Protein 1R30 (pdb70)

InterPro domains:
  IPR002684 Biotin synthase/Biotin biosynthesis bifunctional protein BioAB [MF_01694] (5-313)
  IPR002684 Biotin synthase/Biotin biosynthesis bifunctional protein BioAB [PTHR22976] (3-327)
  IPR002684 Biotin synthase/Biotin biosynthesis bifunctional protein BioAB [TIGR00433] (6-310)
  IPR006638 Elp3/MiaA/NifB-like, radical SAM core domain [SM00729] (43-255)
  IPR007197 Radical SAM [PF04055] (49-205)
  IPR007197 Radical SAM [PS51918] (38-256)
  IPR007197 Radical SAM [SFLDS00029] (3-317)
  IPR010722 Biotin and thiamin synthesis-associated domain [PF06968] (220-311)
  IPR010722 Biotin and thiamin synthesis-associated domain [SM00876] (220-312)
  IPR013785 Aldolase-type TIM barrel [G3DSA:3.20.20.70] (4-315)
  IPR024177 Biotin synthase [PIRSF001619] (4-316)
  IPR024177 Biotin synthase [SFLDF00272] (3-317)
  IPR058240 Radical SAM superfamily [SSF102114] (6-313)

GO terms:
  GO:0005515 protein binding (F, IPI)
  GO:0051537 2 iron, 2 sulfur cluster binding (F, IDA)
  GO:0051539 4 iron, 4 sulfur cluster binding (F, IDA)
  GO:0042803 protein homodimerization activity (F, IDA)
  GO:0004076 biotin synthase activity (F, IDA)
  GO:0009102 biotin biosynthetic process (P, IMP)

Nearest PDB structures (foldseek):
  1r30-assembly1_A  TM=1.003E+00  e=2.477E-70  Escherichia coli
  8vdw-assembly1_A  TM=9.374E-01  e=8.975E-34  Veillonella parvula
  8vcw-assembly1_A  TM=9.493E-01  e=1.448E-28  Blautia obeum
  5fep-assembly1_A  TM=8.663E-01  e=9.192E-20  Thermotoga maritima
  3iix-assembly1_A  TM=8.634E-01  e=1.908E-19  Thermotoga maritima MSB8

Structure (mmCIF, N/CA/C/O backbone):
data_1R30
#
_entry.id   1R30
#
_cell.length_a   155.690
_cell.length_b   155.690
_cell.length_c   90.880
_cell.angle_alpha   90.00
_cell.angle_beta   90.00
_cell.angle_gamma   120.00
#
_symmetry.space_group_name_H-M   'P 31 2 1'
#
loop_
_entity.id
_entity.type
_entity.pdbx_description
1 polymer 'Biotin synthase'
2 non-polymer S-ADENOSYLMETHIONINE
3 non-polymer 'IRON/SULFUR CLUSTER'
4 non-polymer 'FE2/S2 (INORGANIC) CLUSTER'
5 non-polymer '6-(5-METHYL-2-OXO-IMIDAZOLIDIN-4-YL)-HEXANOIC ACID'
6 non-polymer 2-AMINO-2-HYDROXYMETHYL-PROPANE-1,3-DIOL
#
loop_
_atom_site.group_PDB
_atom_site.id
_atom_site.type_symbol
_atom_site.label_atom_id
_atom_site.label_alt_id
_atom_site.label_comp_id
_atom_site.label_asym_id
_atom_site.label_entity_id
_atom_site.label_seq_id
_atom_site.pdbx_PDB_ins_code
_atom_site.Cartn_x
_atom_site.Cartn_y
_atom_site.Cartn_z
_atom_site.occupancy
_atom_site.B_iso_or_equiv
_atom_site.auth_seq_id
_atom_site.auth_comp_id
_atom_site.auth_asym_id
_atom_site.auth_atom_id
_atom_site.pdbx_PDB_model_num
ATOM 1 N N . ARG A 1 27 ? 64.761 72.398 62.183 1.00 161.57 4 ARG A N 1
ATOM 2 C CA . ARG A 1 27 ? 66.189 72.817 62.050 1.00 161.57 4 ARG A CA 1
ATOM 3 C C . ARG A 1 27 ? 66.340 73.888 60.966 1.00 161.57 4 ARG A C 1
ATOM 4 O O . ARG A 1 27 ? 65.534 73.956 60.031 1.00 161.57 4 ARG A O 1
ATOM 6 N N . PRO A 1 28 ? 67.376 74.745 61.084 1.00 198.72 5 PRO A N 1
ATOM 7 C CA . PRO A 1 28 ? 67.620 75.813 60.103 1.00 198.72 5 PRO A CA 1
ATOM 8 C C . PRO A 1 28 ? 67.861 75.316 58.673 1.00 198.72 5 PRO A C 1
ATOM 9 O O . PRO A 1 28 ? 68.485 74.276 58.454 1.00 198.72 5 PRO A O 1
ATOM 13 N N . ARG A 1 29 ? 67.360 76.076 57.703 1.00 142.53 6 ARG A N 1
ATOM 14 C CA . ARG A 1 29 ? 67.484 75.716 56.296 1.00 142.53 6 ARG A CA 1
ATOM 15 C C . ARG A 1 29 ? 68.480 76.600 55.552 1.00 142.53 6 ARG A C 1
ATOM 16 O O . ARG A 1 29 ? 69.529 76.967 56.086 1.00 142.53 6 ARG A O 1
ATOM 24 N N . TRP A 1 30 ? 68.131 76.936 54.311 1.00 77.35 7 TRP A N 1
ATOM 25 C CA . TRP A 1 30 ? 68.967 77.777 53.457 1.00 77.35 7 TRP A CA 1
ATOM 26 C C . TRP A 1 30 ? 68.107 78.738 52.657 1.00 77.35 7 TRP A C 1
ATOM 27 O O . TRP A 1 30 ? 67.101 78.332 52.070 1.00 77.35 7 TRP A O 1
ATOM 38 N N . THR A 1 31 ? 68.494 80.008 52.631 1.00 77.52 8 THR A N 1
ATOM 39 C CA . THR A 1 31 ? 67.736 80.977 51.853 1.00 77.52 8 THR A CA 1
ATOM 40 C C . THR A 1 31 ? 68.335 80.858 50.471 1.00 77.52 8 THR A C 1
ATOM 41 O O . THR A 1 31 ? 69.367 80.214 50.313 1.00 77.52 8 THR A O 1
ATOM 45 N N . LEU A 1 32 ? 67.702 81.457 49.469 1.00 80.64 9 LEU A N 1
ATOM 46 C CA . LEU A 1 32 ? 68.264 81.375 48.132 1.00 80.64 9 LEU A CA 1
ATOM 47 C C . LEU A 1 32 ? 69.383 82.385 47.964 1.00 80.64 9 LEU A C 1
ATOM 48 O O . LEU A 1 32 ? 70.433 82.070 47.405 1.00 80.64 9 LEU A O 1
ATOM 53 N N . SER A 1 33 ? 69.157 83.603 48.438 1.00 134.18 10 SER A N 1
ATOM 54 C CA . SER A 1 33 ? 70.177 84.637 48.343 1.00 134.18 10 SER A CA 1
ATOM 55 C C . SER A 1 33 ? 71.339 84.251 49.262 1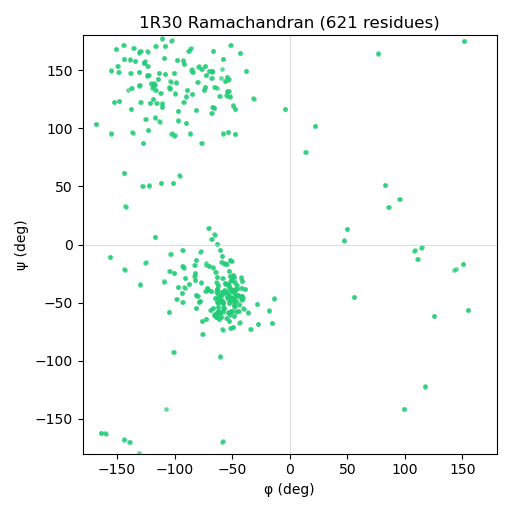.00 134.18 10 SER A C 1
ATOM 56 O O . SER A 1 33 ? 72.304 84.998 49.422 1.00 134.18 10 SER A O 1
ATOM 59 N N . GLN A 1 34 ? 71.232 83.068 49.856 1.00 94.78 11 GLN A N 1
ATOM 60 C CA . GLN A 1 34 ? 72.247 82.547 50.766 1.00 94.78 11 GLN A CA 1
ATOM 61 C C . GLN A 1 34 ? 73.068 81.476 50.048 1.00 94.78 11 GLN A C 1
ATOM 62 O O . GLN A 1 34 ? 74.200 81.171 50.425 1.00 94.78 11 GLN A O 1
ATOM 68 N N . VAL A 1 35 ? 72.473 80.898 49.015 1.00 93.12 12 VAL A N 1
ATOM 69 C CA . VAL A 1 35 ? 73.133 79.869 48.245 1.00 93.12 12 VAL A CA 1
ATOM 70 C C . VAL A 1 35 ? 73.752 80.503 47.021 1.00 93.12 12 VAL A C 1
ATOM 71 O O . VAL A 1 35 ? 74.830 80.103 46.590 1.00 93.12 12 VAL A O 1
ATOM 75 N N . THR A 1 36 ? 73.073 81.495 46.456 1.00 92.04 13 THR A N 1
ATOM 76 C CA . THR A 1 36 ? 73.623 82.159 45.292 1.00 92.04 13 THR A CA 1
ATOM 77 C C . THR A 1 36 ? 74.967 82.717 45.719 1.00 92.04 13 THR A C 1
ATOM 78 O O . THR A 1 36 ? 75.870 82.859 44.898 1.00 92.04 13 THR A O 1
ATOM 82 N N . GLU A 1 37 ? 75.096 83.031 47.009 1.00 99.85 14 GLU A N 1
ATOM 83 C CA . GLU A 1 37 ? 76.353 83.555 47.552 1.00 99.85 14 GLU A CA 1
ATOM 84 C C . GLU A 1 37 ? 77.506 82.626 47.165 1.00 99.85 14 GLU A C 1
ATOM 85 O O . GLU A 1 37 ? 78.544 83.074 46.670 1.00 99.85 14 GLU A O 1
ATOM 91 N N . LEU A 1 38 ? 77.304 81.328 47.385 1.00 81.79 15 LEU A N 1
ATOM 92 C CA . LEU A 1 38 ? 78.307 80.318 47.075 1.00 81.79 15 LEU A CA 1
ATOM 93 C C . LEU A 1 38 ? 78.652 80.291 45.602 1.00 81.79 15 LEU A C 1
ATOM 94 O O . LEU A 1 38 ? 79.802 80.485 45.236 1.00 81.79 15 LEU A O 1
ATOM 99 N N . PHE A 1 39 ? 77.661 80.041 44.755 1.00 68.56 16 PHE A N 1
ATOM 100 C CA . PHE A 1 39 ? 77.899 80.015 43.319 1.00 68.56 16 PHE A CA 1
ATOM 101 C C . PHE A 1 39 ? 78.642 81.248 42.840 1.00 68.56 16 PHE A C 1
ATOM 102 O O . PHE A 1 39 ? 79.139 81.271 41.716 1.00 68.56 16 PHE A O 1
ATOM 110 N N . GLU A 1 40 ? 78.710 82.276 43.682 1.00 64.62 17 GLU A N 1
ATOM 111 C CA . GLU A 1 40 ? 79.415 83.487 43.309 1.00 64.62 17 GLU A CA 1
ATOM 112 C C . GLU A 1 40 ? 80.804 83.530 43.937 1.00 64.62 17 GLU A C 1
ATOM 113 O O . GLU A 1 40 ? 81.708 84.181 43.402 1.00 64.62 17 GLU A O 1
ATOM 119 N N . LYS A 1 41 ? 80.977 82.819 45.053 1.00 102.47 18 LYS A N 1
ATOM 120 C CA . LYS A 1 41 ? 82.260 82.774 45.761 1.00 102.47 18 LYS A CA 1
ATOM 121 C C . LYS A 1 41 ? 83.428 82.358 44.868 1.00 102.47 18 LYS A C 1
ATOM 122 O O . LYS A 1 41 ? 83.270 81.526 43.977 1.00 102.47 18 LYS A O 1
ATOM 128 N N . PRO A 1 42 ? 84.618 82.945 45.092 1.00 123.19 19 PRO A N 1
ATOM 129 C CA . PRO A 1 42 ? 85.843 82.661 44.332 1.00 123.19 19 PRO A CA 1
ATOM 130 C C . PRO A 1 42 ? 86.177 81.174 44.312 1.00 123.19 19 PRO A C 1
ATOM 131 O O . PRO A 1 42 ? 86.797 80.650 45.239 1.00 123.19 19 PRO A O 1
ATOM 135 N N . LEU A 1 43 ? 85.772 80.518 43.229 1.00 87.87 20 LEU A N 1
ATOM 136 C CA . LEU A 1 43 ? 85.949 79.084 43.041 1.00 87.87 20 LEU A CA 1
ATOM 137 C C . LEU A 1 43 ? 86.931 78.389 43.967 1.00 87.87 20 LEU A C 1
ATOM 138 O O . LEU A 1 43 ? 86.542 77.576 44.804 1.00 87.87 20 LEU A O 1
ATOM 143 N N . LEU A 1 44 ? 88.206 78.705 43.810 1.00 94.02 21 LEU A N 1
ATOM 144 C CA . LEU A 1 44 ? 89.232 78.096 44.635 1.00 94.02 21 LEU A CA 1
ATOM 145 C C . LEU A 1 44 ? 88.833 78.117 46.104 1.00 94.02 21 LEU A C 1
ATOM 146 O O . LEU A 1 44 ? 88.749 77.070 46.749 1.00 94.02 21 LEU A O 1
ATOM 151 N N . ASP A 1 45 ? 88.567 79.309 46.626 1.00 63.77 22 ASP A N 1
ATOM 152 C CA . ASP A 1 45 ? 88.179 79.450 48.022 1.00 63.77 22 ASP A CA 1
ATOM 153 C C . ASP A 1 45 ? 86.990 78.564 48.341 1.00 63.77 22 ASP A C 1
ATOM 154 O O . ASP A 1 45 ? 86.940 77.932 49.393 1.00 63.77 22 ASP A O 1
ATOM 159 N N . LEU A 1 46 ? 86.025 78.511 47.437 1.00 60.67 23 LEU A N 1
ATOM 160 C CA . LEU A 1 46 ? 84.879 77.656 47.680 1.00 60.67 23 LEU A CA 1
ATOM 161 C C . LEU A 1 46 ? 85.377 76.219 47.857 1.00 60.67 23 LEU A C 1
ATOM 162 O O . LEU A 1 46 ? 85.005 75.531 48.816 1.00 60.67 23 LEU A O 1
ATOM 167 N N . LEU A 1 47 ? 86.233 75.782 46.935 1.00 67.51 24 LEU A N 1
ATOM 168 C CA . LEU A 1 47 ? 86.795 74.435 46.986 1.00 67.51 24 LEU A CA 1
ATOM 169 C C . LEU A 1 47 ? 87.416 74.147 48.343 1.00 67.51 24 LEU A C 1
ATOM 170 O O . LEU A 1 47 ? 87.331 73.034 48.863 1.00 67.51 24 LEU A O 1
ATOM 175 N N . PHE A 1 48 ? 88.056 75.154 48.915 1.00 66.86 25 PHE A N 1
ATOM 176 C CA . PHE A 1 48 ? 88.684 74.967 50.203 1.00 66.86 25 PHE A CA 1
ATOM 177 C C . PHE A 1 48 ? 87.648 74.632 51.252 1.00 66.86 25 PHE A C 1
ATOM 178 O O . PHE A 1 48 ? 87.742 73.592 51.908 1.00 66.86 25 PHE A O 1
ATOM 186 N N . GLU A 1 49 ? 86.657 75.514 51.404 1.00 63.56 26 GLU A N 1
ATOM 187 C CA . GLU A 1 49 ? 85.606 75.313 52.398 1.00 63.56 26 GLU A CA 1
ATOM 188 C C . GLU A 1 49 ? 85.053 73.933 52.177 1.00 63.56 26 GLU A C 1
ATOM 189 O O . GLU A 1 49 ? 84.869 73.158 53.116 1.00 63.56 26 GLU A O 1
ATOM 195 N N . ALA A 1 50 ? 84.813 73.633 50.909 1.00 59.18 27 ALA A N 1
ATOM 196 C CA . ALA A 1 50 ? 84.298 72.338 50.531 1.00 59.18 27 ALA A CA 1
ATOM 197 C C . ALA A 1 50 ? 85.040 71.245 51.305 1.00 59.18 27 ALA A C 1
ATOM 198 O O . ALA A 1 50 ? 84.461 70.557 52.165 1.00 59.18 27 ALA A O 1
ATOM 200 N N . GLN A 1 51 ? 86.328 71.103 50.996 1.00 71.79 28 GLN A N 1
ATOM 201 C CA . GLN A 1 51 ? 87.171 70.099 51.633 1.00 71.79 28 GLN A CA 1
ATOM 202 C C . GLN A 1 51 ? 87.055 70.233 53.133 1.00 71.79 28 GLN A C 1
ATOM 203 O O . GLN A 1 51 ? 86.812 69.257 53.843 1.00 71.79 28 GLN A O 1
ATOM 209 N N . GLN A 1 52 ? 87.232 71.461 53.606 1.00 79.99 29 GLN A N 1
ATOM 210 C CA . GLN A 1 52 ? 87.153 71.733 55.025 1.00 79.99 29 GLN A CA 1
ATOM 211 C C . GLN A 1 52 ? 85.961 71.002 55.584 1.00 79.99 29 GLN A C 1
ATOM 212 O O . GLN A 1 52 ? 86.076 70.248 56.552 1.00 79.99 29 GLN A O 1
ATOM 218 N N . VAL A 1 53 ? 84.815 71.202 54.945 1.00 51.35 30 VAL A N 1
ATOM 219 C CA . VAL A 1 53 ? 83.594 70.573 55.409 1.00 51.35 30 VAL A CA 1
ATOM 220 C C . VAL A 1 53 ? 83.681 69.074 55.289 1.00 51.35 30 VAL A C 1
ATOM 221 O O . VAL A 1 53 ? 83.581 68.353 56.286 1.00 51.35 30 VAL A O 1
ATOM 225 N N . HIS A 1 54 ? 83.876 68.612 54.060 1.00 53.53 31 HIS A N 1
ATOM 226 C CA . HIS A 1 54 ? 83.939 67.182 53.789 1.00 53.53 31 HIS A CA 1
ATOM 227 C C . HIS A 1 54 ? 84.735 66.377 54.817 1.00 53.53 31 HIS A C 1
ATOM 228 O O . HIS A 1 54 ? 84.276 65.331 55.296 1.00 53.53 31 HIS A O 1
ATOM 235 N N . ARG A 1 55 ? 85.924 66.877 55.156 1.00 70.33 32 ARG A N 1
ATOM 236 C CA . ARG A 1 55 ? 86.790 66.203 56.112 1.00 70.33 32 ARG A CA 1
ATOM 237 C C . ARG A 1 55 ? 86.190 66.140 57.494 1.00 70.33 32 ARG A C 1
ATOM 238 O O . ARG A 1 55 ? 86.545 65.269 58.279 1.00 70.33 32 ARG A O 1
ATOM 246 N N . GLN A 1 56 ? 85.278 67.055 57.799 1.00 97.59 33 GLN A N 1
ATOM 247 C CA . GLN A 1 56 ? 84.659 67.055 59.113 1.00 97.59 33 GLN A CA 1
ATOM 248 C C . GLN A 1 56 ? 83.520 66.065 59.241 1.00 97.59 33 GLN A C 1
ATOM 249 O O . GLN A 1 56 ? 83.073 65.782 60.352 1.00 97.59 33 GLN A O 1
ATOM 255 N N . HIS A 1 57 ? 83.042 65.537 58.119 1.00 81.35 34 HIS A N 1
ATOM 256 C CA . HIS A 1 57 ? 81.944 64.589 58.183 1.00 81.35 34 HIS A CA 1
ATOM 257 C C . HIS A 1 57 ? 82.241 63.263 57.494 1.00 81.35 34 HIS A C 1
ATOM 258 O O . HIS A 1 57 ? 81.541 62.278 57.722 1.00 81.35 34 HIS A O 1
ATOM 265 N N . PHE A 1 58 ? 83.279 63.212 56.667 1.00 81.74 35 PHE A N 1
ATOM 266 C CA . PHE A 1 58 ? 83.593 61.959 55.984 1.00 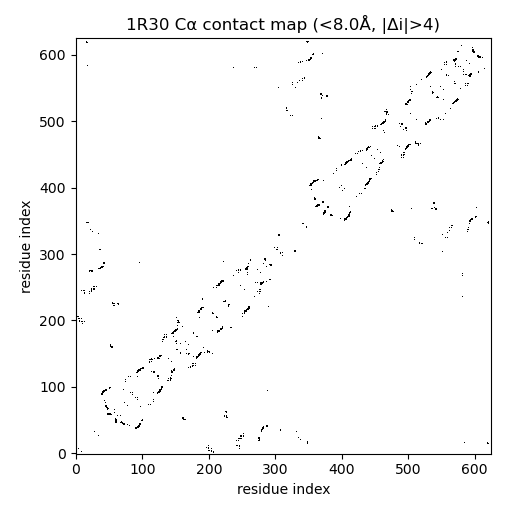81.74 35 PHE A CA 1
ATOM 267 C C . PHE A 1 58 ? 85.047 61.550 56.073 1.00 81.74 35 PHE A C 1
ATOM 268 O O . PHE A 1 58 ? 85.909 62.343 56.439 1.00 81.74 35 PHE A O 1
ATOM 276 N N . ASP A 1 59 ? 85.319 60.297 55.737 1.00 84.95 36 ASP A N 1
ATOM 277 C CA . ASP A 1 59 ? 86.689 59.838 55.726 1.00 84.95 36 ASP A CA 1
ATOM 278 C C . ASP A 1 59 ? 87.162 60.122 54.322 1.00 84.95 36 ASP A C 1
ATOM 279 O O . ASP A 1 59 ? 86.772 59.418 53.395 1.00 84.95 36 ASP A O 1
ATOM 284 N N . PRO A 1 60 ? 87.981 61.169 54.124 1.00 60.33 37 PRO A N 1
ATOM 285 C CA . PRO A 1 60 ? 88.424 61.413 52.746 1.00 60.33 37 PRO A CA 1
ATOM 286 C C . PRO A 1 60 ? 89.148 60.175 52.237 1.00 60.33 37 PRO A C 1
ATOM 287 O O . PRO A 1 60 ? 89.127 59.119 52.883 1.00 60.33 37 PRO A O 1
ATOM 291 N N . ARG A 1 61 ? 89.801 60.285 51.093 1.00 74.94 38 ARG A N 1
ATOM 292 C CA . ARG A 1 61 ? 90.490 59.122 50.529 1.00 74.94 38 ARG A CA 1
ATOM 293 C C . ARG A 1 61 ? 89.626 57.842 50.515 1.00 74.94 38 ARG A C 1
ATOM 294 O O . ARG A 1 61 ? 90.079 56.774 50.099 1.00 74.94 38 ARG A O 1
ATOM 302 N N . GLN A 1 62 ? 88.374 57.966 50.943 1.00 59.96 39 GLN A N 1
ATOM 303 C CA . GLN A 1 62 ? 87.444 56.851 50.937 1.00 59.96 39 GLN A CA 1
ATOM 304 C C . GLN A 1 62 ? 86.233 57.236 50.067 1.00 59.96 39 GLN A C 1
ATOM 305 O O . GLN A 1 62 ? 85.554 58.236 50.330 1.00 59.96 39 GLN A O 1
ATOM 311 N N . VAL A 1 63 ? 85.971 56.442 49.029 1.00 80.35 40 VAL A N 1
ATOM 312 C CA . VAL A 1 63 ? 84.870 56.710 48.102 1.00 80.35 40 VAL A CA 1
ATOM 313 C C . VAL A 1 63 ? 83.866 55.564 47.994 1.00 80.35 40 VAL A C 1
ATOM 314 O O . VAL A 1 63 ? 84.239 54.397 48.089 1.00 80.35 40 VAL A O 1
ATOM 318 N N . GLN A 1 64 ? 82.594 55.915 47.800 1.00 51.68 41 GLN A N 1
ATOM 319 C CA . GLN A 1 64 ? 81.513 54.938 47.665 1.00 51.68 41 GLN A CA 1
ATOM 320 C C . GLN A 1 64 ? 81.376 54.419 46.240 1.00 51.68 41 GLN A C 1
ATOM 321 O O . GLN A 1 64 ? 81.274 55.198 45.289 1.00 51.68 41 GLN A O 1
ATOM 327 N N . VAL A 1 65 ? 81.340 53.096 46.102 1.00 60.31 42 VAL A N 1
ATOM 328 C CA . VAL A 1 65 ? 81.238 52.466 44.791 1.00 60.31 42 VAL A CA 1
ATOM 329 C C . VAL A 1 65 ? 79.969 51.642 44.536 1.00 60.31 42 VAL A C 1
ATOM 330 O O . VAL A 1 65 ? 79.781 50.550 45.080 1.00 60.31 42 VAL A O 1
ATOM 334 N N . SER A 1 66 ? 79.109 52.181 43.680 1.00 54.18 43 SER A N 1
ATOM 335 C CA . SER A 1 66 ? 77.867 51.527 43.310 1.00 54.18 43 SER A CA 1
ATOM 336 C C . SER A 1 66 ? 77.868 51.250 41.804 1.00 54.18 43 SER A C 1
ATOM 337 O O . SER A 1 66 ? 78.243 52.101 40.990 1.00 54.18 43 SER A O 1
ATOM 340 N N . THR A 1 67 ? 77.456 50.050 41.433 1.00 66.63 44 THR A N 1
ATOM 341 C CA . THR A 1 67 ? 77.408 49.686 40.035 1.00 66.63 44 THR A CA 1
ATOM 342 C C . THR A 1 67 ? 75.940 49.404 39.759 1.00 66.63 44 THR A C 1
ATOM 343 O O . THR A 1 67 ? 75.251 48.801 40.598 1.00 66.63 44 THR A O 1
ATOM 347 N N . LEU A 1 68 ? 75.451 49.855 38.605 1.00 55.27 45 LEU A N 1
ATOM 348 C CA . LEU A 1 68 ? 74.037 49.665 38.260 1.00 55.27 45 LEU A CA 1
ATOM 349 C C . LEU A 1 68 ? 73.855 49.076 36.881 1.00 55.27 45 LEU A C 1
ATOM 350 O O . LEU A 1 68 ? 74.783 49.045 36.079 1.00 55.27 45 LEU A O 1
ATOM 355 N N . LEU A 1 69 ? 72.640 48.615 36.613 1.00 79.77 46 LEU A N 1
ATOM 356 C CA . LEU A 1 69 ? 72.299 48.070 35.309 1.00 79.77 46 LEU A CA 1
ATOM 357 C C . LEU A 1 69 ? 70.863 48.486 35.057 1.00 79.77 46 LEU A C 1
ATOM 358 O O . LEU A 1 69 ? 70.205 49.009 35.951 1.00 79.77 46 LEU A O 1
ATOM 363 N N . SER A 1 70 ? 70.377 48.257 33.846 1.00 77.68 47 SER A N 1
ATOM 364 C CA . SER A 1 70 ? 69.019 48.634 33.532 1.00 77.68 47 SER A CA 1
ATOM 365 C C . SER A 1 70 ? 68.131 47.408 33.546 1.00 77.68 47 SER A C 1
ATOM 366 O O . SER A 1 70 ? 68.047 46.672 32.566 1.00 77.68 47 SER A O 1
ATOM 369 N N . ILE A 1 71 ? 67.483 47.186 34.683 1.00 54.29 48 ILE A N 1
ATOM 370 C CA . ILE A 1 71 ? 66.571 46.065 34.850 1.00 54.29 48 ILE A CA 1
ATOM 371 C C . ILE A 1 71 ? 65.648 45.974 33.620 1.00 54.29 48 ILE A C 1
ATOM 372 O O . ILE A 1 71 ? 65.324 44.881 33.148 1.00 54.29 48 ILE A O 1
ATOM 377 N N . LYS A 1 72 ? 65.248 47.134 33.104 1.00 74.13 49 LYS A N 1
ATOM 378 C CA . LYS A 1 72 ? 64.401 47.229 31.915 1.00 74.13 49 LYS A CA 1
ATOM 379 C C . LYS A 1 72 ? 64.680 48.549 31.214 1.00 74.13 49 LYS A C 1
ATOM 380 O O . LYS A 1 72 ? 64.512 49.625 31.804 1.00 74.13 49 LYS A O 1
ATOM 386 N N . THR A 1 73 ? 65.074 48.467 29.946 1.00 70.12 50 THR A N 1
ATOM 387 C CA . THR A 1 73 ? 65.414 49.664 29.181 1.00 70.12 50 THR A CA 1
ATOM 388 C C . THR A 1 73 ? 64.699 49.847 27.859 1.00 70.12 50 THR A C 1
ATOM 389 O O . THR A 1 73 ? 64.245 48.883 27.248 1.00 70.12 50 THR A O 1
ATOM 393 N N . GLY A 1 74 ? 64.608 51.095 27.413 1.00 87.85 51 GLY A N 1
ATOM 394 C CA . GLY A 1 74 ? 63.985 51.348 26.131 1.00 87.85 51 GLY A CA 1
ATOM 395 C C . GLY A 1 74 ? 62.727 52.182 26.063 1.00 87.85 51 GLY A C 1
ATOM 396 O O . GLY A 1 74 ? 62.704 53.336 26.477 1.00 87.85 51 GLY A O 1
ATOM 397 N N . ALA A 1 75 ? 61.678 51.584 25.513 1.00 91.32 52 ALA A N 1
ATOM 398 C CA . ALA A 1 75 ? 60.394 52.247 25.342 1.00 91.32 52 ALA A CA 1
ATOM 399 C C . ALA A 1 75 ? 59.907 52.967 26.587 1.00 91.32 52 ALA A C 1
ATOM 400 O O . ALA A 1 75 ? 59.290 52.353 27.459 1.00 91.32 52 ALA A O 1
ATOM 402 N N . CYS A 1 76 ? 60.178 54.266 26.677 1.00 115.05 53 CYS A N 1
ATOM 403 C CA . CYS A 1 76 ? 59.713 55.010 27.835 1.00 115.05 53 CYS A CA 1
ATOM 404 C C . CYS A 1 76 ? 58.719 56.109 27.505 1.00 115.05 53 CYS A C 1
ATOM 405 O O . CYS A 1 76 ? 58.917 56.904 26.583 1.00 115.05 53 CYS A O 1
ATOM 408 N N . PRO A 1 77 ? 57.626 56.157 28.273 1.00 56.66 54 PRO A N 1
ATOM 409 C CA . PRO A 1 77 ? 56.530 57.111 28.162 1.00 56.66 54 PRO A CA 1
ATOM 410 C C . PRO A 1 77 ? 56.920 58.571 28.277 1.00 56.66 54 PRO A C 1
ATOM 411 O O . PRO A 1 77 ? 56.652 59.354 27.365 1.00 56.66 54 PRO A O 1
ATOM 415 N N . GLU A 1 78 ? 57.544 58.936 29.397 1.00 66.57 55 GLU A N 1
ATOM 416 C CA . GLU A 1 78 ? 57.928 60.325 29.651 1.00 66.57 55 GLU A CA 1
ATOM 417 C C . GLU A 1 78 ? 58.717 60.995 28.509 1.00 66.57 55 GLU A C 1
ATOM 418 O O . GLU A 1 78 ? 59.114 60.341 27.545 1.00 66.57 55 GLU A O 1
ATOM 424 N N . ASP A 1 79 ? 58.939 62.302 28.610 1.00 107.42 56 ASP A N 1
ATOM 425 C CA . ASP A 1 79 ? 59.641 63.015 27.546 1.00 107.42 56 ASP A CA 1
ATOM 426 C C . ASP A 1 79 ? 60.830 63.856 27.990 1.00 107.42 56 ASP A C 1
ATOM 427 O O . ASP A 1 79 ? 60.919 65.025 27.613 1.00 107.42 56 ASP A O 1
ATOM 432 N N . CYS A 1 80 ? 61.753 63.291 28.761 1.00 73.23 57 CYS A N 1
ATOM 433 C CA . CYS A 1 80 ? 62.888 64.084 29.214 1.00 73.23 57 CYS A CA 1
ATOM 434 C C . CYS A 1 80 ? 63.816 64.490 28.070 1.00 73.23 57 CYS A C 1
ATOM 435 O O . CYS A 1 80 ? 64.403 63.648 27.389 1.00 73.23 57 CYS A O 1
ATOM 438 N N . LYS A 1 81 ? 63.934 65.800 27.873 1.00 103.38 58 LYS A N 1
ATOM 439 C CA . LYS A 1 81 ? 64.757 66.380 26.816 1.00 103.38 58 LYS A CA 1
ATOM 440 C C . LYS A 1 81 ? 66.200 65.874 26.786 1.00 103.38 58 LYS A C 1
ATOM 441 O O . LYS A 1 81 ? 66.917 66.088 25.808 1.00 103.38 58 LYS A O 1
ATOM 447 N N . TYR A 1 82 ? 66.621 65.199 27.848 1.00 92.24 59 TYR A N 1
ATOM 448 C CA . TYR A 1 82 ? 67.994 64.721 27.941 1.00 92.24 59 TYR A CA 1
ATOM 449 C C . TYR A 1 82 ? 68.214 63.219 27.824 1.00 92.24 59 TYR A C 1
ATOM 450 O O . TYR A 1 82 ? 69.245 62.771 27.329 1.00 92.24 59 TYR A O 1
ATOM 459 N N . CYS A 1 83 ? 67.247 62.449 28.296 1.00 59.07 60 CYS A N 1
ATOM 460 C CA . CYS A 1 83 ? 67.331 60.998 28.296 1.00 59.07 60 CYS A CA 1
ATOM 461 C C . CYS A 1 83 ? 67.308 60.350 26.926 1.00 59.07 60 CYS A C 1
ATOM 462 O O . CYS A 1 83 ? 66.617 60.802 26.024 1.00 59.07 60 CYS A O 1
ATOM 465 N N . PRO A 1 84 ? 68.069 59.267 26.756 1.00 66.32 61 PRO A N 1
ATOM 466 C CA . PRO A 1 84 ? 68.118 58.570 25.479 1.00 66.32 61 PRO A CA 1
ATOM 467 C C . PRO A 1 84 ? 67.120 57.421 25.407 1.00 66.32 61 PRO A C 1
ATOM 468 O O . PRO A 1 84 ? 66.980 56.783 24.370 1.00 66.32 61 PRO A O 1
ATOM 472 N N . GLN A 1 85 ? 66.422 57.145 26.499 1.00 81.30 62 GLN A N 1
ATOM 473 C CA . GLN A 1 85 ? 65.462 56.051 26.473 1.00 81.30 62 GLN A CA 1
ATOM 474 C C . GLN A 1 85 ? 64.051 56.516 26.099 1.00 81.30 62 GLN A C 1
ATOM 475 O O . GLN A 1 85 ? 63.216 55.712 25.669 1.00 81.30 62 GLN A O 1
ATOM 481 N N . SER A 1 86 ? 63.797 57.814 26.237 1.00 90.22 63 SER A N 1
ATOM 482 C CA . SER A 1 86 ? 62.486 58.385 25.914 1.00 90.22 63 SER A CA 1
ATOM 483 C C . SER A 1 86 ? 61.951 57.936 24.563 1.00 90.22 63 SER A C 1
ATOM 484 O O . SER A 1 86 ? 62.533 58.243 23.521 1.00 90.22 63 SER A O 1
ATOM 487 N N . SER A 1 87 ? 60.830 57.222 24.582 1.00 82.94 64 SER A N 1
ATOM 488 C CA . SER A 1 87 ? 60.230 56.745 23.347 1.00 82.94 64 SER A CA 1
ATOM 489 C C . SER A 1 87 ? 59.898 57.908 22.415 1.00 82.94 64 SER A C 1
ATOM 490 O O . SER A 1 87 ? 59.565 57.704 21.250 1.00 82.94 64 SER A O 1
ATOM 493 N N . ARG A 1 88 ? 60.009 59.127 22.930 1.00 90.87 65 ARG A N 1
ATOM 494 C CA . ARG A 1 88 ? 59.710 60.329 22.156 1.00 90.87 65 ARG A CA 1
ATOM 495 C C . ARG A 1 88 ? 60.799 60.740 21.175 1.00 90.87 65 ARG A C 1
ATOM 496 O O . ARG A 1 88 ? 60.596 61.678 20.401 1.00 90.87 65 ARG A O 1
ATOM 504 N N . TYR A 1 89 ? 61.951 60.073 21.198 1.00 97.28 66 TYR A N 1
ATOM 505 C CA . TYR A 1 89 ? 63.027 60.472 20.290 1.00 97.28 66 TYR A CA 1
ATOM 506 C C . TYR A 1 89 ? 63.762 59.370 19.543 1.00 97.28 66 TYR A C 1
ATOM 507 O O . TYR A 1 89 ? 63.610 58.187 19.839 1.00 97.28 66 TYR A O 1
ATOM 516 N N . LYS A 1 90 ? 64.568 59.788 18.570 1.00 149.81 67 LYS A N 1
ATOM 517 C CA . LYS A 1 90 ? 65.358 58.878 17.749 1.00 149.81 67 LYS A CA 1
ATOM 518 C C . LYS A 1 90 ? 66.322 58.087 18.626 1.00 149.81 67 LYS A C 1
ATOM 519 O O . LYS A 1 90 ? 65.955 57.061 19.193 1.00 149.81 67 LYS A O 1
ATOM 521 N N . THR A 1 91 ? 67.558 58.571 18.717 1.00 116.58 68 THR A N 1
ATOM 522 C CA . THR A 1 91 ? 68.599 57.949 19.535 1.00 116.58 68 THR A CA 1
ATOM 523 C C . THR A 1 91 ? 68.773 56.444 19.338 1.00 116.58 68 THR A C 1
ATOM 524 O O . THR A 1 91 ? 69.437 55.783 20.144 1.00 116.58 68 THR A O 1
ATOM 528 N N . GLY A 1 92 ? 68.178 55.912 18.274 1.00 143.27 69 GLY A N 1
ATOM 529 C CA . GLY A 1 92 ? 68.278 54.492 17.979 1.00 143.27 69 GLY A CA 1
ATOM 530 C C . GLY A 1 92 ? 68.812 53.631 19.110 1.00 143.27 69 GLY A C 1
ATOM 531 O O . GLY A 1 92 ? 69.985 53.271 19.129 1.00 143.27 69 GLY A O 1
ATOM 532 N N . LEU A 1 93 ? 67.945 53.309 20.061 1.00 81.42 70 LEU A N 1
ATOM 533 C CA . LEU A 1 93 ? 68.317 52.483 21.200 1.00 81.42 70 LEU A CA 1
ATOM 534 C C . LEU A 1 93 ? 67.649 51.107 21.134 1.00 81.42 70 LEU A C 1
ATOM 535 O O . LEU A 1 93 ? 66.420 50.992 21.097 1.00 81.42 70 LEU A O 1
ATOM 540 N N . GLU A 1 94 ? 68.471 50.065 21.118 1.00 119.68 71 GLU A N 1
ATOM 541 C CA . GLU A 1 94 ? 67.972 48.697 21.074 1.00 119.68 71 GLU A CA 1
ATOM 542 C C . GLU A 1 94 ? 67.072 48.483 22.279 1.00 119.68 71 GLU A C 1
ATOM 543 O O . GLU A 1 94 ? 67.551 48.179 23.370 1.00 119.68 71 GLU A O 1
ATOM 549 N N . ALA A 1 95 ? 65.771 48.651 22.075 1.00 79.21 72 ALA A N 1
ATOM 550 C CA . ALA A 1 95 ? 64.795 48.482 23.143 1.00 79.21 72 ALA A CA 1
ATOM 551 C C . ALA A 1 95 ? 64.716 47.031 23.635 1.00 79.21 72 ALA A C 1
ATOM 552 O O . ALA A 1 95 ? 64.358 46.129 22.877 1.00 79.21 72 ALA A O 1
ATOM 554 N N . GLU A 1 96 ? 65.053 46.816 24.905 1.00 89.66 73 GLU A N 1
ATOM 555 C CA . GLU A 1 96 ? 65.028 45.485 25.511 1.00 89.66 73 GLU A CA 1
ATOM 556 C C . GLU A 1 96 ? 63.874 45.432 26.501 1.00 89.66 73 GLU A C 1
ATOM 557 O O . GLU A 1 96 ? 63.390 46.474 26.943 1.00 89.66 73 GLU A O 1
ATOM 563 N N . ARG A 1 97 ? 63.434 44.224 26.851 1.00 153.73 74 ARG A N 1
ATOM 564 C CA . ARG A 1 97 ? 62.328 44.045 27.797 1.00 153.73 74 ARG A CA 1
ATOM 565 C C . ARG A 1 97 ? 62.815 43.507 29.146 1.00 153.73 74 ARG A C 1
ATOM 566 O O . ARG A 1 97 ? 63.775 42.741 29.191 1.00 153.73 74 ARG A O 1
ATOM 574 N N . LEU A 1 98 ? 62.153 43.909 30.234 1.00 103.20 75 LEU A N 1
ATOM 575 C CA . LEU A 1 98 ? 62.541 43.494 31.589 1.00 103.20 75 LEU A CA 1
ATOM 576 C C . LEU A 1 98 ? 63.156 42.102 31.627 1.00 103.20 75 LEU A C 1
ATOM 577 O O . LEU A 1 98 ? 62.561 41.136 31.149 1.00 103.20 75 LEU A O 1
ATOM 582 N N . MET A 1 99 ? 64.350 42.010 32.209 1.00 65.38 76 MET A N 1
ATOM 583 C CA . MET A 1 99 ? 65.074 40.745 32.291 1.00 65.38 76 MET A CA 1
ATOM 584 C C . MET A 1 99 ? 64.672 39.888 33.474 1.00 65.38 76 MET A C 1
ATOM 585 O O . MET A 1 99 ? 64.315 40.401 34.531 1.00 65.38 76 MET A O 1
ATOM 590 N N . GLU A 1 100 ? 64.743 38.574 33.282 1.00 90.56 77 GLU A N 1
ATOM 591 C CA . GLU A 1 100 ? 64.369 37.619 34.318 1.00 90.56 77 GLU A CA 1
ATOM 592 C C . GLU A 1 100 ? 65.190 37.841 35.583 1.00 90.56 77 GLU A C 1
ATOM 593 O O . GLU A 1 100 ? 66.260 38.443 35.535 1.00 90.56 77 GLU A O 1
ATOM 599 N N . VAL A 1 101 ? 64.685 37.353 36.713 1.00 87.18 78 VAL A N 1
ATOM 600 C CA . VAL A 1 101 ? 65.375 37.523 37.987 1.00 87.18 78 VAL A CA 1
ATOM 601 C C . VAL A 1 101 ? 66.790 36.970 37.936 1.00 87.18 78 VAL A C 1
ATOM 602 O O . VAL A 1 101 ? 67.693 37.497 38.589 1.00 87.18 78 VAL A O 1
ATOM 606 N N . GLU A 1 102 ? 66.983 35.902 37.169 1.00 84.24 79 GLU A N 1
ATOM 607 C CA . GLU A 1 102 ? 68.308 35.316 37.035 1.00 84.24 79 GLU A CA 1
ATOM 608 C C . GLU A 1 102 ? 69.211 36.337 36.361 1.00 84.24 79 GLU A C 1
ATOM 609 O O . GLU A 1 102 ? 70.185 36.799 36.955 1.00 84.24 79 GLU A O 1
ATOM 615 N N . GLN A 1 103 ? 68.871 36.695 35.126 1.00 95.84 80 GLN A N 1
ATOM 616 C CA . GLN A 1 103 ? 69.634 37.674 34.359 1.00 95.84 80 GLN A CA 1
ATOM 617 C C . GLN A 1 103 ? 70.149 38.840 35.209 1.00 95.84 80 GLN A C 1
ATOM 618 O O . GLN A 1 103 ? 71.270 39.319 35.005 1.00 95.84 80 GLN A O 1
ATOM 624 N N . VAL A 1 104 ? 69.326 39.293 36.155 1.00 60.51 81 VAL A N 1
ATOM 625 C CA . VAL A 1 104 ? 69.687 40.397 37.041 1.00 60.51 81 VAL A CA 1
ATOM 626 C C . VAL A 1 104 ? 70.720 39.922 38.042 1.00 60.51 81 VAL A C 1
ATOM 627 O O . VAL A 1 104 ? 71.858 40.399 38.048 1.00 60.51 81 VAL A O 1
ATOM 631 N N . LEU A 1 105 ? 70.314 38.981 38.889 1.00 87.65 82 LEU A N 1
ATOM 632 C CA . LEU A 1 105 ? 71.208 38.430 39.888 1.00 87.65 82 LEU A CA 1
ATOM 633 C C . LEU A 1 105 ? 72.510 38.004 39.241 1.00 87.65 82 LEU A C 1
ATOM 634 O O . LEU A 1 105 ? 73.564 38.031 39.869 1.00 87.65 82 LEU A O 1
ATOM 639 N N . GLU A 1 106 ? 72.432 37.606 37.980 1.00 81.68 83 GLU A N 1
ATOM 640 C CA . GLU A 1 106 ? 73.622 37.218 37.249 1.00 81.68 83 GLU A CA 1
ATOM 641 C C . GLU A 1 106 ? 74.532 38.441 37.284 1.00 81.68 83 GLU A C 1
ATOM 642 O O . GLU A 1 106 ? 75.521 38.468 38.012 1.00 81.68 83 GLU A O 1
ATOM 648 N N . SER A 1 107 ? 74.168 39.466 36.517 1.00 67.53 84 SER A N 1
ATOM 649 C CA . SER A 1 107 ? 74.955 40.694 36.451 1.00 67.53 84 SER A CA 1
ATOM 650 C C . SER A 1 107 ? 75.250 41.256 37.842 1.00 67.53 84 SER A C 1
ATOM 651 O O . SER A 1 107 ? 76.286 41.884 38.078 1.00 67.53 84 SER A O 1
ATOM 654 N N . ALA A 1 108 ? 74.328 41.022 38.762 1.00 63.15 85 ALA A N 1
ATOM 655 C CA . ALA A 1 108 ? 74.498 41.509 40.116 1.00 63.15 85 ALA A CA 1
ATOM 656 C C . ALA A 1 108 ? 75.732 40.874 40.721 1.00 63.15 85 ALA A C 1
ATOM 657 O O . ALA A 1 108 ? 76.530 41.541 41.378 1.00 63.15 85 ALA A O 1
ATOM 659 N N . ARG A 1 109 ? 75.878 39.575 40.488 1.00 73.95 86 ARG A N 1
ATOM 660 C CA . ARG A 1 109 ? 76.995 38.805 41.015 1.00 73.95 86 ARG A CA 1
ATOM 661 C C . ARG A 1 109 ? 78.315 39.302 40.449 1.00 73.95 86 ARG A C 1
ATOM 662 O O . ARG A 1 109 ? 79.197 39.716 41.198 1.00 73.95 86 ARG A O 1
ATOM 670 N N . LYS A 1 110 ? 78.444 39.261 39.126 1.00 104.29 87 LYS A N 1
ATOM 671 C CA . LYS A 1 110 ? 79.665 39.708 38.476 1.00 104.29 87 LYS A CA 1
ATOM 672 C C . LYS A 1 110 ? 80.080 41.067 39.012 1.00 104.29 87 LYS A C 1
ATOM 673 O O . LYS A 1 110 ? 81.264 41.399 39.045 1.00 104.29 87 LYS A O 1
ATOM 679 N N . ALA A 1 111 ? 79.099 41.840 39.456 1.00 68.58 88 ALA A N 1
ATOM 680 C CA . ALA A 1 111 ? 79.356 43.172 39.985 1.00 68.58 88 ALA A CA 1
ATOM 681 C C . ALA A 1 111 ? 79.796 43.147 41.447 1.00 68.58 88 ALA A C 1
ATOM 682 O O . ALA A 1 111 ? 80.546 44.018 41.889 1.00 68.58 88 ALA A O 1
ATOM 684 N N . LYS A 1 112 ? 79.316 42.165 42.203 1.00 61.41 89 LYS A N 1
ATOM 685 C CA . LYS A 1 112 ? 79.703 42.052 43.605 1.00 61.41 89 LYS A CA 1
ATOM 686 C C . LYS A 1 112 ? 81.162 41.663 43.596 1.00 61.41 89 LYS A C 1
ATOM 687 O O . LYS A 1 112 ? 82.004 42.341 44.182 1.00 61.41 89 LYS A O 1
ATOM 693 N N . ALA A 1 113 ? 81.439 40.554 42.918 1.00 79.74 90 ALA A N 1
ATOM 694 C CA . ALA A 1 113 ? 82.789 40.039 42.790 1.00 79.74 90 ALA A CA 1
ATOM 695 C C . ALA A 1 113 ? 83.644 41.135 42.175 1.00 79.74 90 ALA A C 1
ATOM 696 O O . ALA A 1 113 ? 84.796 41.330 42.565 1.00 79.74 90 ALA A O 1
ATOM 698 N N . ALA A 1 114 ? 83.068 41.856 41.215 1.00 56.33 91 ALA A N 1
ATOM 699 C CA . ALA A 1 114 ? 83.773 42.948 40.554 1.00 56.33 91 ALA A CA 1
ATOM 700 C C . ALA A 1 114 ? 84.237 43.957 41.596 1.00 56.33 91 ALA A C 1
ATOM 701 O O . ALA A 1 114 ? 85.084 44.803 41.317 1.00 56.33 91 ALA A O 1
ATOM 703 N N . GLY A 1 115 ? 83.660 43.880 42.793 1.00 78.40 92 GLY A N 1
ATOM 704 C CA . GLY A 1 115 ? 84.071 44.771 43.858 1.00 78.40 92 GLY A CA 1
ATOM 705 C C . GLY A 1 115 ? 83.133 45.871 44.297 1.00 78.40 92 GLY A C 1
ATOM 706 O O . GLY A 1 115 ? 83.435 46.576 45.262 1.00 78.40 92 GLY A O 1
ATOM 707 N N . SER A 1 116 ? 82.004 46.035 43.617 1.00 62.88 93 SER A N 1
ATOM 708 C CA . SER A 1 116 ? 81.074 47.093 43.997 1.00 62.88 93 SER A CA 1
ATOM 709 C C . SER A 1 116 ? 80.322 46.776 45.286 1.00 62.88 93 SER A C 1
ATOM 710 O O . SER A 1 116 ? 80.122 45.614 45.631 1.00 62.88 93 SER A O 1
ATOM 713 N N . THR A 1 117 ? 79.900 47.818 45.990 1.00 60.96 94 THR A N 1
ATOM 714 C CA . THR A 1 117 ? 79.199 47.646 47.256 1.00 60.96 94 THR A CA 1
ATOM 715 C C . THR A 1 117 ? 77.671 47.627 47.139 1.00 60.96 94 THR A C 1
ATOM 716 O O . THR A 1 117 ? 76.989 46.816 47.789 1.00 60.96 94 THR A O 1
ATOM 720 N N . ARG A 1 118 ? 77.146 48.531 46.311 1.00 51.95 95 ARG A N 1
ATOM 721 C CA . ARG A 1 118 ? 75.708 48.692 46.116 1.00 51.95 95 ARG A CA 1
ATOM 722 C C . ARG A 1 118 ? 75.281 48.399 44.673 1.00 51.95 95 ARG A C 1
ATOM 723 O O . ARG A 1 118 ? 75.937 48.807 43.719 1.00 51.95 95 ARG A O 1
ATOM 731 N N . PHE A 1 119 ? 74.179 47.679 44.516 1.00 65.12 96 PHE A N 1
ATOM 732 C CA . PHE A 1 119 ? 73.686 47.373 43.187 1.00 65.12 96 PHE A CA 1
ATOM 733 C C . PHE A 1 119 ? 72.471 48.254 42.898 1.00 65.12 96 PHE A C 1
ATOM 734 O O . PHE A 1 119 ? 71.589 48.414 43.745 1.00 65.12 96 PHE A O 1
ATOM 742 N N . CYS A 1 120 ? 72.420 48.828 41.704 1.00 94.63 97 CYS A N 1
ATOM 743 C CA . CYS A 1 120 ? 71.315 49.714 41.358 1.00 94.63 97 CYS A CA 1
ATOM 744 C C . CYS A 1 120 ? 70.513 49.338 40.119 1.00 94.63 97 CYS A C 1
ATOM 745 O O . CYS A 1 120 ? 70.924 49.653 39.005 1.00 94.63 97 CYS A O 1
ATOM 748 N N . MET A 1 121 ? 69.365 48.685 40.296 1.00 64.47 98 MET A N 1
ATOM 749 C CA . MET A 1 121 ? 68.539 48.336 39.142 1.00 64.47 98 MET A CA 1
ATOM 750 C C . MET A 1 121 ? 67.729 49.567 38.709 1.00 64.47 98 MET A C 1
ATOM 751 O O . MET A 1 121 ? 67.228 50.311 39.549 1.00 64.47 98 MET A O 1
ATOM 756 N N . GLY A 1 122 ? 67.600 49.781 37.402 1.00 42.28 99 GLY A N 1
ATOM 757 C CA . GLY A 1 122 ? 66.860 50.932 36.912 1.00 42.28 99 GLY A CA 1
ATOM 758 C C . GLY A 1 122 ? 65.954 50.623 35.735 1.00 42.28 99 GLY A C 1
ATOM 759 O O . GLY A 1 122 ? 66.414 50.246 34.655 1.00 42.28 99 GLY A O 1
ATOM 760 N N . ALA A 1 123 ? 64.652 50.789 35.954 1.00 89.64 100 ALA A N 1
ATOM 761 C CA . ALA A 1 123 ? 63.645 50.534 34.932 1.00 89.64 100 ALA A CA 1
ATOM 762 C C . ALA A 1 123 ? 63.350 51.803 34.172 1.00 89.64 100 ALA A C 1
ATOM 763 O O . ALA A 1 123 ? 63.538 52.902 34.682 1.00 89.64 100 ALA A O 1
ATOM 765 N N . ALA A 1 124 ? 62.873 51.656 32.949 1.00 58.93 101 ALA A N 1
ATOM 766 C CA . ALA A 1 124 ? 62.564 52.825 32.152 1.00 58.93 101 ALA A CA 1
ATOM 767 C C . ALA A 1 124 ? 61.069 53.059 32.185 1.00 58.93 101 ALA A C 1
ATOM 768 O O . ALA A 1 124 ? 60.440 53.171 31.142 1.00 58.93 101 ALA A O 1
ATOM 770 N N . TRP A 1 125 ? 60.498 53.133 33.381 1.00 98.75 102 TRP A N 1
ATOM 771 C CA . TRP A 1 125 ? 59.056 53.328 33.515 1.00 98.75 102 TRP A CA 1
ATOM 772 C C . TRP A 1 125 ? 58.670 54.673 34.074 1.00 98.75 102 TRP A C 1
ATOM 773 O O . TRP A 1 125 ? 59.530 55.481 34.424 1.00 98.75 102 TRP A O 1
ATOM 784 N N . LYS A 1 126 ? 57.361 54.902 34.156 1.00 75.95 103 LYS A N 1
ATOM 785 C CA . LYS A 1 126 ? 56.845 56.139 34.732 1.00 75.95 103 LYS A CA 1
ATOM 786 C C . LYS A 1 126 ? 56.642 55.716 36.156 1.00 75.95 103 LYS A C 1
ATOM 787 O O . LYS A 1 126 ? 57.082 56.380 37.087 1.00 75.95 103 LYS A O 1
ATOM 789 N N . ASN A 1 127 ? 55.974 54.575 36.293 1.00 58.77 104 ASN A N 1
ATOM 790 C CA . ASN A 1 127 ? 55.697 53.958 37.581 1.00 58.77 104 ASN A CA 1
ATOM 791 C C . ASN A 1 127 ? 55.654 52.449 37.385 1.00 58.77 104 ASN A C 1
ATOM 792 O O . ASN A 1 127 ? 55.283 51.963 36.323 1.00 58.77 104 ASN A O 1
ATOM 797 N N . PRO A 1 128 ? 56.060 51.687 38.402 1.00 53.04 105 PRO A N 1
ATOM 798 C CA . PRO A 1 128 ? 56.037 50.228 38.269 1.00 53.04 105 PRO A CA 1
ATOM 799 C C . PRO A 1 128 ? 54.601 49.737 38.162 1.00 53.04 105 PRO A C 1
ATOM 800 O O . PRO A 1 128 ? 53.676 50.489 38.444 1.00 53.04 105 PRO A O 1
ATOM 804 N N . HIS A 1 129 ? 54.414 48.485 37.760 1.00 68.06 106 HIS A N 1
ATOM 805 C CA . HIS A 1 129 ? 53.074 47.899 37.654 1.00 68.06 106 HIS A CA 1
ATOM 806 C C . HIS A 1 129 ? 52.918 46.779 38.683 1.00 68.06 106 HIS A C 1
ATOM 807 O O . HIS A 1 129 ? 53.882 46.090 39.009 1.00 68.06 106 HIS A O 1
ATOM 814 N N . GLU A 1 130 ? 51.703 46.597 39.191 1.00 79.51 107 GLU A N 1
ATOM 815 C CA . GLU A 1 130 ? 51.456 45.560 40.184 1.00 79.51 107 GLU A CA 1
ATOM 816 C C . GLU A 1 130 ? 51.953 44.204 39.711 1.00 79.51 107 GLU A C 1
ATOM 817 O O . GLU A 1 130 ? 52.440 43.398 40.505 1.00 79.51 107 GLU A O 1
ATOM 823 N N . ARG A 1 131 ? 51.829 43.940 38.418 1.00 75.44 108 ARG A N 1
ATOM 824 C CA . ARG A 1 131 ? 52.302 42.674 37.902 1.00 75.44 108 ARG A CA 1
ATOM 825 C C . ARG A 1 131 ? 53.818 42.582 38.094 1.00 75.44 108 ARG A C 1
ATOM 826 O O . ARG A 1 131 ? 54.356 41.503 38.335 1.00 75.44 108 ARG A O 1
ATOM 834 N N . ASP A 1 132 ? 54.499 43.722 38.008 1.00 69.64 109 ASP A N 1
ATOM 835 C CA . ASP A 1 132 ? 55.951 43.772 38.177 1.00 69.64 109 ASP A CA 1
ATOM 836 C C . ASP A 1 132 ? 56.391 43.337 39.578 1.00 69.64 109 ASP A C 1
ATOM 837 O O . ASP A 1 132 ? 57.105 42.347 39.743 1.00 69.64 109 ASP A O 1
ATOM 842 N N . MET A 1 133 ? 55.952 44.097 40.577 1.00 64.99 110 MET A N 1
ATOM 843 C CA . MET A 1 133 ? 56.291 43.863 41.973 1.00 64.99 110 MET A CA 1
ATOM 844 C C . MET A 1 133 ? 56.834 42.496 42.384 1.00 64.99 110 MET A C 1
ATOM 845 O O . MET A 1 133 ? 57.918 42.409 42.956 1.00 64.99 110 MET A O 1
ATOM 850 N N . PRO A 1 134 ? 56.094 41.413 42.113 1.00 81.45 111 PRO A N 1
ATOM 851 C CA . PRO A 1 134 ? 56.605 40.096 42.508 1.00 81.45 111 PRO A CA 1
ATOM 852 C C . PRO A 1 134 ? 58.037 39.857 42.032 1.00 81.45 111 PRO A C 1
ATOM 853 O O . PRO A 1 134 ? 58.860 39.266 42.738 1.00 81.45 111 PRO A O 1
ATOM 857 N N . TYR A 1 135 ? 58.324 40.326 40.826 1.00 63.91 112 TYR A N 1
ATOM 858 C CA . TYR A 1 135 ? 59.638 40.160 40.241 1.00 63.91 112 TYR A CA 1
ATOM 859 C C . TYR A 1 135 ? 60.585 41.179 40.834 1.00 63.91 112 TYR A C 1
ATOM 860 O O . TYR A 1 135 ? 61.675 40.826 41.290 1.00 63.91 112 TYR A O 1
ATOM 869 N N . LEU A 1 136 ? 60.172 42.442 40.852 1.00 67.95 113 LEU A N 1
ATOM 870 C CA . LEU A 1 136 ? 61.023 43.471 41.429 1.00 67.95 113 LEU A CA 1
ATOM 871 C C . LEU A 1 136 ? 61.382 43.022 42.841 1.00 67.95 113 LEU A C 1
ATOM 872 O O . LEU A 1 136 ? 62.551 43.071 43.248 1.00 67.95 113 LEU A O 1
ATOM 877 N N . GLU A 1 137 ? 60.371 42.559 43.574 1.00 82.29 114 GLU A N 1
ATOM 878 C CA . GLU A 1 137 ? 60.568 42.072 44.935 1.00 82.29 114 GLU A CA 1
ATOM 879 C C . GLU A 1 137 ? 61.590 40.949 44.916 1.00 82.29 114 GLU A C 1
ATOM 880 O O . GLU A 1 137 ? 62.590 40.985 45.626 1.00 82.29 114 GLU A O 1
ATOM 886 N N . GLN A 1 138 ? 61.325 39.947 44.088 1.00 78.10 115 GLN A N 1
ATOM 887 C CA . GLN A 1 138 ? 62.202 38.800 43.988 1.00 78.10 115 GLN A CA 1
ATOM 888 C C . GLN A 1 138 ? 63.637 39.203 43.707 1.00 78.10 115 GLN A C 1
ATOM 889 O O . GLN A 1 138 ? 64.565 38.551 44.183 1.00 78.10 115 GLN A O 1
ATOM 895 N N . MET A 1 139 ? 63.818 40.277 42.943 1.00 69.17 116 MET A N 1
ATOM 896 C CA . MET A 1 139 ? 65.156 40.761 42.616 1.00 69.17 116 MET A CA 1
ATOM 897 C C . MET A 1 139 ? 65.864 41.272 43.856 1.00 69.17 116 MET A C 1
ATOM 898 O O . MET A 1 139 ? 66.968 40.834 44.178 1.00 69.17 116 MET A O 1
ATOM 903 N N . VAL A 1 140 ? 65.228 42.205 44.553 1.00 70.81 117 VAL A N 1
ATOM 904 C CA . VAL A 1 140 ? 65.806 42.745 45.775 1.00 70.81 117 VAL A CA 1
ATOM 905 C C . VAL A 1 140 ? 66.224 41.587 46.684 1.00 70.81 117 VAL A C 1
ATOM 906 O O . VAL A 1 140 ? 67.276 41.625 47.314 1.00 70.81 117 VAL A O 1
ATOM 910 N N . GLN A 1 141 ? 65.391 40.554 46.745 1.00 97.60 118 GLN A N 1
ATOM 911 C CA . GLN A 1 141 ? 65.689 39.388 47.567 1.00 97.60 118 GLN A CA 1
ATOM 912 C C . GLN A 1 141 ? 67.118 38.936 47.272 1.00 97.60 118 GLN A C 1
ATOM 913 O O . GLN A 1 141 ? 68.016 39.098 48.094 1.00 97.60 118 GLN A O 1
ATOM 919 N N . GLY A 1 142 ? 67.315 38.384 46.080 1.00 104.83 119 GLY A N 1
ATOM 920 C CA . GLY A 1 142 ? 68.624 37.904 45.680 1.00 104.83 119 GLY A CA 1
ATOM 921 C C . GLY A 1 142 ? 69.764 38.882 45.888 1.00 104.83 119 GLY A C 1
ATOM 922 O O . GLY A 1 142 ? 70.813 38.513 46.413 1.00 104.83 119 GLY A O 1
ATOM 923 N N . VAL A 1 143 ? 69.572 40.128 45.473 1.00 56.92 120 VAL A N 1
ATOM 924 C CA . VAL A 1 143 ? 70.614 41.133 45.628 1.00 56.92 120 VAL A CA 1
ATOM 925 C C . VAL A 1 143 ? 70.916 41.384 47.091 1.00 56.92 120 VAL A C 1
ATOM 926 O O . VAL A 1 143 ? 72.066 41.570 47.468 1.00 56.92 120 VAL A O 1
ATOM 930 N N . LYS A 1 144 ? 69.888 41.383 47.926 1.00 81.59 121 LYS A N 1
ATOM 931 C CA . LYS A 1 144 ? 70.100 41.650 49.339 1.00 81.59 121 LYS A CA 1
ATOM 932 C C . LYS A 1 144 ? 70.822 40.499 50.030 1.00 81.59 121 LYS A C 1
ATOM 933 O O . LYS A 1 144 ? 71.685 40.720 50.881 1.00 81.59 121 LYS A O 1
ATOM 939 N N . ALA A 1 145 ? 70.472 39.273 49.656 1.00 118.23 122 ALA A N 1
ATOM 940 C CA . ALA A 1 145 ? 71.088 38.091 50.250 1.00 118.23 122 ALA A CA 1
ATOM 941 C C . ALA A 1 145 ? 72.470 37.871 49.670 1.00 118.23 122 ALA A C 1
ATOM 942 O O . ALA A 1 145 ? 73.372 37.381 50.351 1.00 118.23 122 ALA A O 1
ATOM 944 N N . MET A 1 146 ? 72.628 38.239 48.404 1.00 89.26 123 MET A N 1
ATOM 945 C CA . MET A 1 146 ? 73.900 38.080 47.719 1.00 89.26 123 MET A CA 1
ATOM 946 C C . MET A 1 146 ? 75.025 38.767 48.493 1.00 89.26 123 MET A C 1
ATOM 947 O O . MET A 1 146 ? 76.204 38.504 48.257 1.00 89.26 123 MET A O 1
ATOM 952 N N . GLY A 1 147 ? 74.658 39.651 49.414 1.00 93.66 124 GLY A N 1
ATOM 953 C CA . GLY A 1 147 ? 75.661 40.325 50.213 1.00 93.66 124 GLY A CA 1
ATOM 954 C C . GLY A 1 147 ? 75.850 41.808 49.979 1.00 93.66 124 GLY A C 1
ATOM 955 O O . GLY A 1 147 ? 76.509 42.468 50.782 1.00 93.66 124 GLY A O 1
ATOM 956 N N . LEU A 1 148 ? 75.290 42.347 48.901 1.00 93.15 125 LEU A N 1
ATOM 957 C CA . LEU A 1 148 ? 75.446 43.775 48.617 1.00 93.15 125 LEU A CA 1
ATOM 958 C C . LEU A 1 148 ? 74.193 44.619 48.827 1.00 93.15 125 LEU A C 1
ATOM 959 O O . LEU A 1 148 ? 73.094 44.097 49.045 1.00 93.15 125 LEU A O 1
ATOM 964 N N . GLU A 1 149 ? 74.373 45.936 48.764 1.00 63.69 126 GLU A N 1
ATOM 965 C CA . GLU A 1 149 ? 73.261 46.848 48.935 1.00 63.69 126 GLU A CA 1
ATOM 966 C C . GLU A 1 149 ? 72.370 46.812 47.707 1.00 63.69 126 GLU A C 1
ATOM 967 O O . GLU A 1 149 ? 72.835 46.621 46.581 1.00 63.69 126 GLU A O 1
ATOM 973 N N . ALA A 1 150 ? 71.077 46.982 47.947 1.00 77.41 127 ALA A N 1
ATOM 974 C CA . ALA A 1 150 ? 70.084 46.974 46.890 1.00 77.41 127 ALA A CA 1
ATOM 975 C C . ALA A 1 150 ? 69.344 48.307 46.810 1.00 77.41 127 ALA A C 1
ATOM 976 O O . ALA A 1 150 ? 68.777 48.796 47.793 1.00 77.41 127 ALA A O 1
ATOM 978 N N . CYS A 1 151 ? 69.364 48.886 45.617 1.00 79.33 128 CYS A N 1
ATOM 979 C CA . CYS A 1 151 ? 68.710 50.151 45.354 1.00 79.33 128 CYS A CA 1
ATOM 980 C C . CYS A 1 151 ? 68.223 50.167 43.929 1.00 79.33 128 CYS A C 1
ATOM 981 O O . CYS A 1 151 ? 69.016 49.975 43.009 1.00 79.33 128 CYS A O 1
ATOM 984 N N . MET A 1 152 ? 66.930 50.397 43.739 1.00 71.52 129 MET A N 1
ATOM 985 C CA . MET A 1 152 ? 66.410 50.484 42.392 1.00 71.52 129 MET A CA 1
ATOM 986 C C . MET A 1 152 ? 65.640 51.780 42.163 1.00 71.52 129 MET A C 1
ATOM 987 O O . MET A 1 152 ? 65.193 52.455 43.102 1.00 71.52 129 MET A O 1
ATOM 992 N N . THR A 1 153 ? 65.556 52.148 40.892 1.00 73.46 130 THR A N 1
ATOM 993 C CA . THR A 1 153 ? 64.860 53.346 40.469 1.00 73.46 130 THR A CA 1
ATOM 994 C C . THR A 1 153 ? 63.832 52.888 39.442 1.00 73.46 130 THR A C 1
ATOM 995 O O . THR A 1 153 ? 64.161 52.503 38.323 1.00 73.46 130 THR A O 1
ATOM 999 N N . LEU A 1 154 ? 62.576 52.919 39.854 1.00 58.97 131 LEU A N 1
ATOM 1000 C CA . LEU A 1 154 ? 61.490 52.464 39.021 1.00 58.97 131 LEU A CA 1
ATOM 1001 C C . LEU A 1 154 ? 60.523 53.588 38.685 1.00 58.97 131 LEU A C 1
ATOM 1002 O O . LEU A 1 154 ? 59.469 53.358 38.085 1.00 58.97 131 LEU A O 1
ATOM 1007 N N . GLY A 1 155 ? 60.874 54.807 39.070 1.00 95.06 132 GLY A N 1
ATOM 1008 C CA . GLY A 1 155 ? 59.992 55.915 38.782 1.00 95.06 132 GLY A CA 1
ATOM 1009 C C . GLY A 1 155 ? 59.164 56.285 39.987 1.00 95.06 132 GLY A C 1
ATOM 1010 O O . GLY A 1 155 ? 59.666 56.241 41.109 1.00 95.06 132 GLY A O 1
ATOM 1011 N N . THR A 1 156 ? 57.900 56.643 39.759 1.00 68.10 133 THR A N 1
ATOM 1012 C CA . THR A 1 156 ? 56.997 57.044 40.841 1.00 68.10 133 THR A CA 1
ATOM 1013 C C . THR A 1 156 ? 56.309 55.846 41.461 1.00 68.10 133 THR A C 1
ATOM 1014 O O . THR A 1 156 ? 55.296 55.387 40.950 1.00 68.10 133 THR A O 1
ATOM 1018 N N . LEU A 1 157 ? 56.844 55.321 42.554 1.00 64.21 134 LEU A N 1
ATOM 1019 C CA . LEU A 1 157 ? 56.184 54.184 43.173 1.00 64.21 134 LEU A CA 1
ATOM 1020 C C . LEU A 1 157 ? 55.188 54.788 44.145 1.00 64.21 134 LEU A C 1
ATOM 1021 O O . LEU A 1 157 ? 55.252 55.993 44.420 1.00 64.21 134 LEU A O 1
ATOM 1026 N N . SER A 1 158 ? 54.259 53.969 44.636 1.00 74.73 135 SER A N 1
ATOM 1027 C CA . SER A 1 158 ? 53.232 54.442 45.552 1.00 74.73 135 SER A CA 1
ATOM 1028 C C . SER A 1 158 ? 53.201 53.673 46.864 1.00 74.73 135 SER A C 1
ATOM 1029 O O . SER A 1 158 ? 53.458 52.471 46.887 1.00 74.73 135 SER A O 1
ATOM 1032 N N . GLU A 1 159 ? 52.880 54.398 47.942 1.00 86.60 136 GLU A N 1
ATOM 1033 C CA . GLU A 1 159 ? 52.812 53.881 49.311 1.00 86.60 136 GLU A CA 1
ATOM 1034 C C . GLU A 1 159 ? 52.810 52.372 49.424 1.00 86.60 136 GLU A C 1
ATOM 1035 O O . GLU A 1 159 ? 53.534 51.810 50.239 1.00 86.60 136 GLU A O 1
ATOM 1041 N N . SER A 1 160 ? 51.992 51.719 48.609 1.00 69.63 137 SER A N 1
ATOM 1042 C CA . SER A 1 160 ? 51.910 50.262 48.618 1.00 69.63 137 SER A CA 1
ATOM 1043 C C . SER A 1 160 ? 53.237 49.653 48.137 1.00 69.63 137 SER A C 1
ATOM 1044 O O . SER A 1 160 ? 53.911 48.914 48.863 1.00 69.63 137 SER A O 1
ATOM 1047 N N . GLN A 1 161 ? 53.596 49.977 46.901 1.00 120.68 138 GLN A N 1
ATOM 1048 C CA . GLN A 1 161 ? 54.816 49.479 46.283 1.00 120.68 138 GLN A CA 1
ATOM 1049 C C . GLN A 1 161 ? 56.042 49.693 47.161 1.00 120.68 138 GLN A C 1
ATOM 1050 O O . GLN A 1 161 ? 56.853 48.785 47.344 1.00 120.68 138 GLN A O 1
ATOM 1056 N N . ALA A 1 162 ? 56.172 50.898 47.703 1.00 79.03 139 ALA A N 1
ATOM 1057 C CA . ALA A 1 162 ? 57.302 51.226 48.565 1.00 79.03 139 ALA A CA 1
ATOM 1058 C C . ALA A 1 162 ? 57.426 50.203 49.689 1.00 79.03 139 ALA A C 1
ATOM 1059 O O . ALA A 1 162 ? 58.397 49.443 49.761 1.00 79.03 139 ALA A O 1
ATOM 1061 N N . GLN A 1 163 ? 56.420 50.198 50.559 1.00 93.38 140 GLN A N 1
ATOM 1062 C CA . GLN A 1 163 ? 56.376 49.300 51.699 1.00 93.38 140 GLN A CA 1
ATOM 1063 C C . GLN A 1 163 ? 56.661 47.863 51.292 1.00 93.38 140 GLN A C 1
ATOM 1064 O O . GLN A 1 163 ? 57.133 47.061 52.102 1.00 93.38 140 GLN A O 1
ATOM 1070 N N . ARG A 1 164 ? 56.366 47.536 50.038 1.00 86.28 141 ARG A N 1
ATOM 1071 C CA . ARG A 1 164 ? 56.601 46.190 49.538 1.00 86.28 141 ARG A CA 1
ATOM 1072 C C . ARG A 1 164 ? 58.091 46.030 49.245 1.00 86.28 141 ARG A C 1
ATOM 1073 O O . ARG A 1 164 ? 58.717 45.055 49.674 1.00 86.28 141 ARG A O 1
ATOM 1081 N N . LEU A 1 165 ? 58.658 47.003 48.533 1.00 77.48 142 LEU A N 1
ATOM 1082 C CA . LEU A 1 165 ? 60.078 46.982 48.206 1.00 77.48 142 LEU A CA 1
ATOM 1083 C C . LEU A 1 165 ? 60.892 46.983 49.489 1.00 77.48 142 LEU A C 1
ATOM 1084 O O . LEU A 1 165 ? 61.854 46.232 49.631 1.00 77.48 142 LEU A O 1
ATOM 1089 N N . ALA A 1 166 ? 60.502 47.840 50.424 1.00 66.90 143 ALA A N 1
ATOM 1090 C CA . ALA A 1 166 ? 61.188 47.921 51.701 1.00 66.90 143 ALA A CA 1
ATOM 1091 C C . ALA A 1 166 ? 61.160 46.561 52.391 1.00 66.90 143 ALA A C 1
ATOM 1092 O O . ALA A 1 166 ? 62.197 46.060 52.812 1.00 66.90 143 ALA A O 1
ATOM 1094 N N . ASN A 1 167 ? 59.976 45.963 52.502 1.00 95.55 144 ASN A N 1
ATOM 1095 C CA . ASN A 1 167 ? 59.841 44.659 53.146 1.00 95.55 144 ASN A CA 1
ATOM 1096 C C . ASN A 1 167 ? 60.744 43.618 52.500 1.00 95.55 144 ASN A C 1
ATOM 1097 O O . ASN A 1 167 ? 61.263 42.726 53.173 1.00 95.55 144 ASN A O 1
ATOM 1102 N N . ALA A 1 168 ? 60.936 43.738 51.192 1.00 96.98 145 ALA A N 1
ATOM 1103 C CA . ALA A 1 168 ? 61.779 42.801 50.466 1.00 96.98 145 ALA A CA 1
ATOM 1104 C C . ALA A 1 168 ? 63.240 43.025 50.811 1.00 96.98 145 ALA A C 1
ATOM 1105 O O . ALA A 1 168 ? 64.015 42.073 50.921 1.00 96.98 145 ALA A O 1
ATOM 1107 N N . GLY A 1 169 ? 63.610 44.292 50.976 1.00 68.09 146 GLY A N 1
ATOM 1108 C CA . GLY A 1 169 ? 64.983 44.619 51.312 1.00 68.09 146 GLY A CA 1
ATOM 1109 C C . GLY A 1 169 ? 65.422 46.013 50.905 1.00 68.09 146 GLY A C 1
ATOM 1110 O O . GLY A 1 169 ? 65.858 46.793 51.748 1.00 68.09 146 GLY A O 1
ATOM 1111 N N . LEU A 1 170 ? 65.289 46.327 49.619 1.00 81.64 147 LEU A N 1
ATOM 1112 C CA . LEU A 1 170 ? 65.700 47.615 49.064 1.00 81.64 147 LEU A CA 1
ATOM 1113 C C . LEU A 1 170 ? 66.213 48.604 50.102 1.00 81.64 147 LEU A C 1
ATOM 1114 O O . LEU A 1 170 ? 65.473 49.034 50.991 1.00 81.64 147 LEU A O 1
ATOM 1119 N N . ASP A 1 171 ? 67.487 48.962 49.972 1.00 72.02 148 ASP A N 1
ATOM 1120 C CA . ASP A 1 171 ? 68.134 49.885 50.895 1.00 72.02 148 ASP A CA 1
ATOM 1121 C C . ASP A 1 171 ? 68.018 51.329 50.442 1.00 72.02 148 ASP A C 1
ATOM 1122 O O . ASP A 1 171 ? 68.007 52.246 51.263 1.00 72.02 148 ASP A O 1
ATOM 1127 N N . TYR A 1 172 ? 67.925 51.527 49.132 1.00 61.77 149 TYR A N 1
ATOM 1128 C CA . TYR A 1 172 ? 67.819 52.867 48.571 1.00 61.77 149 TYR A CA 1
ATOM 1129 C C . TYR A 1 172 ? 66.804 52.947 47.432 1.00 61.77 149 TYR A C 1
ATOM 1130 O O . TYR A 1 172 ? 66.448 51.935 46.819 1.00 61.77 149 TYR A O 1
ATOM 1139 N N . TYR A 1 173 ? 66.345 54.166 47.158 1.00 40.59 150 TYR A N 1
ATOM 1140 C CA . TYR A 1 173 ? 65.441 54.412 46.045 1.00 40.59 150 TYR A CA 1
ATOM 1141 C C . TYR A 1 173 ? 65.924 55.698 45.387 1.00 40.59 150 TYR A C 1
ATOM 1142 O O . TYR A 1 173 ? 66.241 56.685 46.066 1.00 40.59 150 TYR A O 1
ATOM 1151 N N . ASN A 1 174 ? 65.993 55.667 44.063 1.00 64.17 151 ASN A N 1
ATOM 1152 C CA . ASN A 1 174 ? 66.440 56.811 43.295 1.00 64.17 151 ASN A CA 1
ATOM 1153 C C . ASN A 1 174 ? 65.252 57.594 42.739 1.00 64.17 151 ASN A C 1
ATOM 1154 O O . ASN A 1 174 ? 64.270 57.004 42.274 1.00 64.17 151 ASN A O 1
ATOM 1159 N N . HIS A 1 175 ? 65.351 58.920 42.778 1.00 61.62 152 HIS A N 1
ATOM 1160 C CA . HIS A 1 175 ? 64.296 59.802 42.275 1.00 61.62 152 HIS A CA 1
ATOM 1161 C C . HIS A 1 175 ? 64.874 61.210 42.225 1.00 61.62 152 HIS A C 1
ATOM 1162 O O . HIS A 1 175 ? 65.001 61.870 43.245 1.00 61.62 152 HIS A O 1
ATOM 1169 N N . ASN A 1 176 ? 65.217 61.675 41.036 1.00 53.16 153 ASN A N 1
ATOM 1170 C CA . ASN A 1 176 ? 65.838 62.988 40.903 1.00 53.16 153 ASN A CA 1
ATOM 1171 C C . ASN A 1 176 ? 64.907 64.175 40.651 1.00 53.16 153 ASN A C 1
ATOM 1172 O O . ASN A 1 176 ? 63.795 64.025 40.163 1.00 53.16 153 ASN A O 1
ATOM 1177 N N . LEU A 1 177 ? 65.397 65.365 40.973 1.00 82.77 154 LEU A N 1
ATOM 1178 C CA . LEU A 1 177 ? 64.643 66.589 40.766 1.00 82.77 154 LEU A CA 1
ATOM 1179 C C . LEU A 1 177 ? 65.192 67.300 39.536 1.00 82.77 154 LEU A C 1
ATOM 1180 O O . LEU A 1 177 ? 64.637 68.287 39.075 1.00 82.77 154 LEU A O 1
ATOM 1185 N N . ASP A 1 178 ? 66.300 66.792 39.018 1.00 83.90 155 ASP A N 1
ATOM 1186 C CA . ASP A 1 178 ? 66.927 67.327 37.810 1.00 83.90 155 ASP A CA 1
ATOM 1187 C C . ASP A 1 178 ? 67.308 68.813 37.797 1.00 83.90 155 ASP A C 1
ATOM 1188 O O . ASP A 1 178 ? 68.407 69.166 37.359 1.00 83.90 155 ASP A O 1
ATOM 1193 N N . THR A 1 179 ? 66.415 69.685 38.251 1.00 80.40 156 THR A N 1
ATOM 1194 C CA . THR A 1 179 ? 66.716 71.114 38.301 1.00 80.40 156 THR A CA 1
ATOM 1195 C C . THR A 1 179 ? 65.773 71.895 39.175 1.00 80.40 156 THR A C 1
ATOM 1196 O O . THR A 1 179 ? 65.068 71.347 40.016 1.00 80.40 156 THR A O 1
ATOM 1200 N N . SER A 1 180 ? 65.779 73.200 38.961 1.00 119.81 157 SER A N 1
ATOM 1201 C CA . SER A 1 180 ? 64.923 74.100 39.702 1.00 119.81 157 SER A CA 1
ATOM 1202 C C . SER A 1 180 ? 63.494 73.811 39.294 1.00 119.81 157 SER A C 1
ATOM 1203 O O . SER A 1 180 ? 63.242 73.390 38.167 1.00 119.81 157 SER A O 1
ATOM 1206 N N . PRO A 1 181 ? 62.539 74.010 40.208 1.00 85.22 158 PRO A N 1
ATOM 1207 C CA . PRO A 1 181 ? 61.151 73.750 39.829 1.00 85.22 158 PRO A CA 1
ATOM 1208 C C . PRO A 1 181 ? 60.803 74.721 38.698 1.00 85.22 158 PRO A C 1
ATOM 1209 O O . PRO A 1 181 ? 60.063 74.383 37.763 1.00 85.22 158 PRO A O 1
ATOM 1213 N N . GLU A 1 182 ? 61.371 75.923 38.791 1.00 109.22 159 GLU A N 1
ATOM 1214 C CA . GLU A 1 182 ? 61.145 76.972 37.807 1.00 109.22 159 GLU A CA 1
ATOM 1215 C C . GLU A 1 182 ? 61.794 76.712 36.457 1.00 109.22 159 GLU A C 1
ATOM 1216 O O . GLU A 1 182 ? 61.896 77.617 35.631 1.00 109.22 159 GLU A O 1
ATOM 1222 N N . PHE A 1 183 ? 62.223 75.478 36.225 1.00 78.84 160 PHE A N 1
ATOM 1223 C CA . PHE A 1 183 ? 62.858 75.132 34.958 1.00 78.84 160 PHE A CA 1
ATOM 1224 C C . PHE A 1 183 ? 62.463 73.725 34.533 1.00 78.84 160 PHE A C 1
ATOM 1225 O O . PHE A 1 183 ? 62.547 73.368 33.355 1.00 78.84 160 PHE A O 1
ATOM 1233 N N . TYR A 1 184 ? 62.036 72.932 35.510 1.00 68.37 161 TYR A N 1
ATOM 1234 C CA . TYR A 1 184 ? 61.632 71.552 35.270 1.00 68.37 161 TYR A CA 1
ATOM 1235 C C . TYR A 1 184 ? 60.812 71.503 33.992 1.00 68.37 161 TYR A C 1
ATOM 1236 O O . TYR A 1 184 ? 60.926 70.569 33.204 1.00 68.37 161 TYR A O 1
ATOM 1245 N N . GLY A 1 185 ? 60.000 72.537 33.790 1.00 99.44 162 GLY A N 1
ATOM 1246 C CA . GLY A 1 185 ? 59.151 72.604 32.616 1.00 99.44 162 GLY A CA 1
ATOM 1247 C C . GLY A 1 185 ? 59.854 72.537 31.273 1.00 99.44 162 GLY A C 1
ATOM 1248 O O . GLY A 1 185 ? 59.381 71.865 30.356 1.00 99.44 162 GLY A O 1
ATOM 1249 N N . ASN A 1 186 ? 60.984 73.221 31.146 1.00 87.44 163 ASN A N 1
ATOM 1250 C CA . ASN A 1 186 ? 61.697 73.234 29.877 1.00 87.44 163 ASN A CA 1
ATOM 1251 C C . ASN A 1 186 ? 62.339 71.891 29.552 1.00 87.44 163 ASN A C 1
ATOM 1252 O O . ASN A 1 186 ? 62.661 71.614 28.399 1.00 87.44 163 ASN A O 1
ATOM 1257 N N . ILE A 1 187 ? 62.512 71.051 30.566 1.00 68.09 164 ILE A N 1
ATOM 1258 C CA . ILE A 1 187 ? 63.135 69.745 30.368 1.00 68.09 164 ILE A CA 1
ATOM 1259 C C . ILE A 1 187 ? 62.126 68.604 30.387 1.00 68.09 164 ILE A C 1
ATOM 1260 O O . ILE A 1 187 ? 62.023 67.839 29.438 1.00 68.09 164 ILE A O 1
ATOM 1265 N N . ILE A 1 188 ? 61.395 68.498 31.488 1.00 137.95 165 ILE A N 1
ATOM 1266 C CA . ILE A 1 188 ? 60.404 67.449 31.667 1.00 137.95 165 ILE A CA 1
ATOM 1267 C C . ILE A 1 188 ? 59.017 68.058 31.744 1.00 137.95 165 ILE A C 1
ATOM 1268 O O . ILE A 1 188 ? 58.834 69.121 32.332 1.00 137.95 165 ILE A O 1
ATOM 1273 N N . THR A 1 189 ? 58.037 67.378 31.161 1.00 134.24 166 THR A N 1
ATOM 1274 C CA . THR A 1 189 ? 56.669 67.885 31.150 1.00 134.24 166 THR A CA 1
ATOM 1275 C C . THR A 1 189 ? 55.651 66.844 31.611 1.00 134.24 166 THR A C 1
ATOM 1276 O O . THR A 1 189 ? 54.649 67.166 32.248 1.00 134.24 166 THR A O 1
ATOM 1280 N N . THR A 1 190 ? 55.916 65.594 31.274 1.00 60.55 167 THR A N 1
ATOM 1281 C CA . THR A 1 190 ? 55.042 64.492 31.627 1.00 60.55 167 THR A CA 1
ATOM 1282 C C . THR A 1 190 ? 54.923 64.212 33.141 1.00 60.55 167 THR A C 1
ATOM 1283 O O . THR A 1 190 ? 54.337 63.197 33.557 1.00 60.55 167 THR A O 1
ATOM 1287 N N . ARG A 1 191 ? 55.476 65.095 33.967 1.00 79.93 168 ARG A N 1
ATOM 1288 C CA . ARG A 1 191 ? 55.413 64.895 35.411 1.00 79.93 168 ARG A CA 1
ATOM 1289 C C . ARG A 1 191 ? 55.391 66.222 36.149 1.00 79.93 168 ARG A C 1
ATOM 1290 O O . ARG A 1 191 ? 55.885 67.233 35.646 1.00 79.93 168 ARG A O 1
ATOM 1298 N N . THR A 1 192 ? 54.815 66.213 37.346 1.00 87.30 169 THR A N 1
ATOM 1299 C CA . THR A 1 192 ? 54.741 67.422 38.151 1.00 87.30 169 THR A CA 1
ATOM 1300 C C . THR A 1 192 ? 55.996 67.466 38.993 1.00 87.30 169 THR A C 1
ATOM 1301 O O . THR A 1 192 ? 56.360 66.460 39.603 1.00 87.30 169 THR A O 1
ATOM 1305 N N . TYR A 1 193 ? 56.663 68.613 39.037 1.00 74.00 170 TYR A N 1
ATOM 1306 C CA . TYR A 1 193 ? 57.861 68.695 39.854 1.00 74.00 170 TYR A CA 1
ATOM 1307 C C . TYR A 1 193 ? 57.468 68.105 41.202 1.00 74.00 170 TYR A C 1
ATOM 1308 O O . TYR A 1 193 ? 58.142 67.231 41.734 1.00 74.00 170 TYR A O 1
ATOM 1317 N N . GLN A 1 194 ? 56.347 68.587 41.727 1.00 88.41 171 GLN A N 1
ATOM 1318 C CA . GLN A 1 194 ? 55.811 68.133 43.004 1.00 88.41 171 GLN A CA 1
ATOM 1319 C C . GLN A 1 194 ? 55.652 66.616 43.005 1.00 88.41 171 GLN A C 1
ATOM 1320 O O . GLN A 1 194 ? 56.036 65.928 43.952 1.00 88.41 171 GLN A O 1
ATOM 1326 N N . GLU A 1 195 ? 55.080 66.111 41.921 1.00 67.63 172 GLU A N 1
ATOM 1327 C CA . GLU A 1 195 ? 54.821 64.692 41.757 1.00 67.63 172 GLU A CA 1
ATOM 1328 C C . GLU A 1 195 ? 55.974 63.820 42.238 1.00 67.63 172 GLU A C 1
ATOM 1329 O O . GLU A 1 195 ? 55.762 62.703 42.716 1.00 67.63 172 GLU A O 1
ATOM 1335 N N . ARG A 1 196 ? 57.192 64.337 42.119 1.00 72.28 173 ARG A N 1
ATOM 1336 C CA . ARG A 1 196 ? 58.381 63.600 42.541 1.00 72.28 173 ARG A CA 1
ATOM 1337 C C . ARG A 1 196 ? 58.574 63.731 44.047 1.00 72.28 173 ARG A C 1
ATOM 1338 O O . ARG A 1 196 ? 58.678 62.727 44.751 1.00 72.28 173 ARG A O 1
ATOM 1346 N N . LEU A 1 197 ? 58.619 64.969 44.534 1.00 80.94 174 LEU A N 1
ATOM 1347 C CA . LEU A 1 197 ? 58.779 65.216 45.961 1.00 80.94 174 LEU A CA 1
ATOM 1348 C C . LEU A 1 197 ? 57.909 64.209 46.697 1.00 80.94 174 LEU A C 1
ATOM 1349 O O . LEU A 1 197 ? 58.339 63.574 47.659 1.00 80.94 174 LEU A O 1
ATOM 1354 N N . ASP A 1 198 ? 56.676 64.068 46.223 1.00 89.29 175 ASP A N 1
ATOM 1355 C CA . ASP A 1 198 ? 55.723 63.156 46.828 1.00 89.29 175 ASP A CA 1
ATOM 1356 C C . ASP A 1 198 ? 56.301 61.757 46.931 1.00 89.29 175 ASP A C 1
ATOM 1357 O O . ASP A 1 198 ? 56.201 61.104 47.970 1.00 89.29 175 ASP A O 1
ATOM 1362 N N . THR A 1 199 ? 56.935 61.310 45.855 1.00 80.18 176 THR A N 1
ATOM 1363 C CA . THR A 1 199 ? 57.511 59.978 45.829 1.00 80.18 176 THR A CA 1
ATOM 1364 C C . THR A 1 199 ? 58.628 59.804 46.850 1.00 80.18 176 THR A C 1
ATOM 1365 O O . THR A 1 199 ? 58.727 58.763 47.496 1.00 80.18 176 THR A O 1
ATOM 1369 N N . LEU A 1 200 ? 59.472 60.816 47.002 1.00 73.54 177 LEU A N 1
ATOM 1370 C CA . LEU A 1 200 ? 60.554 60.712 47.969 1.00 73.54 177 LEU A CA 1
ATOM 1371 C C . LEU A 1 200 ? 59.946 60.383 49.309 1.00 73.54 177 LEU A C 1
ATOM 1372 O O . LEU A 1 200 ? 60.197 59.318 49.857 1.00 73.54 177 LEU A O 1
ATOM 1377 N N . GLU A 1 201 ? 59.127 61.292 49.824 1.00 108.80 178 GLU A N 1
ATOM 1378 C CA . GLU A 1 201 ? 58.491 61.080 51.113 1.00 108.80 178 GLU A CA 1
ATOM 1379 C C . GLU A 1 201 ? 57.863 59.700 51.221 1.00 108.80 178 GLU A C 1
ATOM 1380 O O . GLU A 1 201 ? 57.922 59.071 52.277 1.00 108.80 178 GLU A O 1
ATOM 1386 N N . LYS A 1 202 ? 57.261 59.215 50.142 1.00 81.37 179 LYS A N 1
ATOM 1387 C CA . LYS A 1 202 ? 56.649 57.890 50.200 1.00 81.37 179 LYS A CA 1
ATOM 1388 C C . LYS A 1 202 ? 57.723 56.874 50.573 1.00 81.37 179 LYS A C 1
ATOM 1389 O O . LYS A 1 202 ? 57.497 55.955 51.367 1.00 81.37 179 LYS A O 1
ATOM 1395 N N . VAL A 1 203 ? 58.898 57.067 49.988 1.00 79.55 180 VAL A N 1
ATOM 1396 C CA . VAL A 1 203 ? 60.037 56.203 50.220 1.00 79.55 180 VAL A CA 1
ATOM 1397 C C . VAL A 1 203 ? 60.611 56.457 51.612 1.00 79.55 180 VAL A C 1
ATOM 1398 O O . VAL A 1 203 ? 61.012 55.527 52.310 1.00 79.55 180 VAL A O 1
ATOM 1402 N N . ARG A 1 204 ? 60.654 57.728 52.001 1.00 71.10 181 ARG A N 1
ATOM 1403 C CA . ARG A 1 204 ? 61.155 58.132 53.314 1.00 71.10 181 ARG A CA 1
ATOM 1404 C C . ARG A 1 204 ? 60.416 57.286 54.346 1.00 71.10 181 ARG A C 1
ATOM 1405 O O . ARG A 1 204 ? 60.978 56.374 54.954 1.00 71.10 181 ARG A O 1
ATOM 1413 N N . ASP A 1 205 ? 59.136 57.613 54.509 1.00 88.74 182 ASP A N 1
ATOM 1414 C CA . ASP A 1 205 ? 58.230 56.951 55.435 1.00 88.74 182 ASP A CA 1
ATOM 1415 C C . ASP A 1 205 ? 58.258 55.451 55.240 1.00 88.74 182 ASP A C 1
ATOM 1416 O O . ASP A 1 205 ? 57.981 54.688 56.165 1.00 88.74 182 ASP A O 1
ATOM 1421 N N . ALA A 1 206 ? 58.580 55.030 54.025 1.00 65.39 183 ALA A N 1
ATOM 1422 C CA . ALA A 1 206 ? 58.641 53.609 53.722 1.00 65.39 183 ALA A CA 1
ATOM 1423 C C . ALA A 1 206 ? 59.737 52.946 54.552 1.00 65.39 183 ALA A C 1
ATOM 1424 O O . ALA A 1 206 ? 59.656 51.756 54.880 1.00 65.39 183 ALA A O 1
ATOM 1426 N N . GLY A 1 207 ? 60.749 53.736 54.902 1.00 99.71 184 GLY A N 1
ATOM 1427 C CA . GLY A 1 207 ? 61.864 53.222 55.675 1.00 99.71 184 GLY A CA 1
ATOM 1428 C C . GLY A 1 207 ? 62.985 52.824 54.733 1.00 99.71 184 GLY A C 1
ATOM 1429 O O . GLY A 1 207 ? 63.652 51.803 54.928 1.00 99.71 184 GLY A O 1
ATOM 1430 N N . ILE A 1 208 ? 63.186 53.634 53.697 1.00 94.05 185 ILE A N 1
ATOM 1431 C CA . ILE A 1 208 ? 64.221 53.370 52.705 1.00 94.05 185 ILE A CA 1
ATOM 1432 C C . ILE A 1 208 ? 65.044 54.626 52.483 1.00 94.05 185 ILE A C 1
ATOM 1433 O O . ILE A 1 208 ? 64.534 55.738 52.598 1.00 94.05 185 ILE A O 1
ATOM 1438 N N . LYS A 1 209 ? 66.320 54.449 52.167 1.00 64.85 186 LYS A N 1
ATOM 1439 C CA . LYS A 1 209 ? 67.190 55.588 51.945 1.00 64.85 186 LYS A CA 1
ATOM 1440 C C . LYS A 1 209 ? 66.912 56.272 50.617 1.00 64.85 186 LYS A C 1
ATOM 1441 O O . LYS A 1 209 ? 66.751 55.632 49.576 1.00 64.85 186 LYS A O 1
ATOM 1447 N N . VAL A 1 210 ? 66.870 57.593 50.673 1.00 59.14 187 VAL A N 1
ATOM 1448 C CA . VAL A 1 210 ? 66.592 58.402 49.509 1.00 59.14 187 VAL A CA 1
ATOM 1449 C C . VAL A 1 210 ? 67.807 58.867 48.734 1.00 59.14 187 VAL A C 1
ATOM 1450 O O . VAL A 1 210 ? 68.678 59.532 49.285 1.00 59.14 187 VAL A O 1
ATOM 1454 N N . CYS A 1 211 ? 67.863 58.527 47.451 1.00 73.89 188 CYS A N 1
ATOM 1455 C CA . CYS A 1 211 ? 68.959 58.991 46.605 1.00 73.89 188 CYS A CA 1
ATOM 1456 C C . CYS A 1 211 ? 68.313 59.939 45.613 1.00 73.89 188 CYS A C 1
ATOM 1457 O O . CYS A 1 211 ? 67.611 59.503 44.703 1.00 73.89 188 CYS A O 1
ATOM 1460 N N . SER A 1 212 ? 68.524 61.236 45.802 1.00 48.71 189 SER A N 1
ATOM 1461 C CA . SER A 1 212 ? 67.946 62.229 44.905 1.00 48.71 189 SER A CA 1
ATOM 1462 C C . SER A 1 212 ? 68.977 63.244 44.426 1.00 48.71 189 SER A C 1
ATOM 1463 O O . SER A 1 212 ? 69.797 63.731 45.198 1.00 48.71 189 SER A O 1
ATOM 1466 N N . GLY A 1 213 ? 68.932 63.571 43.146 1.00 54.25 190 GLY A N 1
ATOM 1467 C CA . GLY A 1 213 ? 69.892 64.525 42.634 1.00 54.25 190 GLY A CA 1
ATOM 1468 C C . GLY A 1 213 ? 69.452 65.143 41.330 1.00 54.25 190 GLY A C 1
ATOM 1469 O O . GLY A 1 213 ? 68.281 65.079 40.977 1.00 54.25 190 GLY A O 1
ATOM 1470 N N . GLY A 1 214 ? 70.390 65.738 40.604 1.00 90.49 191 GLY A N 1
ATOM 1471 C CA . GLY A 1 214 ? 70.043 66.365 39.347 1.00 90.49 191 GLY A CA 1
ATOM 1472 C C . GLY A 1 214 ? 71.083 66.255 38.251 1.00 90.49 191 GLY A C 1
ATOM 1473 O O . GLY A 1 214 ? 72.040 65.487 38.340 1.00 90.49 191 GLY A O 1
ATOM 1474 N N . ILE A 1 215 ? 70.876 67.041 37.204 1.00 53.50 192 ILE A N 1
ATOM 1475 C CA . ILE A 1 215 ? 71.762 67.070 36.060 1.00 53.50 192 ILE A CA 1
ATOM 1476 C C . ILE A 1 215 ? 72.238 68.482 35.880 1.00 53.50 192 ILE A C 1
ATOM 1477 O O . ILE A 1 215 ? 71.542 69.422 36.271 1.00 53.50 192 ILE A O 1
ATOM 1482 N N . VAL A 1 216 ? 73.413 68.635 35.279 1.00 46.03 193 VAL A N 1
ATOM 1483 C CA . VAL A 1 216 ? 73.955 69.960 35.055 1.00 46.03 193 VAL A CA 1
ATOM 1484 C C . VAL A 1 216 ? 74.176 70.213 33.584 1.00 46.03 193 VAL A C 1
ATOM 1485 O O . VAL A 1 216 ? 74.635 69.326 32.874 1.00 46.03 193 VAL A O 1
ATOM 1489 N N . GLY A 1 217 ? 73.842 71.417 33.126 1.00 124.33 194 GLY A N 1
ATOM 1490 C CA . GLY A 1 217 ? 74.034 71.757 31.725 1.00 124.33 194 GLY A CA 1
ATOM 1491 C C . GLY A 1 217 ? 72.907 71.365 30.788 1.00 124.33 194 GLY A C 1
ATOM 1492 O O . GLY A 1 217 ? 73.135 71.047 29.617 1.00 124.33 194 GLY A O 1
ATOM 1493 N N . LEU A 1 218 ? 71.686 71.385 31.305 1.00 87.24 195 LEU A N 1
ATOM 1494 C CA . LEU A 1 218 ? 70.516 71.047 30.517 1.00 87.24 195 LEU A CA 1
ATOM 1495 C C . LEU A 1 218 ? 70.135 72.291 29.753 1.00 87.24 195 LEU A C 1
ATOM 1496 O O . LEU A 1 218 ? 69.563 72.224 28.671 1.00 87.24 195 LEU A O 1
ATOM 1501 N N . GLY A 1 219 ? 70.486 73.428 30.335 1.00 91.09 196 GLY A N 1
ATOM 1502 C CA . GLY A 1 219 ? 70.186 74.721 29.752 1.00 91.09 196 GLY A CA 1
ATOM 1503 C C . GLY A 1 219 ? 70.057 75.640 30.945 1.00 91.09 196 GLY A C 1
ATOM 1504 O O . GLY A 1 219 ? 70.099 76.868 30.833 1.00 91.09 196 GLY A O 1
ATOM 1505 N N . GLU A 1 220 ? 69.892 74.998 32.100 1.00 91.62 197 GLU A N 1
ATOM 1506 C CA . GLU A 1 220 ? 69.767 75.638 33.406 1.00 91.62 197 GLU A CA 1
ATOM 1507 C C . GLU A 1 220 ? 70.775 76.779 33.584 1.00 91.62 197 GLU A C 1
ATOM 1508 O O . GLU A 1 220 ? 71.737 76.897 32.821 1.00 91.62 197 GLU A O 1
ATOM 1514 N N . THR A 1 221 ? 70.556 77.619 34.591 1.00 88.27 198 THR A N 1
ATOM 1515 C CA . THR A 1 221 ? 71.477 78.719 34.870 1.00 88.27 198 THR A CA 1
ATOM 1516 C C . THR A 1 221 ? 71.944 78.590 36.303 1.00 88.27 198 THR A C 1
ATOM 1517 O O . THR A 1 221 ? 71.364 77.839 37.092 1.00 88.27 198 THR A O 1
ATOM 1521 N N . VAL A 1 222 ? 72.993 79.334 36.632 1.00 102.44 199 VAL A N 1
ATOM 1522 C CA . VAL A 1 222 ? 73.545 79.323 37.977 1.00 102.44 199 VAL A CA 1
ATOM 1523 C C . VAL A 1 222 ? 72.414 79.329 38.998 1.00 102.44 199 VAL A C 1
ATOM 1524 O O . VAL A 1 222 ? 72.428 78.565 39.970 1.00 102.44 199 VAL A O 1
ATOM 1528 N N . LYS A 1 223 ? 71.423 80.183 38.752 1.00 80.68 200 LYS A N 1
ATOM 1529 C CA . LYS A 1 223 ? 70.285 80.308 39.643 1.00 80.68 200 LYS A CA 1
ATOM 1530 C C . LYS A 1 223 ? 69.514 78.996 39.698 1.00 80.68 200 LYS A C 1
ATOM 1531 O O . LYS A 1 223 ? 69.214 78.490 40.782 1.00 80.68 200 LYS A O 1
ATOM 1537 N N . ASP A 1 224 ? 69.209 78.435 38.531 1.00 72.37 201 ASP A N 1
ATOM 1538 C CA . ASP A 1 224 ? 68.474 77.182 38.486 1.00 72.37 201 ASP A CA 1
ATOM 1539 C C . ASP A 1 224 ? 69.152 76.123 39.357 1.00 72.37 201 ASP A C 1
ATOM 1540 O O . ASP A 1 224 ? 68.546 75.589 40.294 1.00 72.37 201 ASP A O 1
ATOM 1545 N N . ARG A 1 225 ? 70.411 75.826 39.052 1.00 87.32 202 ARG A N 1
ATOM 1546 C CA . ARG A 1 225 ? 71.158 74.840 39.819 1.00 87.32 202 ARG A CA 1
ATOM 1547 C C . ARG A 1 225 ? 70.969 75.148 41.291 1.00 87.32 202 ARG A C 1
ATOM 1548 O O . ARG A 1 225 ? 70.565 74.288 42.072 1.00 87.32 202 ARG A O 1
ATOM 1556 N N . ALA A 1 226 ? 71.253 76.390 41.660 1.00 61.15 203 ALA A N 1
ATOM 1557 C CA . ALA A 1 226 ? 71.101 76.806 43.044 1.00 61.15 203 ALA A CA 1
ATOM 1558 C C . ALA A 1 226 ? 69.777 76.273 43.554 1.00 61.15 203 ALA A C 1
ATOM 1559 O O . ALA A 1 226 ? 69.721 75.529 44.540 1.00 61.15 203 ALA A O 1
ATOM 1561 N N . GLY A 1 227 ? 68.716 76.650 42.849 1.00 85.85 204 GLY A N 1
ATOM 1562 C CA . GLY A 1 227 ? 67.386 76.220 43.217 1.00 85.85 204 GLY A CA 1
ATOM 1563 C C . GLY A 1 227 ? 67.288 74.730 43.460 1.00 85.85 204 GLY A C 1
ATOM 1564 O O . GLY A 1 227 ? 66.593 74.297 44.384 1.00 85.85 204 GLY A O 1
ATOM 1565 N N . LEU A 1 228 ? 67.985 73.943 42.641 1.00 67.63 205 LEU A N 1
ATOM 1566 C CA . LEU A 1 228 ? 67.945 72.496 42.789 1.00 67.63 205 LEU A CA 1
ATOM 1567 C C . LEU A 1 228 ? 68.478 72.095 44.150 1.00 67.63 205 LEU A C 1
ATOM 1568 O O . LEU A 1 228 ? 67.742 71.546 44.953 1.00 67.63 205 LEU A O 1
ATOM 1573 N N . LEU A 1 229 ? 69.752 72.356 44.419 1.00 71.05 206 LEU A N 1
ATOM 1574 C CA . LEU A 1 229 ? 70.299 71.986 45.721 1.00 71.05 206 LEU A CA 1
ATOM 1575 C C . LEU A 1 229 ? 69.366 72.535 46.793 1.00 71.05 206 LEU A C 1
ATOM 1576 O O . LEU A 1 229 ? 68.829 71.799 47.628 1.00 71.05 206 LEU A O 1
ATOM 1581 N N . LEU A 1 230 ? 69.187 73.849 46.736 1.00 83.97 207 LEU A N 1
ATOM 1582 C CA . LEU A 1 230 ? 68.345 74.585 47.662 1.00 83.97 207 LEU A CA 1
ATOM 1583 C C . LEU A 1 230 ? 67.052 73.837 47.914 1.00 83.97 207 LEU A C 1
ATOM 1584 O O . LEU A 1 230 ? 66.457 73.938 48.982 1.00 83.97 207 LEU A O 1
ATOM 1589 N N . GLN A 1 231 ? 66.642 73.072 46.912 1.00 67.11 208 GLN A N 1
ATOM 1590 C CA . GLN A 1 231 ? 65.423 72.285 46.971 1.00 67.11 208 GLN A CA 1
ATOM 1591 C C . GLN A 1 231 ? 65.590 71.038 47.838 1.00 67.11 208 GLN A C 1
ATOM 1592 O O . GLN A 1 231 ? 65.123 70.992 48.972 1.00 67.11 208 GLN A O 1
ATOM 1598 N N . LEU A 1 232 ? 66.256 70.024 47.298 1.00 73.37 209 LEU A N 1
ATOM 1599 C CA . LEU A 1 232 ? 66.454 68.786 48.034 1.00 73.37 209 LEU A CA 1
ATOM 1600 C C . LEU A 1 232 ? 67.292 69.000 49.289 1.00 73.37 209 LEU A C 1
ATOM 1601 O O . LEU A 1 232 ? 67.555 68.060 50.036 1.00 73.37 209 LEU A O 1
ATOM 1606 N N . ALA A 1 233 ? 67.694 70.244 49.527 1.00 71.44 210 ALA A N 1
ATOM 1607 C CA . ALA A 1 233 ? 68.498 70.566 50.701 1.00 71.44 210 ALA A CA 1
ATOM 1608 C C . ALA A 1 233 ? 67.597 70.959 51.870 1.00 71.44 210 ALA A C 1
ATOM 1609 O O . ALA A 1 233 ? 67.867 70.632 53.027 1.00 71.44 210 ALA A O 1
ATOM 1611 N N . ASN A 1 234 ? 66.526 71.675 51.548 1.00 124.14 211 ASN A N 1
ATOM 1612 C CA . ASN A 1 234 ? 65.558 72.123 52.539 1.00 124.14 211 ASN A CA 1
ATOM 1613 C C . ASN A 1 234 ? 64.416 71.127 52.574 1.00 124.14 211 ASN A C 1
ATOM 1614 O O . ASN A 1 234 ? 63.268 71.478 52.314 1.00 124.14 211 ASN A O 1
ATOM 1619 N N . LEU A 1 235 ? 64.733 69.878 52.877 1.00 77.30 212 LEU A N 1
ATOM 1620 C CA . LEU A 1 235 ? 63.707 68.848 52.930 1.00 77.30 212 LEU A CA 1
ATOM 1621 C C . LEU A 1 235 ? 63.635 68.325 54.352 1.00 77.30 212 LEU A C 1
ATOM 1622 O O . LEU A 1 235 ? 64.485 68.661 55.179 1.00 77.30 212 LEU A O 1
ATOM 1627 N N . PRO A 1 236 ? 62.614 67.501 54.660 1.00 109.53 213 PRO A N 1
ATOM 1628 C CA . PRO A 1 236 ? 62.471 66.947 56.007 1.00 109.53 213 PRO A CA 1
ATOM 1629 C C . PRO A 1 236 ? 63.817 66.414 56.475 1.00 109.53 213 PRO A C 1
ATOM 1630 O O . PRO A 1 236 ? 64.272 66.700 57.580 1.00 109.53 213 PRO A O 1
ATOM 1634 N N . THR A 1 237 ? 64.450 65.640 55.606 1.00 104.37 214 THR A N 1
ATOM 1635 C CA . THR A 1 237 ? 65.750 65.062 55.888 1.00 104.37 214 THR A CA 1
ATOM 1636 C C . THR A 1 237 ? 66.416 64.792 54.545 1.00 104.37 214 THR A C 1
ATOM 1637 O O . THR A 1 237 ? 66.183 63.756 53.922 1.00 104.37 214 THR A O 1
ATOM 1641 N N . PRO A 1 238 ? 67.255 65.733 54.082 1.00 84.93 215 PRO A N 1
ATOM 1642 C CA . PRO A 1 238 ? 67.969 65.627 52.808 1.00 84.93 215 PRO A CA 1
ATOM 1643 C C . PRO A 1 238 ? 68.443 64.214 52.503 1.00 84.93 215 PRO A C 1
ATOM 1644 O O . PRO A 1 238 ? 68.768 63.438 53.405 1.00 84.93 215 PRO A O 1
ATOM 1648 N N . PRO A 1 239 ? 68.508 63.876 51.211 1.00 60.41 216 PRO A N 1
ATOM 1649 C CA . PRO A 1 239 ? 68.926 62.563 50.716 1.00 60.41 216 PRO A CA 1
ATOM 1650 C C . PRO A 1 239 ? 70.309 62.115 51.180 1.00 60.41 216 PRO A C 1
ATOM 1651 O O . PRO A 1 239 ? 71.239 62.919 51.267 1.00 60.41 216 PRO A O 1
ATOM 1655 N N . GLU A 1 240 ? 70.426 60.827 51.489 1.00 65.87 217 GLU A N 1
ATOM 1656 C CA . GLU A 1 240 ? 71.683 60.255 51.936 1.00 65.87 217 GLU A CA 1
ATOM 1657 C C . GLU A 1 240 ? 72.649 60.442 50.789 1.00 65.87 217 GLU A C 1
ATOM 1658 O O . GLU A 1 240 ? 73.726 61.003 50.969 1.00 65.87 217 GLU A O 1
ATOM 1664 N N . SER A 1 241 ? 72.251 59.977 49.607 1.00 52.61 218 SER A N 1
ATOM 1665 C CA . SER A 1 241 ? 73.075 60.107 48.407 1.00 52.61 218 SER A CA 1
ATOM 1666 C C . SER A 1 241 ? 72.523 61.203 47.513 1.00 52.61 218 SER A C 1
ATOM 1667 O O . SER A 1 241 ? 71.321 61.265 47.272 1.00 52.61 218 SER A O 1
ATOM 1670 N N . VAL A 1 242 ? 73.404 62.070 47.027 1.00 47.47 219 VAL A N 1
ATOM 1671 C CA . VAL A 1 242 ? 72.994 63.164 46.164 1.00 47.47 219 VAL A CA 1
ATOM 1672 C C . VAL A 1 242 ? 73.799 63.166 44.892 1.00 47.47 219 VAL A C 1
ATOM 1673 O O . VAL A 1 242 ? 74.837 63.832 44.804 1.00 47.47 219 VAL A O 1
ATOM 1677 N N . PRO A 1 243 ? 73.337 62.418 43.880 1.00 55.49 220 PRO A N 1
ATOM 1678 C CA . PRO A 1 243 ? 74.056 62.363 42.608 1.00 55.49 220 PRO A CA 1
ATOM 1679 C C . PRO A 1 243 ? 74.031 63.665 41.857 1.00 55.49 220 PRO A C 1
ATOM 1680 O O . PRO A 1 243 ? 73.096 64.435 41.967 1.00 55.49 220 PRO A O 1
ATOM 1684 N N . ILE A 1 244 ? 75.087 63.924 41.115 1.00 56.20 221 ILE A N 1
ATOM 1685 C CA . ILE A 1 244 ? 75.131 65.118 40.310 1.00 56.20 221 ILE A CA 1
ATOM 1686 C C . ILE A 1 244 ? 75.671 64.708 38.962 1.00 56.20 221 ILE A C 1
ATOM 1687 O O . ILE A 1 244 ? 76.875 64.599 38.782 1.00 56.20 221 ILE A O 1
ATOM 1692 N N . ASN A 1 245 ? 74.769 64.459 38.022 1.00 47.35 222 ASN A N 1
ATOM 1693 C CA . ASN A 1 245 ? 75.150 64.040 36.693 1.00 47.35 222 ASN A CA 1
ATOM 1694 C C . ASN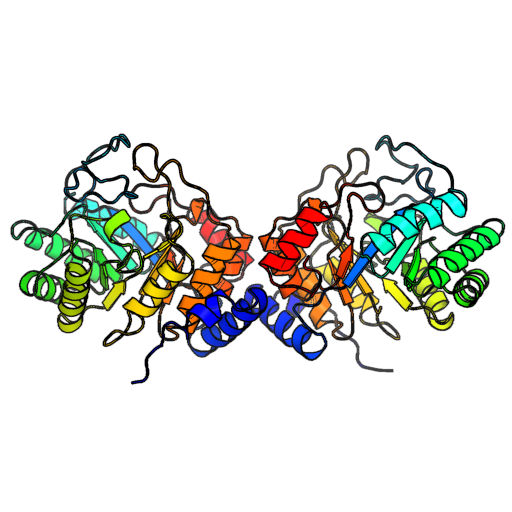 A 1 245 ? 75.454 65.243 35.838 1.00 47.35 222 ASN A C 1
ATOM 1695 O O . ASN A 1 245 ? 74.916 66.334 36.061 1.00 47.35 222 ASN A O 1
ATOM 1700 N N . MET A 1 246 ? 76.341 65.054 34.872 1.00 65.00 223 MET A N 1
ATOM 1701 C CA . MET A 1 246 ? 76.664 66.116 33.944 1.00 65.00 223 MET A CA 1
ATOM 1702 C C . MET A 1 246 ? 75.899 65.650 32.715 1.00 65.00 223 MET A C 1
ATOM 1703 O O . MET A 1 246 ? 75.859 64.458 32.435 1.00 65.00 223 MET A O 1
ATOM 1708 N N . LEU A 1 247 ? 75.276 66.568 31.989 1.00 80.76 224 LEU A N 1
ATOM 1709 C CA . LEU A 1 247 ? 74.487 66.182 30.825 1.00 80.76 224 LEU A CA 1
ATOM 1710 C C . LEU A 1 247 ? 75.216 65.352 29.773 1.00 80.76 224 LEU A C 1
ATOM 1711 O O . LEU A 1 247 ? 76.299 65.716 29.300 1.00 80.76 224 LEU A O 1
ATOM 1716 N N . VAL A 1 248 ? 74.603 64.229 29.412 1.00 73.01 225 VAL A N 1
ATOM 1717 C CA . VAL A 1 248 ? 75.158 63.332 28.404 1.00 73.01 225 VAL A CA 1
ATOM 1718 C C . VAL A 1 248 ? 74.419 63.604 27.105 1.00 73.01 225 VAL A C 1
ATOM 1719 O O . VAL A 1 248 ? 73.358 63.038 26.857 1.00 73.01 225 VAL A O 1
ATOM 1723 N N . LYS A 1 249 ? 74.971 64.476 26.277 1.00 86.74 226 LYS A N 1
ATOM 1724 C CA . LYS A 1 249 ? 74.331 64.804 25.016 1.00 86.74 226 LYS A CA 1
ATOM 1725 C C . LYS A 1 249 ? 74.210 63.543 24.163 1.00 86.74 226 LYS A C 1
ATOM 1726 O O . LYS A 1 249 ? 75.189 62.830 23.959 1.00 86.74 226 LYS A O 1
ATOM 1732 N N . VAL A 1 250 ? 73.006 63.252 23.683 1.00 96.34 227 VAL A N 1
ATOM 1733 C CA . VAL A 1 250 ? 72.799 62.070 22.852 1.00 96.34 227 VAL A CA 1
ATOM 1734 C C . VAL A 1 250 ? 72.062 62.435 21.567 1.00 96.34 227 VAL A C 1
ATOM 1735 O O . VAL A 1 250 ? 70.961 62.975 21.625 1.00 96.34 227 VAL A O 1
ATOM 1739 N N . LYS A 1 251 ? 72.659 62.139 20.412 1.00 99.12 228 LYS A N 1
ATOM 1740 C CA . LYS A 1 251 ? 72.019 62.458 19.135 1.00 99.12 228 LYS A CA 1
ATOM 1741 C C . LYS A 1 251 ? 70.593 61.960 19.155 1.00 99.12 228 LYS A C 1
ATOM 1742 O O . LYS A 1 251 ? 70.340 60.769 19.318 1.00 99.12 228 LYS A O 1
ATOM 1748 N N . GLY A 1 252 ? 69.663 62.892 19.003 1.00 86.91 229 GLY A N 1
ATOM 1749 C CA . GLY A 1 252 ? 68.260 62.541 19.036 1.00 86.91 229 GLY A CA 1
ATOM 1750 C C . GLY A 1 252 ? 67.570 63.385 20.087 1.00 86.91 229 GLY A C 1
ATOM 1751 O O . GLY A 1 252 ? 66.671 64.163 19.774 1.00 86.91 229 GLY A O 1
ATOM 1752 N N . THR A 1 253 ? 67.992 63.238 21.340 1.00 73.19 230 THR A N 1
ATOM 1753 C CA . THR A 1 253 ? 67.409 64.015 22.423 1.00 73.19 230 THR A CA 1
ATOM 1754 C C . THR A 1 253 ? 67.487 65.483 22.013 1.00 73.19 230 THR A C 1
ATOM 1755 O O . THR A 1 253 ? 68.456 65.912 21.392 1.00 73.19 230 THR A O 1
ATOM 1759 N N . PRO A 1 254 ? 66.459 66.269 22.342 1.00 95.47 231 PRO A N 1
ATOM 1760 C CA . PRO A 1 254 ? 66.425 67.691 21.998 1.00 95.47 231 PRO A CA 1
ATOM 1761 C C . PRO A 1 254 ? 67.581 68.493 22.590 1.00 95.47 231 PRO A C 1
ATOM 1762 O O . PRO A 1 254 ? 67.834 69.628 22.181 1.00 95.47 231 PRO A O 1
ATOM 1766 N N . LEU A 1 255 ? 68.277 67.913 23.558 1.00 84.30 232 LEU A N 1
ATOM 1767 C CA . LEU A 1 255 ? 69.396 68.606 24.168 1.00 84.30 232 LEU A CA 1
ATOM 1768 C C . LEU A 1 255 ? 70.715 68.266 23.485 1.00 84.30 232 LEU A C 1
ATOM 1769 O O . LEU A 1 255 ? 71.701 68.992 23.626 1.00 84.30 232 LEU A O 1
ATOM 1774 N N . ALA A 1 256 ? 70.715 67.164 22.739 1.00 119.06 233 ALA A N 1
ATOM 1775 C CA . ALA A 1 256 ? 71.896 66.702 22.016 1.00 119.06 233 ALA A CA 1
ATOM 1776 C C . ALA A 1 256 ? 72.817 67.859 21.654 1.00 119.06 233 ALA A C 1
ATOM 1777 O O . ALA A 1 256 ? 73.920 67.979 22.185 1.00 119.06 233 ALA A O 1
ATOM 1779 N N . ASP A 1 257 ? 72.358 68.712 20.750 1.00 108.23 234 ASP A N 1
ATOM 1780 C CA . ASP A 1 257 ? 73.155 69.849 20.338 1.00 108.23 234 ASP A CA 1
ATOM 1781 C C . ASP A 1 257 ? 73.082 70.900 21.440 1.00 108.23 234 ASP A C 1
ATOM 1782 O O . ASP A 1 257 ? 72.220 71.778 21.415 1.00 108.23 234 ASP A O 1
ATOM 1787 N N . ASN A 1 258 ? 73.984 70.793 22.413 1.00 133.52 235 ASN A N 1
ATOM 1788 C CA . ASN A 1 258 ? 74.037 71.726 23.535 1.00 133.52 235 ASN A CA 1
ATOM 1789 C C . ASN A 1 258 ? 75.455 72.192 23.825 1.00 133.52 235 ASN A C 1
ATOM 1790 O O . ASN A 1 258 ? 76.422 71.529 23.454 1.00 133.52 235 ASN A O 1
ATOM 1795 N N . ASP A 1 259 ? 75.570 73.337 24.493 1.00 154.21 236 ASP A N 1
ATOM 1796 C CA . ASP A 1 259 ? 76.872 73.884 24.857 1.00 154.21 236 ASP A CA 1
ATOM 1797 C C . ASP A 1 259 ? 77.411 73.060 26.012 1.00 154.21 236 ASP A C 1
ATOM 1798 O O . ASP A 1 259 ? 76.688 72.788 26.971 1.00 154.21 236 ASP A O 1
ATOM 1803 N N . ASP A 1 260 ? 78.674 72.657 25.920 1.00 100.35 237 ASP A N 1
ATOM 1804 C CA . ASP A 1 260 ? 79.290 71.866 26.978 1.00 100.35 237 ASP A CA 1
ATOM 1805 C C . ASP A 1 260 ? 79.487 72.757 28.208 1.00 100.35 237 ASP A C 1
ATOM 1806 O O . ASP A 1 260 ? 79.691 73.972 28.079 1.00 100.35 237 ASP A O 1
ATOM 1811 N N . VAL A 1 261 ? 79.427 72.160 29.396 1.00 80.87 238 VAL A N 1
ATOM 1812 C CA . VAL A 1 261 ? 79.598 72.923 30.635 1.00 80.87 238 VAL A CA 1
ATOM 1813 C C . VAL A 1 261 ? 81.040 73.006 31.086 1.00 80.87 238 VAL A C 1
ATOM 1814 O O . VAL A 1 261 ? 81.708 71.977 31.220 1.00 80.87 238 VAL A O 1
ATOM 1818 N N . ASP A 1 262 ? 81.521 74.223 31.329 1.00 83.72 239 ASP A N 1
ATOM 1819 C CA . ASP A 1 262 ? 82.896 74.372 31.768 1.00 83.72 239 ASP A CA 1
ATOM 1820 C C . ASP A 1 262 ? 83.053 73.466 32.969 1.00 83.72 239 ASP A C 1
ATOM 1821 O O . ASP A 1 262 ? 82.216 73.473 33.875 1.00 83.72 239 ASP A O 1
ATOM 1826 N N . ALA A 1 263 ? 84.118 72.673 32.960 1.00 69.73 240 ALA A N 1
ATOM 1827 C CA . ALA A 1 263 ? 84.381 71.739 34.042 1.00 69.73 240 ALA A CA 1
ATOM 1828 C C . ALA A 1 263 ? 84.281 72.458 35.365 1.00 69.73 240 ALA A C 1
ATOM 1829 O O . ALA A 1 263 ? 83.630 71.987 36.295 1.00 69.73 240 ALA A O 1
ATOM 1831 N N . PHE A 1 264 ? 84.915 73.617 35.433 1.00 61.14 241 PHE A N 1
ATOM 1832 C CA . PHE A 1 264 ? 84.907 74.388 36.655 1.00 61.14 241 PHE A CA 1
ATOM 1833 C C . PHE A 1 264 ? 83.517 74.652 37.202 1.00 61.14 241 PHE A C 1
ATOM 1834 O O . PHE A 1 264 ? 83.354 74.899 38.399 1.00 61.14 241 PHE A O 1
ATOM 1842 N N . ASP A 1 265 ? 82.507 74.599 36.342 1.00 72.66 242 ASP A N 1
ATOM 1843 C CA . ASP A 1 265 ? 81.154 74.836 36.816 1.00 72.66 242 ASP A CA 1
ATOM 1844 C C . ASP A 1 265 ? 80.537 73.543 37.314 1.00 72.66 242 ASP A C 1
ATOM 1845 O O . ASP A 1 265 ? 79.765 73.548 38.271 1.00 72.66 242 ASP A O 1
ATOM 1850 N N . PHE A 1 266 ? 80.889 72.429 36.682 1.00 45.02 243 PHE A N 1
ATOM 1851 C CA . PHE A 1 266 ? 80.376 71.153 37.144 1.00 45.02 243 PHE A CA 1
ATOM 1852 C C . PHE A 1 266 ? 81.096 70.848 38.443 1.00 45.02 243 PHE A C 1
ATOM 1853 O O . PHE A 1 266 ? 80.677 69.989 39.218 1.00 45.02 243 PHE A O 1
ATOM 1861 N N . ILE A 1 267 ? 82.205 71.547 38.662 1.00 56.95 244 ILE A N 1
ATOM 1862 C CA . ILE A 1 267 ? 82.991 71.366 39.878 1.00 56.95 244 ILE A CA 1
ATOM 1863 C C . ILE A 1 267 ? 82.242 72.065 40.983 1.00 56.95 244 ILE A C 1
ATOM 1864 O O . ILE A 1 267 ? 81.736 71.439 41.913 1.00 56.95 244 ILE A O 1
ATOM 1869 N N . ARG A 1 268 ? 82.177 73.381 40.838 1.00 74.73 245 ARG A N 1
ATOM 1870 C CA . ARG A 1 268 ? 81.518 74.252 41.787 1.00 74.73 245 ARG A CA 1
ATOM 1871 C C . ARG A 1 268 ? 80.214 73.642 42.262 1.00 74.73 245 ARG A C 1
ATOM 1872 O O . ARG A 1 268 ? 79.918 73.653 43.459 1.00 74.73 245 ARG A O 1
ATOM 1880 N N . THR A 1 269 ? 79.439 73.099 41.328 1.00 77.84 246 THR A N 1
ATOM 1881 C CA . THR A 1 269 ? 78.169 72.498 41.692 1.00 77.84 246 THR A CA 1
ATOM 1882 C C . THR A 1 269 ? 78.347 71.451 42.770 1.00 77.84 246 THR A C 1
ATOM 1883 O O . THR A 1 269 ? 77.543 71.370 43.696 1.00 77.84 246 THR A O 1
ATOM 1887 N N . ILE A 1 270 ? 79.397 70.648 42.663 1.00 54.97 247 ILE A N 1
ATOM 1888 C CA . ILE A 1 270 ? 79.628 69.633 43.680 1.00 54.97 247 ILE A CA 1
ATOM 1889 C C . ILE A 1 270 ? 80.010 70.291 44.999 1.00 54.97 247 ILE A C 1
ATOM 1890 O O . ILE A 1 270 ? 79.564 69.866 46.074 1.00 54.97 247 ILE A O 1
ATOM 1895 N N . ALA A 1 271 ? 80.832 71.334 44.903 1.00 61.15 248 ALA A N 1
ATOM 1896 C CA . ALA A 1 271 ? 81.293 72.067 46.077 1.00 61.15 248 ALA A CA 1
ATOM 1897 C C . ALA A 1 271 ? 80.104 72.516 46.910 1.00 61.15 248 ALA A C 1
ATOM 1898 O O . ALA A 1 271 ? 79.973 72.175 48.097 1.00 61.15 248 ALA A O 1
ATOM 1900 N N . VAL A 1 272 ? 79.242 73.297 46.274 1.00 46.78 249 VAL A N 1
ATOM 1901 C CA . VAL A 1 272 ? 78.054 73.784 46.939 1.00 46.78 249 VAL A CA 1
ATOM 1902 C C . VAL A 1 272 ? 77.318 72.613 47.600 1.00 46.78 249 VAL A C 1
ATOM 1903 O O . VAL A 1 272 ? 77.112 72.614 48.812 1.00 46.78 249 VAL A O 1
ATOM 1907 N N . ALA A 1 273 ? 76.955 71.609 46.808 1.00 53.19 250 ALA A N 1
ATOM 1908 C CA . ALA A 1 273 ? 76.253 70.445 47.334 1.00 53.19 250 ALA A CA 1
ATOM 1909 C C . ALA A 1 273 ? 76.919 69.888 48.594 1.00 53.19 250 ALA A C 1
ATOM 1910 O O . ALA A 1 273 ? 76.241 69.558 49.570 1.00 53.19 250 ALA A O 1
ATOM 1912 N N . ARG A 1 274 ? 78.244 69.779 48.576 1.00 41.38 251 ARG A N 1
ATOM 1913 C CA . ARG A 1 274 ? 78.978 69.264 49.738 1.00 41.38 251 ARG A CA 1
ATOM 1914 C C . ARG A 1 274 ? 78.746 70.131 50.970 1.00 41.38 251 ARG A C 1
ATOM 1915 O O . ARG A 1 274 ? 78.444 69.627 52.053 1.00 41.38 251 ARG A O 1
ATOM 1923 N N . ILE A 1 275 ? 78.892 71.439 50.792 1.00 60.37 252 ILE A N 1
ATOM 1924 C CA . ILE A 1 275 ? 78.696 72.371 51.885 1.00 60.37 252 ILE A CA 1
ATOM 1925 C C . ILE A 1 275 ? 77.262 72.352 52.357 1.00 60.37 252 ILE A C 1
ATOM 1926 O O . ILE A 1 275 ? 76.997 72.298 53.557 1.00 60.37 252 ILE A O 1
ATOM 1931 N N . MET A 1 276 ? 76.340 72.397 51.400 1.00 67.75 253 MET A N 1
ATOM 1932 C CA . MET A 1 276 ? 74.918 72.414 51.702 1.00 67.75 253 MET A CA 1
ATOM 1933 C C . MET A 1 276 ? 74.336 71.162 52.341 1.00 67.75 253 MET A C 1
ATOM 1934 O O . MET A 1 276 ? 73.287 71.223 52.957 1.00 67.75 253 MET A O 1
ATOM 1939 N N . MET A 1 277 ? 74.993 70.022 52.218 1.00 71.32 254 MET A N 1
ATOM 1940 C CA . MET A 1 277 ? 74.436 68.825 52.834 1.00 71.32 254 MET A CA 1
ATOM 1941 C C . MET A 1 277 ? 75.550 67.944 53.378 1.00 71.32 254 MET A C 1
ATOM 1942 O O . MET A 1 277 ? 75.719 66.795 52.971 1.00 71.32 254 MET A O 1
ATOM 1947 N N . PRO A 1 278 ? 76.318 68.484 54.329 1.00 63.18 255 PRO A N 1
ATOM 1948 C CA . PRO A 1 278 ? 77.442 67.815 54.977 1.00 63.18 255 PRO A CA 1
ATOM 1949 C C . PRO A 1 278 ? 77.226 66.341 55.192 1.00 63.18 255 PRO A C 1
ATOM 1950 O O . PRO A 1 278 ? 77.987 65.511 54.706 1.00 63.18 255 PRO A O 1
ATOM 1954 N N . THR A 1 279 ? 76.176 66.017 55.918 1.00 53.28 256 THR A N 1
ATOM 1955 C CA . THR A 1 279 ? 75.880 64.632 56.208 1.00 53.28 256 THR A CA 1
ATOM 1956 C C . THR A 1 279 ? 75.622 63.762 54.963 1.00 53.28 256 THR A C 1
ATOM 1957 O O . THR A 1 279 ? 75.484 62.540 55.082 1.00 53.28 256 THR A O 1
ATOM 1961 N N . SER A 1 280 ? 75.590 64.367 53.774 1.00 71.01 257 SER A N 1
ATOM 1962 C CA . SER A 1 280 ? 75.284 63.613 52.547 1.00 71.01 257 SER A CA 1
ATOM 1963 C C . SER A 1 280 ? 76.398 63.156 51.604 1.00 71.01 257 SER A C 1
ATOM 1964 O O . SER A 1 280 ? 77.412 63.828 51.428 1.00 71.01 257 SER A O 1
ATOM 1967 N N . TYR A 1 281 ? 76.171 62.005 50.978 1.00 42.04 258 TYR A N 1
ATOM 1968 C CA . TYR A 1 281 ? 77.105 61.446 50.010 1.00 42.04 258 TYR A CA 1
ATOM 1969 C C . TYR A 1 281 ? 76.890 62.127 48.662 1.00 42.04 258 TYR A C 1
ATOM 1970 O O . TYR A 1 281 ? 75.823 62.006 48.057 1.00 42.04 258 TYR A O 1
ATOM 1979 N N . VAL A 1 282 ? 77.883 62.846 48.171 1.00 49.73 259 VAL A N 1
ATOM 1980 C CA . VAL A 1 282 ? 77.712 63.463 46.871 1.00 49.73 259 VAL A CA 1
ATOM 1981 C C . VAL A 1 282 ? 78.363 62.541 45.858 1.00 49.73 259 VAL A C 1
ATOM 1982 O O . VAL A 1 282 ? 79.580 62.337 45.883 1.00 49.73 259 VAL A O 1
ATOM 1986 N N . ARG A 1 283 ? 77.549 61.980 44.973 1.00 56.38 260 ARG A N 1
ATOM 1987 C CA . ARG A 1 283 ? 78.047 61.053 43.966 1.00 56.38 260 ARG A CA 1
ATOM 1988 C C . ARG A 1 283 ? 78.345 61.611 42.595 1.00 56.38 260 ARG A C 1
ATOM 1989 O O . ARG A 1 283 ? 77.428 61.888 41.816 1.00 56.38 260 ARG A O 1
ATOM 1997 N N . LEU A 1 284 ? 79.632 61.741 42.292 1.00 68.56 261 LEU A N 1
ATOM 1998 C CA . LEU A 1 284 ? 80.053 62.227 40.996 1.00 68.56 261 LEU A CA 1
ATOM 1999 C C . LEU A 1 284 ? 79.631 61.112 40.069 1.00 68.56 261 LEU A C 1
ATOM 2000 O O . LEU A 1 284 ? 80.171 60.012 40.140 1.00 68.56 261 LEU A O 1
ATOM 2005 N N . SER A 1 285 ? 78.670 61.390 39.201 1.00 66.34 262 SER A N 1
ATOM 2006 C CA . SER A 1 285 ? 78.172 60.365 38.300 1.00 66.34 262 SER A CA 1
ATOM 2007 C C . SER A 1 285 ? 77.914 60.880 36.903 1.00 66.34 262 SER A C 1
ATOM 2008 O O . SER A 1 285 ? 78.273 61.994 36.560 1.00 66.34 262 SER A O 1
ATOM 2011 N N . ALA A 1 286 ? 77.264 60.043 36.110 1.00 34.85 263 ALA A N 1
ATOM 2012 C CA . ALA A 1 286 ? 76.902 60.357 34.735 1.00 34.85 263 ALA A CA 1
ATOM 2013 C C . ALA A 1 286 ? 77.718 61.458 34.077 1.00 34.85 263 ALA A C 1
ATOM 2014 O O . ALA A 1 286 ? 77.496 62.653 34.313 1.00 34.85 263 ALA A O 1
ATOM 2016 N N . GLY A 1 287 ? 78.657 61.048 33.234 1.00 79.89 264 GLY A N 1
ATOM 2017 C CA . GLY A 1 287 ? 79.463 62.027 32.543 1.00 79.89 264 GLY A CA 1
ATOM 2018 C C . GLY A 1 287 ? 80.912 61.978 32.946 1.00 79.89 264 GLY A C 1
ATOM 2019 O O . GLY A 1 287 ? 81.730 62.734 32.421 1.00 79.89 264 GLY A O 1
ATOM 2020 N N . ARG A 1 288 ? 81.242 61.108 33.892 1.00 65.07 265 ARG A N 1
ATOM 2021 C CA . ARG A 1 288 ? 82.626 61.015 34.300 1.00 65.07 265 ARG A CA 1
ATOM 2022 C C . ARG A 1 288 ? 83.410 60.653 33.053 1.00 65.07 265 ARG A C 1
ATOM 2023 O O . ARG A 1 288 ? 84.470 61.220 32.792 1.00 65.07 265 ARG A O 1
ATOM 2031 N N . GLU A 1 289 ? 82.863 59.723 32.273 1.00 76.50 266 GLU A N 1
ATOM 2032 C CA . GLU A 1 289 ? 83.497 59.281 31.038 1.00 76.50 266 GLU A CA 1
ATOM 2033 C C . GLU A 1 289 ? 83.974 60.473 30.212 1.00 76.50 266 GLU A C 1
ATOM 2034 O O . GLU A 1 289 ? 85.009 60.399 29.553 1.00 76.50 266 GLU A O 1
ATOM 2040 N N . GLN A 1 290 ? 83.227 61.573 30.257 1.00 78.40 267 GLN A N 1
ATOM 2041 C CA . GLN A 1 290 ? 83.576 62.769 29.498 1.00 78.40 267 GLN A CA 1
ATOM 2042 C C . GLN A 1 290 ? 84.620 63.595 30.246 1.00 78.40 267 GLN A C 1
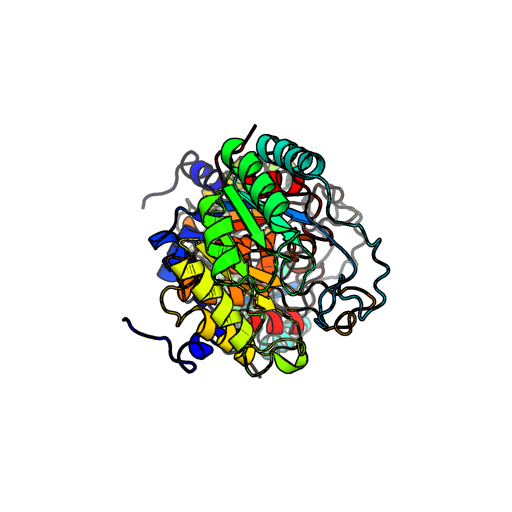ATOM 2043 O O . GLN A 1 290 ? 85.363 64.360 29.643 1.00 78.40 267 GLN A O 1
ATOM 2049 N N . MET A 1 291 ? 84.677 63.443 31.562 1.00 101.20 268 MET A N 1
ATOM 2050 C CA . MET A 1 291 ? 85.630 64.195 32.372 1.00 101.20 268 MET A CA 1
ATOM 2051 C C . MET A 1 291 ? 87.044 63.640 32.353 1.00 101.20 268 MET A C 1
ATOM 2052 O O . MET A 1 291 ? 87.263 62.440 32.157 1.00 101.20 268 MET A O 1
ATOM 2057 N N . ASN A 1 292 ? 88.003 64.529 32.582 1.00 63.67 269 ASN A N 1
ATOM 2058 C CA . ASN A 1 292 ? 89.409 64.157 32.603 1.00 63.67 269 ASN A CA 1
ATOM 2059 C C . ASN A 1 292 ? 89.902 63.949 34.030 1.00 63.67 269 ASN A C 1
ATOM 2060 O O . ASN A 1 292 ? 89.316 64.463 34.983 1.00 63.67 269 ASN A O 1
ATOM 2065 N N . GLU A 1 293 ? 90.998 63.203 34.150 1.00 66.13 270 GLU A N 1
ATOM 2066 C CA . GLU A 1 293 ? 91.619 62.886 35.430 1.00 66.13 270 GLU A CA 1
ATOM 2067 C C . GLU A 1 293 ? 91.481 64.036 36.421 1.00 66.13 270 GLU A C 1
ATOM 2068 O O . GLU A 1 293 ? 90.695 63.961 37.363 1.00 66.13 270 GLU A O 1
ATOM 2074 N N . GLN A 1 294 ? 92.237 65.105 36.192 1.00 67.93 271 GLN A N 1
ATOM 2075 C CA . GLN A 1 294 ? 92.217 66.259 37.083 1.00 67.93 271 GLN A CA 1
ATOM 2076 C C . GLN A 1 294 ? 90.828 66.619 37.584 1.00 67.93 271 GLN A C 1
ATOM 2077 O O . GLN A 1 294 ? 90.596 66.712 38.794 1.00 67.93 271 GLN A O 1
ATOM 2083 N N . THR A 1 295 ? 89.904 66.830 36.653 1.00 41.16 272 THR A N 1
ATOM 2084 C CA . THR A 1 295 ? 88.545 67.192 37.025 1.00 41.16 272 THR A CA 1
ATOM 2085 C C . THR A 1 295 ? 87.997 66.267 38.110 1.00 41.16 272 THR A C 1
ATOM 2086 O O . THR A 1 295 ? 87.683 66.716 39.203 1.00 41.16 272 THR A O 1
ATOM 2090 N N . GLN A 1 296 ? 87.894 64.979 37.824 1.00 23.68 273 GLN A N 1
ATOM 2091 C CA . GLN A 1 296 ? 87.398 64.069 38.825 1.00 23.68 273 GLN A CA 1
ATOM 2092 C C . GLN A 1 296 ? 88.142 64.341 40.143 1.00 23.68 273 GLN A C 1
ATOM 2093 O O . GLN A 1 296 ? 87.548 64.351 41.232 1.00 23.68 273 GLN A O 1
ATOM 2099 N N . ALA A 1 297 ? 89.447 64.579 40.054 1.00 49.12 274 ALA A N 1
ATOM 2100 C CA . ALA A 1 297 ? 90.242 64.860 41.252 1.00 49.12 274 ALA A CA 1
ATOM 2101 C C . ALA A 1 297 ? 89.634 66.074 41.944 1.00 49.12 274 ALA A C 1
ATOM 2102 O O . ALA A 1 297 ? 89.299 66.037 43.132 1.00 49.12 274 ALA A O 1
ATOM 2104 N N . MET A 1 298 ? 89.517 67.155 41.177 1.00 34.07 275 MET A N 1
ATOM 2105 C CA . MET A 1 298 ? 88.927 68.378 41.666 1.00 34.07 275 MET A CA 1
ATOM 2106 C C . MET A 1 298 ? 87.625 67.978 42.349 1.00 34.07 275 MET A C 1
ATOM 2107 O O . MET A 1 298 ? 87.386 68.337 43.489 1.00 34.07 275 MET A O 1
ATOM 2112 N N . CYS A 1 299 ? 86.790 67.220 41.641 1.00 42.06 276 CYS A N 1
ATOM 2113 C CA . CYS A 1 299 ? 85.511 66.763 42.175 1.00 42.06 276 CYS A CA 1
ATOM 2114 C C . CYS A 1 299 ? 85.632 66.089 43.529 1.00 42.06 276 CYS A C 1
ATOM 2115 O O . CYS A 1 299 ? 85.038 66.543 44.508 1.00 42.06 276 CYS A O 1
ATOM 2118 N N . PHE A 1 300 ? 86.383 64.998 43.595 1.00 51.10 277 PHE A N 1
ATOM 2119 C CA . PHE A 1 300 ? 86.553 64.308 44.865 1.00 51.10 277 PHE A CA 1
ATOM 2120 C C . PHE A 1 300 ? 86.936 65.310 45.947 1.00 51.10 277 PHE A C 1
ATOM 2121 O O . PHE A 1 300 ? 86.400 65.286 47.059 1.00 51.10 277 PHE A O 1
ATOM 2129 N N . MET A 1 301 ? 87.886 66.182 45.622 1.00 60.07 278 MET A N 1
ATOM 2130 C CA . MET A 1 301 ? 88.327 67.181 46.577 1.00 60.07 278 MET A CA 1
ATOM 2131 C C . MET A 1 301 ? 87.119 67.990 46.968 1.00 60.07 278 MET A C 1
ATOM 2132 O O . MET A 1 301 ? 86.853 68.187 48.144 1.00 60.07 278 MET A O 1
ATOM 2137 N N . ALA A 1 302 ? 86.385 68.439 45.954 1.00 49.20 279 ALA A N 1
ATOM 2138 C CA . ALA A 1 302 ? 85.187 69.250 46.132 1.00 49.20 279 ALA A CA 1
ATOM 2139 C C . ALA A 1 302 ? 84.242 68.679 47.168 1.00 49.20 279 ALA A C 1
ATOM 2140 O O . ALA A 1 302 ? 83.552 69.420 47.851 1.00 49.20 279 ALA A O 1
ATOM 2142 N N . GLY A 1 303 ? 84.208 67.362 47.287 1.00 47.75 280 GLY A N 1
ATOM 2143 C CA . GLY A 1 303 ? 83.326 66.754 48.264 1.00 47.75 280 GLY A CA 1
ATOM 2144 C C . GLY A 1 303 ? 82.741 65.470 47.720 1.00 47.75 280 GLY A C 1
ATOM 2145 O O . GLY A 1 303 ? 82.308 64.611 48.482 1.00 47.75 280 GLY A O 1
ATOM 2146 N N . ALA A 1 304 ? 82.728 65.342 46.395 1.00 50.57 281 ALA A N 1
ATOM 2147 C CA . ALA A 1 304 ? 82.203 64.152 45.734 1.00 50.57 281 ALA A CA 1
ATOM 2148 C C . ALA A 1 304 ? 82.846 62.917 46.330 1.00 50.57 281 ALA A C 1
ATOM 2149 O O . ALA A 1 304 ? 84.075 62.811 46.397 1.00 50.57 281 ALA A O 1
ATOM 2151 N N . ASN A 1 305 ? 82.031 61.969 46.760 1.00 43.33 282 ASN A N 1
ATOM 2152 C CA . ASN A 1 305 ? 82.610 60.777 47.351 1.00 43.33 282 ASN A CA 1
ATOM 2153 C C . ASN A 1 305 ? 81.891 59.484 47.020 1.00 43.33 282 ASN A C 1
ATOM 2154 O O . ASN A 1 305 ? 81.846 58.573 47.847 1.00 43.33 282 ASN A O 1
ATOM 2159 N N . SER A 1 306 ? 81.319 59.407 45.821 1.00 44.90 283 SER A N 1
ATOM 2160 C CA . SER A 1 306 ? 80.654 58.190 45.365 1.00 44.90 283 SER A CA 1
ATOM 2161 C C . SER A 1 306 ? 80.688 58.208 43.863 1.00 44.90 283 SER A C 1
ATOM 2162 O O . SER A 1 306 ? 80.684 59.274 43.251 1.00 44.90 283 SER A O 1
ATOM 2165 N N . ILE A 1 307 ? 80.725 57.034 43.260 1.00 73.68 284 ILE A N 1
ATOM 2166 C CA . ILE A 1 307 ? 80.756 56.973 41.813 1.00 73.68 284 ILE A CA 1
ATOM 2167 C C . ILE A 1 307 ? 80.105 55.704 41.318 1.00 73.68 284 ILE A C 1
ATOM 2168 O O . ILE A 1 307 ? 79.813 54.790 42.093 1.00 73.68 284 ILE A O 1
ATOM 2173 N N . PHE A 1 308 ? 79.863 55.669 40.017 1.00 60.73 285 PHE A N 1
ATOM 2174 C CA . PHE A 1 308 ? 79.329 54.482 39.407 1.00 60.73 285 PHE A CA 1
ATOM 2175 C C . PHE A 1 308 ? 80.592 53.874 38.821 1.00 60.73 285 PHE A C 1
ATOM 2176 O O . PHE A 1 308 ? 81.380 54.561 38.137 1.00 60.73 285 PHE A O 1
ATOM 2184 N N . TYR A 1 309 ? 80.781 52.592 39.110 1.00 75.36 286 TYR A N 1
ATOM 2185 C CA . TYR A 1 309 ? 81.963 51.844 38.702 1.00 75.36 286 TYR A CA 1
ATOM 2186 C C . TYR A 1 309 ? 81.612 50.811 37.650 1.00 75.36 286 TYR A C 1
ATOM 2187 O O . TYR A 1 309 ? 80.811 49.917 37.918 1.00 75.36 286 TYR A O 1
ATOM 2196 N N . GLY A 1 310 ? 82.196 50.937 36.455 1.00 56.42 287 GLY A N 1
ATOM 2197 C CA . GLY A 1 310 ? 81.901 49.975 35.395 1.00 56.42 287 GLY A CA 1
ATOM 2198 C C . GLY A 1 310 ? 81.990 50.440 33.942 1.00 56.42 287 GLY A C 1
ATOM 2199 O O . GLY A 1 310 ? 82.209 51.620 33.664 1.00 56.42 287 GLY A O 1
ATOM 2200 N N . CYS A 1 311 ? 81.817 49.502 33.009 1.00 106.28 288 CYS A N 1
ATOM 2201 C CA . CYS A 1 311 ? 81.883 49.806 31.579 1.00 106.28 288 CYS A CA 1
ATOM 2202 C C . CYS A 1 311 ? 80.802 50.784 31.181 1.00 106.28 288 CYS A C 1
ATOM 2203 O O . CYS A 1 311 ? 81.051 51.750 30.463 1.00 106.28 288 CYS A O 1
ATOM 2206 N N . LYS A 1 312 ? 79.591 50.511 31.644 1.00 96.23 289 LYS A N 1
ATOM 2207 C CA . LYS A 1 312 ? 78.449 51.350 31.332 1.00 96.23 289 LYS A CA 1
ATOM 2208 C C . LYS A 1 312 ? 77.529 51.416 32.533 1.00 96.23 289 LYS A C 1
ATOM 2209 O O . LYS A 1 312 ? 77.573 50.557 33.416 1.00 96.23 289 LYS A O 1
ATOM 2215 N N . LEU A 1 313 ? 76.695 52.446 32.553 1.00 116.92 290 LEU A N 1
ATOM 2216 C CA . LEU A 1 313 ? 75.737 52.642 33.629 1.00 116.92 290 LEU A CA 1
ATOM 2217 C C . LEU A 1 313 ? 74.371 52.171 33.158 1.00 116.92 290 LEU A C 1
ATOM 2218 O O . LEU A 1 313 ? 74.037 50.992 33.282 1.00 116.92 290 LEU A O 1
ATOM 2223 N N . LEU A 1 314 ? 73.585 53.085 32.605 1.00 67.29 291 LEU A N 1
ATOM 2224 C CA . LEU A 1 314 ? 72.269 52.718 32.119 1.00 67.29 291 LEU A CA 1
ATOM 2225 C C . LEU A 1 314 ? 72.269 52.481 30.616 1.00 67.29 291 LEU A C 1
ATOM 2226 O O . LEU A 1 314 ? 71.731 51.481 30.150 1.00 67.29 291 LEU A O 1
ATOM 2231 N N . THR A 1 315 ? 72.878 53.384 29.856 1.00 89.83 292 THR A N 1
ATOM 2232 C CA . THR A 1 315 ? 72.925 53.218 28.409 1.00 89.83 292 THR A CA 1
ATOM 2233 C C . THR A 1 315 ? 74.064 53.944 27.734 1.00 89.83 292 THR A C 1
ATOM 2234 O O . THR A 1 315 ? 74.305 53.732 26.549 1.00 89.83 292 THR A O 1
ATOM 2238 N N . THR A 1 316 ? 74.747 54.816 28.466 1.00 84.45 293 THR A N 1
ATOM 2239 C CA . THR A 1 316 ? 75.863 55.543 27.878 1.00 84.45 293 THR A CA 1
ATOM 2240 C C . THR A 1 316 ? 77.180 54.918 28.346 1.00 84.45 293 THR A C 1
ATOM 2241 O O . THR A 1 316 ? 77.187 53.988 29.154 1.00 84.45 293 THR A O 1
ATOM 2245 N N . PRO A 1 317 ? 78.311 55.408 27.829 1.00 141.07 294 PRO A N 1
ATOM 2246 C CA . PRO A 1 317 ? 79.607 54.857 28.227 1.00 141.07 294 PRO A CA 1
ATOM 2247 C C . PRO A 1 317 ? 80.069 55.326 29.608 1.00 141.07 294 PRO A C 1
ATOM 2248 O O . PRO A 1 317 ? 79.716 56.425 30.045 1.00 141.07 294 PRO A O 1
ATOM 2252 N N . ASN A 1 318 ? 80.858 54.487 30.283 1.00 91.94 295 ASN A N 1
ATOM 2253 C CA . ASN A 1 318 ? 81.408 54.805 31.603 1.00 91.94 295 ASN A CA 1
ATOM 2254 C C . ASN A 1 318 ? 82.872 54.354 31.672 1.00 91.94 295 ASN A C 1
ATOM 2255 O O . ASN A 1 318 ? 83.251 53.377 31.033 1.00 91.94 295 ASN A O 1
ATOM 2260 N N . PRO A 1 319 ? 83.716 55.071 32.435 1.00 54.50 296 PRO A N 1
ATOM 2261 C CA . PRO A 1 319 ? 85.130 54.707 32.564 1.00 54.50 296 PRO A CA 1
ATOM 2262 C C . PRO A 1 319 ? 85.309 53.255 33.024 1.00 54.50 296 PRO A C 1
ATOM 2263 O O . PRO A 1 319 ? 84.683 52.820 33.994 1.00 54.50 296 PRO A O 1
ATOM 2267 N N . GLU A 1 320 ? 86.173 52.516 32.328 1.00 75.49 297 GLU A N 1
ATOM 2268 C CA . GLU A 1 320 ? 86.421 51.106 32.627 1.00 75.49 297 GLU A CA 1
ATOM 2269 C C . GLU A 1 320 ? 87.068 50.821 33.983 1.00 75.49 297 GLU A C 1
ATOM 2270 O O . GLU A 1 320 ? 88.018 51.497 34.387 1.00 75.49 297 GLU A O 1
ATOM 2276 N N . GLU A 1 321 ? 86.540 49.807 34.670 1.00 63.15 298 GLU A N 1
ATOM 2277 C CA . GLU A 1 321 ? 87.018 49.386 35.992 1.00 63.15 298 GLU A CA 1
ATOM 2278 C C . GLU A 1 321 ? 88.496 49.670 36.272 1.00 63.15 298 GLU A C 1
ATOM 2279 O O . GLU A 1 321 ? 88.847 50.247 37.299 1.00 63.15 298 GLU A O 1
ATOM 2285 N N . ASP A 1 322 ? 89.365 49.250 35.363 1.00 62.69 299 ASP A N 1
ATOM 2286 C CA . ASP A 1 322 ? 90.784 49.483 35.535 1.00 62.69 299 ASP A CA 1
ATOM 2287 C C . ASP A 1 322 ? 91.069 50.971 35.629 1.00 62.69 299 ASP A C 1
ATOM 2288 O O . ASP A 1 322 ? 91.550 51.437 36.658 1.00 62.69 299 ASP A O 1
ATOM 2293 N N . LYS A 1 323 ? 90.761 51.724 34.574 1.00 51.20 300 LYS A N 1
ATOM 2294 C CA . LYS A 1 323 ? 91.046 53.149 34.600 1.00 51.20 300 LYS A CA 1
ATOM 2295 C C . LYS A 1 323 ? 90.603 53.725 35.930 1.00 51.20 300 LYS A C 1
ATOM 2296 O O . LYS A 1 323 ? 91.325 54.516 36.540 1.00 51.20 300 LYS A O 1
ATOM 2302 N N . ASP A 1 324 ? 89.423 53.312 36.388 1.00 56.75 301 ASP A N 1
ATOM 2303 C CA . ASP A 1 324 ? 88.871 53.792 37.657 1.00 56.75 301 ASP A CA 1
ATOM 2304 C C . ASP A 1 324 ? 89.799 53.412 38.801 1.00 56.75 301 ASP A C 1
ATOM 2305 O O . ASP A 1 324 ? 90.283 54.272 39.545 1.00 56.75 301 ASP A O 1
ATOM 2310 N N . LEU A 1 325 ? 90.041 52.111 38.924 1.00 55.74 302 LEU A N 1
ATOM 2311 C CA . LEU A 1 325 ? 90.912 51.573 39.959 1.00 55.74 302 LEU A CA 1
ATOM 2312 C C . LEU A 1 325 ? 92.253 52.259 39.924 1.00 55.74 302 LEU A C 1
ATOM 2313 O O . LEU A 1 325 ? 92.794 52.605 40.960 1.00 55.74 302 LEU A O 1
ATOM 2318 N N . GLN A 1 326 ? 92.783 52.461 38.724 1.00 60.21 303 GLN A N 1
ATOM 2319 C CA . GLN A 1 326 ? 94.071 53.115 38.582 1.00 60.21 303 GLN A CA 1
ATOM 2320 C C . GLN A 1 326 ? 94.020 54.548 39.116 1.00 60.21 303 GLN A C 1
ATOM 2321 O O . GLN A 1 326 ? 94.864 54.931 39.913 1.00 60.21 303 GLN A O 1
ATOM 2327 N N . LEU A 1 327 ? 93.038 55.346 38.706 1.00 46.62 304 LEU A N 1
ATOM 2328 C CA . LEU A 1 327 ? 92.965 56.712 39.217 1.00 46.62 304 LEU A CA 1
ATOM 2329 C C . LEU A 1 327 ? 92.740 56.691 40.714 1.00 46.62 304 LEU A C 1
ATOM 2330 O O . LEU A 1 327 ? 93.287 57.503 41.461 1.00 46.62 304 LEU A O 1
ATOM 2335 N N . PHE A 1 328 ? 91.923 55.757 41.157 1.00 52.88 305 PHE A N 1
ATOM 2336 C CA . PHE A 1 328 ? 91.663 55.651 42.574 1.00 52.88 305 PHE A CA 1
ATOM 2337 C C . PHE A 1 328 ? 92.966 55.627 43.364 1.00 52.88 305 PHE A C 1
ATOM 2338 O O . PHE A 1 328 ? 93.062 56.239 44.431 1.00 52.88 305 PHE A O 1
ATOM 2346 N N . ARG A 1 329 ? 93.980 54.939 42.844 1.00 81.25 306 ARG A N 1
ATOM 2347 C CA . ARG A 1 329 ? 95.235 54.873 43.569 1.00 81.25 306 ARG A CA 1
ATOM 2348 C C . ARG A 1 329 ? 96.088 56.107 43.345 1.00 81.25 306 ARG A C 1
ATOM 2349 O O . ARG A 1 329 ? 96.639 56.629 44.297 1.00 81.25 306 ARG A O 1
ATOM 2357 N N . LYS A 1 330 ? 96.193 56.594 42.113 1.00 60.44 307 LYS A N 1
ATOM 2358 C CA . LYS A 1 330 ? 97.006 57.785 41.867 1.00 60.44 307 LYS A CA 1
ATOM 2359 C C . LYS A 1 330 ? 96.692 58.831 42.926 1.00 60.44 307 LYS A C 1
ATOM 2360 O O . LYS A 1 330 ? 97.598 59.452 43.496 1.00 60.44 307 LYS A O 1
ATOM 2366 N N . LEU A 1 331 ? 95.402 59.015 43.198 1.00 70.65 308 LEU A N 1
ATOM 2367 C CA . LEU A 1 331 ? 94.969 59.998 44.186 1.00 70.65 308 LEU A CA 1
ATOM 2368 C C . LEU A 1 331 ? 95.059 59.413 45.591 1.00 70.65 308 LEU A C 1
ATOM 2369 O O . LEU A 1 331 ? 95.063 60.134 46.596 1.00 70.65 308 LEU A O 1
ATOM 2374 N N . GLY A 1 332 ? 95.134 58.091 45.648 1.00 63.96 309 GLY A N 1
ATOM 2375 C CA . GLY A 1 332 ? 95.263 57.418 46.923 1.00 63.96 309 GLY A CA 1
ATOM 2376 C C . GLY A 1 332 ? 93.949 57.218 47.623 1.00 63.96 309 GLY A C 1
ATOM 2377 O O . GLY A 1 332 ? 93.791 57.544 48.789 1.00 63.96 309 GLY A O 1
ATOM 2378 N N . LEU A 1 333 ? 92.994 56.658 46.914 1.00 57.68 310 LEU A N 1
ATOM 2379 C CA . LEU A 1 333 ? 91.711 56.442 47.523 1.00 57.68 310 LEU A CA 1
ATOM 2380 C C . LEU A 1 333 ? 91.467 54.960 47.690 1.00 57.68 310 LEU A C 1
ATOM 2381 O O . LEU A 1 333 ? 91.684 54.174 46.767 1.00 57.68 310 LEU A O 1
ATOM 2386 N N . ASN A 1 334 ? 91.065 54.585 48.897 1.00 70.05 311 ASN A N 1
ATOM 2387 C CA . ASN A 1 334 ? 90.722 53.210 49.206 1.00 70.05 311 ASN A CA 1
ATOM 2388 C C . ASN A 1 334 ? 91.848 52.183 49.423 1.00 70.05 311 ASN A C 1
ATOM 2389 O O . ASN A 1 334 ? 93.013 52.424 49.117 1.00 70.05 311 ASN A O 1
ATOM 2394 N N . PRO A 1 335 ? 91.492 51.033 50.020 1.00 103.47 312 PRO A N 1
ATOM 2395 C CA . PRO A 1 335 ? 92.346 49.886 50.328 1.00 103.47 312 PRO A CA 1
ATOM 2396 C C . PRO A 1 335 ? 91.817 48.803 49.387 1.00 103.47 312 PRO A C 1
ATOM 2397 O O . PRO A 1 335 ? 91.433 47.710 49.806 1.00 103.47 312 PRO A O 1
ATOM 2401 N N . GLN A 1 336 ? 91.757 49.154 48.109 1.00 106.22 313 GLN A N 1
ATOM 2402 C CA . GLN A 1 336 ? 91.251 48.268 47.070 1.00 106.22 313 GLN A CA 1
ATOM 2403 C C . GLN A 1 336 ? 92.383 48.113 46.054 1.00 106.22 313 GLN A C 1
ATOM 2404 O O . GLN A 1 336 ? 92.188 48.309 44.855 1.00 106.22 313 GLN A O 1
ATOM 2410 N N . GLN A 1 337 ? 93.571 47.774 46.557 1.00 149.02 314 GLN A N 1
ATOM 2411 C CA . GLN A 1 337 ? 94.752 47.596 45.714 1.00 149.02 314 GLN A CA 1
ATOM 2412 C C . GLN A 1 337 ? 95.272 46.164 45.724 1.00 149.02 314 GLN A C 1
ATOM 2413 O O . GLN A 1 337 ? 95.614 45.621 46.774 1.00 149.02 314 GLN A O 1
ATOM 2419 N N . THR A 1 338 ? 95.336 45.561 44.541 1.00 184.82 315 THR A N 1
ATOM 2420 C CA . THR A 1 338 ? 95.819 44.195 44.398 1.00 184.82 315 THR A CA 1
ATOM 2421 C C . THR A 1 338 ? 96.649 44.071 43.122 1.00 184.82 315 THR A C 1
ATOM 2422 O O . THR A 1 338 ? 96.353 43.174 42.306 1.00 184.82 315 THR A O 1
ATOM 2426 N N . HIS B 1 26 ? 121.673 79.968 62.178 1.00 124.63 3 HIS B N 1
ATOM 2427 C CA . HIS B 1 26 ? 121.322 78.656 61.550 1.00 124.63 3 HIS B CA 1
ATOM 2428 C C . HIS B 1 26 ? 120.060 78.001 62.125 1.00 124.63 3 HIS B C 1
ATOM 2429 O O . HIS B 1 26 ? 119.775 78.123 63.319 1.00 124.63 3 HIS B O 1
ATOM 2436 N N . ARG B 1 27 ? 119.319 77.300 61.261 1.00 94.14 4 ARG B N 1
ATOM 2437 C CA . ARG B 1 27 ? 118.058 76.653 61.633 1.00 94.14 4 ARG B CA 1
ATOM 2438 C C . ARG B 1 27 ? 117.971 75.182 61.196 1.00 94.14 4 ARG B C 1
ATOM 2439 O O . ARG B 1 27 ? 118.905 74.660 60.593 1.00 94.14 4 ARG B O 1
ATOM 2447 N N . PRO B 1 28 ? 116.836 74.508 61.489 1.00 69.06 5 PRO B N 1
ATOM 2448 C CA . PRO B 1 28 ? 116.526 73.103 61.179 1.00 69.06 5 PRO B CA 1
ATOM 2449 C C . PRO B 1 28 ? 116.566 72.743 59.717 1.00 69.06 5 PRO B C 1
ATOM 2450 O O . PRO B 1 28 ? 116.281 73.574 58.860 1.00 69.06 5 PRO B O 1
ATOM 2454 N N . ARG B 1 29 ? 116.887 71.487 59.434 1.00 86.71 6 ARG B N 1
ATOM 2455 C CA . ARG B 1 29 ? 116.933 71.038 58.060 1.00 86.71 6 ARG B CA 1
ATOM 2456 C C . ARG B 1 29 ? 116.152 69.744 57.860 1.00 86.71 6 ARG B C 1
ATOM 2457 O O . ARG B 1 29 ? 116.187 68.835 58.690 1.00 86.71 6 ARG B O 1
ATOM 2465 N N . TRP B 1 30 ? 115.402 69.714 56.763 1.00 49.18 7 TRP B N 1
ATOM 2466 C CA . TRP B 1 30 ? 114.572 68.585 56.362 1.00 49.18 7 TRP B CA 1
ATOM 2467 C C . TRP B 1 30 ? 115.435 67.368 56.095 1.00 49.18 7 TRP B C 1
ATOM 2468 O O . TRP B 1 30 ? 116.468 67.468 55.432 1.00 49.18 7 TRP B O 1
ATOM 2479 N N . THR B 1 31 ? 115.024 66.217 56.611 1.00 64.48 8 THR B N 1
ATOM 2480 C CA . THR B 1 31 ? 115.785 65.001 56.359 1.00 64.48 8 THR B CA 1
ATOM 2481 C C . THR B 1 31 ? 115.218 64.504 55.045 1.00 64.48 8 THR B C 1
ATOM 2482 O O . THR B 1 31 ? 114.193 65.009 54.589 1.00 64.48 8 THR B O 1
ATOM 2486 N N . LEU B 1 32 ? 115.867 63.528 54.425 1.00 66.43 9 LEU B N 1
ATOM 2487 C CA . LEU B 1 32 ? 115.337 63.021 53.174 1.00 66.43 9 LEU B CA 1
ATOM 2488 C C . LEU B 1 32 ? 114.200 62.053 53.435 1.00 66.43 9 LEU B C 1
ATOM 2489 O O . LEU B 1 32 ? 113.164 62.112 52.769 1.00 66.43 9 LEU B O 1
ATOM 2494 N N . SER B 1 33 ? 114.396 61.156 54.397 1.00 89.03 10 SER B N 1
ATOM 2495 C CA . SER B 1 33 ? 113.361 60.190 54.740 1.00 89.03 10 SER B CA 1
ATOM 2496 C C . SER B 1 33 ? 112.184 60.949 55.356 1.00 89.03 10 SER B C 1
ATOM 2497 O O . SER B 1 33 ? 111.203 60.355 55.795 1.00 89.03 10 SER B O 1
ATOM 2500 N N . GLN B 1 34 ? 112.293 62.273 55.367 1.00 72.03 11 GLN B N 1
ATOM 2501 C CA . GLN B 1 34 ? 111.269 63.139 55.930 1.00 72.03 11 GLN B CA 1
ATOM 2502 C C . GLN B 1 34 ? 110.498 63.782 54.796 1.00 72.03 11 GLN B C 1
ATOM 2503 O O . GLN B 1 34 ? 109.364 64.224 54.967 1.00 72.03 11 GLN B O 1
ATOM 2509 N N . VAL B 1 35 ? 111.130 63.844 53.635 1.00 58.24 12 VAL B N 1
ATOM 2510 C CA . VAL B 1 35 ? 110.501 64.435 52.475 1.00 58.24 12 VAL B CA 1
ATOM 2511 C C . VAL B 1 35 ? 109.898 63.333 51.632 1.00 58.24 12 VAL B C 1
ATOM 2512 O O . VAL B 1 35 ? 108.831 63.502 51.040 1.00 58.24 12 VAL B O 1
ATOM 2516 N N . THR B 1 36 ? 110.576 62.196 51.572 1.00 90.00 13 THR B N 1
ATOM 2517 C CA . THR B 1 36 ? 110.036 61.094 50.803 1.00 90.00 13 THR B CA 1
ATOM 2518 C C . THR B 1 36 ? 108.667 60.786 51.395 1.00 90.00 13 THR B C 1
ATOM 2519 O O . THR B 1 36 ? 107.781 60.317 50.691 1.00 90.00 13 THR B O 1
ATOM 2523 N N . GLU B 1 37 ? 108.502 61.055 52.690 1.00 82.81 14 GLU B N 1
ATOM 2524 C CA . GLU B 1 37 ? 107.224 60.831 53.370 1.00 82.81 14 GLU B CA 1
ATOM 2525 C C . GLU B 1 37 ? 106.100 61.509 52.579 1.00 82.81 14 GLU B C 1
ATOM 2526 O O . GLU B 1 37 ? 105.062 60.900 52.307 1.00 82.81 14 GLU B O 1
ATOM 2532 N N . LEU B 1 38 ? 106.327 62.766 52.202 1.00 85.82 15 LEU B N 1
ATOM 2533 C CA . LEU B 1 38 ? 105.349 63.547 51.455 1.00 85.82 15 LEU B CA 1
ATOM 2534 C C . LEU B 1 38 ? 105.040 62.929 50.115 1.00 85.82 15 LEU B C 1
ATOM 2535 O O . LEU B 1 38 ? 103.893 62.602 49.834 1.00 85.82 15 LEU B O 1
ATOM 2540 N N . PHE B 1 39 ? 106.057 62.771 49.282 1.00 63.32 16 PHE B N 1
ATOM 2541 C CA . PHE B 1 39 ? 105.851 62.171 47.975 1.00 63.32 16 PHE B CA 1
ATOM 2542 C C . PHE B 1 39 ? 105.096 60.862 48.059 1.00 63.32 16 PHE B C 1
ATOM 2543 O O . PHE B 1 39 ? 104.624 60.356 47.044 1.00 63.32 16 PHE B O 1
ATOM 2551 N N . GLU B 1 40 ? 104.987 60.306 49.260 1.00 59.20 17 GLU B N 1
ATOM 2552 C CA . GLU B 1 40 ? 104.269 59.061 49.434 1.00 59.20 17 GLU B CA 1
ATOM 2553 C C . GLU B 1 40 ? 102.871 59.310 49.976 1.00 59.20 17 GLU B C 1
ATOM 2554 O O . GLU B 1 40 ? 101.972 58.499 49.761 1.00 59.20 17 GLU B O 1
ATOM 2560 N N . LYS B 1 41 ? 102.682 60.439 50.658 1.00 68.54 18 LYS B N 1
ATOM 2561 C CA . LYS B 1 41 ? 101.383 60.796 51.238 1.00 68.54 18 LYS B CA 1
ATOM 2562 C C . LYS B 1 41 ? 100.243 60.782 50.218 1.00 68.54 18 LYS B C 1
ATOM 2563 O O . LYS B 1 41 ? 100.440 61.136 49.058 1.00 68.54 18 LYS B O 1
ATOM 2569 N N . PRO B 1 42 ? 99.037 60.354 50.641 1.00 80.49 19 PRO B N 1
ATOM 2570 C CA . PRO B 1 42 ? 97.839 60.279 49.799 1.00 80.49 19 PRO B CA 1
ATOM 2571 C C . PRO B 1 42 ? 97.534 61.607 49.121 1.00 80.49 19 PRO B C 1
ATOM 2572 O O . PRO B 1 42 ? 96.900 62.486 49.708 1.00 80.49 19 PRO B O 1
ATOM 2576 N N . LEU B 1 43 ? 97.981 61.723 47.873 1.00 63.47 20 LEU B N 1
ATOM 2577 C CA . LEU B 1 43 ? 97.831 62.933 47.069 1.00 63.47 20 LEU B CA 1
ATOM 2578 C C . LEU B 1 43 ? 96.832 63.971 47.559 1.00 63.47 20 LEU B C 1
ATOM 2579 O O . LEU B 1 43 ? 97.209 65.071 47.953 1.00 63.47 20 LEU B O 1
ATOM 2584 N N . LEU B 1 44 ? 95.555 63.625 47.520 1.00 68.98 21 LEU B N 1
ATOM 2585 C CA . LEU B 1 44 ? 94.520 64.537 47.965 1.00 68.98 21 LEU B CA 1
ATOM 2586 C C . LEU B 1 44 ? 94.880 65.157 49.310 1.00 68.98 21 LEU B C 1
ATOM 2587 O O . LEU B 1 44 ? 94.970 66.381 49.431 1.00 68.98 21 LEU B O 1
ATOM 2592 N N . ASP B 1 45 ? 95.101 64.312 50.313 1.00 70.74 22 ASP B N 1
ATOM 2593 C CA . ASP B 1 45 ? 95.460 64.793 51.640 1.00 70.74 22 ASP B CA 1
ATOM 2594 C C . ASP B 1 45 ? 96.662 65.722 51.571 1.00 70.74 22 ASP B C 1
ATOM 2595 O O . ASP B 1 45 ? 96.694 66.753 52.235 1.00 70.74 22 ASP B O 1
ATOM 2600 N N . LEU B 1 46 ? 97.655 65.367 50.771 1.00 59.75 23 LEU B N 1
ATOM 2601 C CA . LEU B 1 46 ? 98.808 66.234 50.646 1.00 59.75 23 LEU B CA 1
ATOM 2602 C C . LEU B 1 46 ? 98.324 67.599 50.148 1.00 59.75 23 LEU B C 1
ATOM 2603 O O . LEU B 1 46 ? 98.686 68.638 50.708 1.00 59.75 23 LEU B O 1
ATOM 2608 N N . LEU B 1 47 ? 97.496 67.591 49.104 1.00 71.52 24 LEU B N 1
ATOM 2609 C CA . LEU B 1 47 ? 96.958 68.828 48.548 1.00 71.52 24 LEU B CA 1
ATOM 2610 C C . LEU B 1 47 ? 96.303 69.688 49.621 1.00 71.52 24 LEU B C 1
ATOM 2611 O O . LEU B 1 47 ? 96.387 70.919 49.600 1.00 71.52 24 LEU B O 1
ATOM 2616 N N . PHE B 1 48 ? 95.637 69.039 50.560 1.00 69.38 25 PHE B N 1
ATOM 2617 C CA . PHE B 1 48 ? 94.986 69.780 51.617 1.00 69.38 25 PHE B CA 1
ATOM 2618 C C . PHE B 1 48 ? 96.006 70.542 52.444 1.00 69.38 25 PHE B C 1
ATOM 2619 O O . PHE B 1 48 ? 95.916 71.767 52.568 1.00 69.38 25 PHE B O 1
ATOM 2627 N N . GLU B 1 49 ? 96.972 69.812 53.013 1.00 59.75 26 GLU B N 1
ATOM 2628 C CA . GLU B 1 49 ? 98.008 70.422 53.845 1.00 59.75 26 GLU B CA 1
ATOM 2629 C C . GLU B 1 49 ? 98.590 71.556 53.050 1.00 59.75 26 GLU B C 1
ATOM 2630 O O . GLU B 1 49 ? 98.766 72.658 53.550 1.00 59.75 26 GLU B O 1
ATOM 2636 N N . ALA B 1 50 ? 98.865 71.273 51.788 1.00 51.18 27 ALA B N 1
ATOM 2637 C CA . ALA B 1 50 ? 99.410 72.271 50.890 1.00 51.18 27 ALA B CA 1
ATOM 2638 C C . ALA B 1 50 ? 98.667 73.591 51.076 1.00 51.18 27 ALA B C 1
ATOM 2639 O O . ALA B 1 50 ? 99.236 74.573 51.561 1.00 51.18 27 ALA B O 1
ATOM 2641 N N . GLN B 1 51 ? 97.391 73.596 50.697 1.00 58.88 28 GLN B N 1
ATOM 2642 C CA . GLN B 1 51 ? 96.551 74.783 50.803 1.00 58.88 28 GLN B CA 1
ATOM 2643 C C . GLN B 1 51 ? 96.624 75.315 52.216 1.00 58.88 28 GLN B C 1
ATOM 2644 O O . GLN B 1 51 ? 96.867 76.501 52.430 1.00 58.88 28 GLN B O 1
ATOM 2650 N N . GLN B 1 52 ? 96.411 74.421 53.176 1.00 77.56 29 GLN B N 1
ATOM 2651 C CA . GLN B 1 52 ? 96.452 74.797 54.577 1.00 77.56 29 GLN B CA 1
ATOM 2652 C C . GLN B 1 52 ? 97.645 75.694 54.802 1.00 77.56 29 GLN B C 1
ATOM 2653 O O . GLN B 1 52 ? 97.516 76.795 55.340 1.00 77.56 29 GLN B O 1
ATOM 2659 N N . VAL B 1 53 ? 98.806 75.227 54.359 1.00 55.08 30 VAL B N 1
ATOM 2660 C CA . VAL B 1 53 ? 100.029 75.991 54.524 1.00 55.08 30 VAL B CA 1
ATOM 2661 C C . VAL B 1 53 ? 99.970 77.286 53.748 1.00 55.08 30 VAL B C 1
ATOM 2662 O O . VAL B 1 53 ? 100.053 78.367 54.324 1.00 55.08 30 VAL B O 1
ATOM 2666 N N . HIS B 1 54 ? 99.815 77.167 52.437 1.00 51.64 31 HIS B N 1
ATOM 2667 C CA . HIS B 1 54 ? 99.771 78.329 51.567 1.00 51.64 31 HIS B CA 1
ATOM 2668 C C . HIS B 1 54 ? 98.958 79.503 52.117 1.00 51.64 31 HIS B C 1
ATOM 2669 O O . HIS B 1 54 ? 99.412 80.660 52.110 1.00 51.64 31 HIS B O 1
ATOM 2676 N N . ARG B 1 55 ? 97.758 79.205 52.600 1.00 93.48 32 ARG B N 1
ATOM 2677 C CA . ARG B 1 55 ? 96.889 80.238 53.136 1.00 93.48 32 ARG B CA 1
ATOM 2678 C C . ARG B 1 55 ? 97.457 80.895 54.369 1.00 93.48 32 ARG B C 1
ATOM 2679 O O . ARG B 1 55 ? 97.096 82.022 54.685 1.00 93.48 32 ARG B O 1
ATOM 2687 N N . GLN B 1 56 ? 98.341 80.202 55.073 1.00 78.81 33 GLN B N 1
ATOM 2688 C CA . GLN B 1 56 ? 98.930 80.777 56.272 1.00 78.81 33 GLN B CA 1
ATOM 2689 C C . GLN B 1 56 ? 100.086 81.716 55.989 1.00 78.81 33 GLN B C 1
ATOM 2690 O O . GLN B 1 56 ? 100.515 82.445 56.878 1.00 78.81 33 GLN B O 1
ATOM 2696 N N . HIS B 1 57 ? 100.594 81.705 54.762 1.00 75.53 34 HIS B N 1
ATOM 2697 C CA . HIS B 1 57 ? 101.705 82.576 54.439 1.00 75.53 34 HIS B CA 1
ATOM 2698 C C . HIS B 1 57 ? 101.444 83.461 53.230 1.00 75.53 34 HIS B C 1
ATOM 2699 O O . HIS B 1 57 ? 102.156 84.443 53.024 1.00 75.53 34 HIS B O 1
ATOM 2706 N N . PHE B 1 58 ? 100.433 83.143 52.430 1.00 70.66 35 PHE B N 1
ATOM 2707 C CA . PHE B 1 58 ? 100.161 83.973 51.256 1.00 70.66 35 PHE B CA 1
ATOM 2708 C C . PHE B 1 58 ? 98.713 84.387 51.107 1.00 70.66 35 PHE B C 1
ATOM 2709 O O . PHE B 1 58 ? 97.826 83.833 51.754 1.00 70.66 35 PHE B O 1
ATOM 2717 N N . ASP B 1 59 ? 98.472 85.372 50.250 1.00 101.00 36 ASP B N 1
ATOM 2718 C CA . ASP B 1 59 ? 97.109 85.791 49.999 1.00 101.00 36 ASP B CA 1
ATOM 2719 C C . ASP B 1 59 ? 96.667 84.923 48.845 1.00 101.00 36 ASP B C 1
ATOM 2720 O O . ASP B 1 59 ? 97.090 85.147 47.713 1.00 101.00 36 ASP B O 1
ATOM 2725 N N . PRO B 1 60 ? 95.835 83.898 49.106 1.00 68.39 37 PRO B N 1
ATOM 2726 C CA . PRO B 1 60 ? 95.421 83.077 47.964 1.00 68.39 37 PRO B CA 1
ATOM 2727 C C . PRO B 1 60 ? 94.739 83.970 46.943 1.00 68.39 37 PRO B C 1
ATOM 2728 O O . PRO B 1 60 ? 94.773 85.198 47.063 1.00 68.39 37 PRO B O 1
ATOM 2732 N N . ARG B 1 61 ? 94.105 83.374 45.946 1.00 77.68 38 ARG B N 1
ATOM 2733 C CA . ARG B 1 61 ? 93.451 84.166 44.902 1.00 77.68 38 ARG B CA 1
ATOM 2734 C C . ARG B 1 61 ? 94.338 85.302 44.358 1.00 77.68 38 ARG B C 1
ATOM 2735 O O . ARG B 1 61 ? 93.915 86.084 43.506 1.00 77.68 38 ARG B O 1
ATOM 2743 N N . GLN B 1 62 ? 95.580 85.366 44.832 1.00 77.05 39 GLN B N 1
ATOM 2744 C CA . GLN B 1 62 ? 96.528 86.368 44.369 1.00 77.05 39 GLN B CA 1
ATOM 2745 C C . GLN B 1 62 ? 97.752 85.642 43.790 1.00 77.05 39 GLN B C 1
ATOM 2746 O O . GLN B 1 62 ? 98.401 84.849 44.481 1.00 77.05 39 GLN B O 1
ATOM 2752 N N . VAL B 1 63 ? 98.056 85.910 42.523 1.00 71.50 40 VAL B N 1
ATOM 2753 C CA . VAL B 1 63 ? 99.169 85.252 41.841 1.00 71.50 40 VAL B CA 1
ATOM 2754 C C . VAL B 1 63 ? 100.196 86.221 41.268 1.00 71.50 40 VAL B C 1
ATOM 2755 O O . VAL B 1 63 ? 99.839 87.308 40.827 1.00 71.50 40 VAL B O 1
ATOM 2759 N N . GLN B 1 64 ? 101.468 85.813 41.282 1.00 77.37 41 GLN B N 1
ATOM 2760 C CA . GLN B 1 64 ? 102.566 86.627 40.768 1.00 77.37 41 GLN B CA 1
ATOM 2761 C C . GLN B 1 64 ? 102.742 86.474 39.266 1.00 77.37 41 GLN B C 1
ATOM 2762 O O . GLN B 1 64 ? 102.847 85.356 38.758 1.00 77.37 41 GLN B O 1
ATOM 2768 N N . VAL B 1 65 ? 102.810 87.604 38.565 1.00 72.44 42 VAL B N 1
ATOM 2769 C CA . VAL B 1 65 ? 102.953 87.589 37.115 1.00 72.44 42 VAL B CA 1
ATOM 2770 C C . VAL B 1 65 ? 104.238 88.210 36.564 1.00 72.44 42 VAL B C 1
ATOM 2771 O O . VAL B 1 65 ? 104.427 89.429 36.583 1.00 72.44 42 VAL B O 1
ATOM 2775 N N . SER B 1 66 ? 105.109 87.350 36.048 1.00 52.04 43 SER B N 1
ATOM 2776 C CA . SER B 1 66 ? 106.379 87.771 35.472 1.00 52.04 43 SER B CA 1
ATOM 2777 C C . SER B 1 66 ? 106.425 87.359 34.002 1.00 52.04 43 SER B C 1
ATOM 2778 O O . SER B 1 66 ? 106.063 86.236 33.635 1.00 52.04 43 SER B O 1
ATOM 2781 N N . THR B 1 67 ? 106.867 88.276 33.157 1.00 70.46 44 THR B N 1
ATOM 2782 C CA . THR B 1 67 ? 106.961 87.992 31.741 1.00 70.46 44 THR B CA 1
ATOM 2783 C C . THR B 1 67 ? 108.441 88.108 31.408 1.00 70.46 44 THR B C 1
ATOM 2784 O O . THR B 1 67 ? 109.120 89.008 31.908 1.00 70.46 44 THR B O 1
ATOM 2788 N N . LEU B 1 68 ? 108.950 87.194 30.589 1.00 60.80 45 LEU B N 1
ATOM 2789 C CA . LEU B 1 68 ? 110.368 87.211 30.242 1.00 60.80 45 LEU B CA 1
ATOM 2790 C C . LEU B 1 68 ? 110.595 87.137 28.749 1.00 60.80 45 LEU B C 1
ATOM 2791 O O . LEU B 1 68 ? 109.682 86.824 27.988 1.00 60.80 45 LEU B O 1
ATOM 2796 N N . LEU B 1 69 ? 111.825 87.419 28.340 1.00 86.52 46 LEU B N 1
ATOM 2797 C CA . LEU B 1 69 ? 112.204 87.332 26.938 1.00 86.52 46 LEU B CA 1
ATOM 2798 C C . LEU B 1 69 ? 113.635 86.843 26.937 1.00 86.52 46 LEU B C 1
ATOM 2799 O O . LEU B 1 69 ? 114.261 86.761 27.990 1.00 86.52 46 LEU B O 1
ATOM 2804 N N . SER B 1 70 ? 114.157 86.519 25.764 1.00 87.17 47 SER B N 1
ATOM 2805 C CA . SER B 1 70 ? 115.521 86.036 25.685 1.00 87.17 47 SER B CA 1
ATOM 2806 C C . SER B 1 70 ? 116.432 87.142 25.186 1.00 87.17 47 SER B C 1
ATOM 2807 O O . SER B 1 70 ? 116.557 87.369 23.987 1.00 87.17 47 SER B O 1
ATOM 2810 N N . ILE B 1 71 ? 117.050 87.838 26.128 1.00 48.93 48 ILE B N 1
ATOM 2811 C CA . ILE B 1 71 ? 117.969 88.911 25.817 1.00 48.93 48 ILE B CA 1
ATOM 2812 C C . ILE B 1 71 ? 118.917 88.443 24.702 1.00 48.93 48 ILE B C 1
ATOM 2813 O O . ILE B 1 71 ? 119.265 89.217 23.802 1.00 48.93 48 ILE B O 1
ATOM 2818 N N . LYS B 1 72 ? 119.315 87.171 24.763 1.00 85.14 49 LYS B N 1
ATOM 2819 C CA . LYS B 1 72 ? 120.194 86.554 23.762 1.00 85.14 49 LYS B CA 1
ATOM 2820 C C . LYS B 1 72 ? 119.908 85.063 23.708 1.00 85.14 49 LYS B C 1
ATOM 2821 O O . LYS B 1 72 ? 120.037 84.358 24.713 1.00 85.14 49 LYS B O 1
ATOM 2827 N N . THR B 1 73 ? 119.549 84.581 22.524 1.00 97.98 50 THR B N 1
ATOM 2828 C CA . THR B 1 73 ? 119.210 83.173 22.345 1.00 97.98 50 THR B CA 1
ATOM 2829 C C . THR B 1 73 ? 119.957 82.427 21.253 1.00 97.98 50 THR B C 1
ATOM 2830 O O . THR B 1 73 ? 120.443 83.023 20.293 1.00 97.98 50 THR B O 1
ATOM 2834 N N . GLY B 1 74 ? 120.033 81.110 21.400 1.00 103.95 51 GLY B N 1
ATOM 2835 C CA . GLY B 1 74 ? 120.682 80.316 20.379 1.00 103.95 51 GLY B CA 1
ATOM 2836 C C . GLY B 1 74 ? 121.929 79.530 20.726 1.00 103.95 51 GLY B C 1
ATOM 2837 O O . GLY B 1 74 ? 121.925 78.678 21.609 1.00 103.95 51 GLY B O 1
ATOM 2838 N N . ALA B 1 75 ? 123.001 79.816 19.998 1.00 139.53 52 ALA B N 1
ATOM 2839 C CA . ALA B 1 75 ? 124.280 79.142 20.174 1.00 139.53 52 ALA B CA 1
ATOM 2840 C C . ALA B 1 75 ? 124.721 79.042 21.621 1.00 139.53 52 ALA B C 1
ATOM 2841 O O . ALA B 1 75 ? 125.328 79.973 22.151 1.00 139.53 52 ALA B O 1
ATOM 2843 N N . CYS B 1 76 ? 124.421 77.919 22.264 1.00 95.94 53 CYS B N 1
ATOM 2844 C CA . CYS B 1 76 ? 124.845 77.757 23.645 1.00 95.94 53 CYS B CA 1
ATOM 2845 C C . CYS B 1 76 ? 125.829 76.621 23.862 1.00 95.94 53 CYS B C 1
ATOM 2846 O O . CYS B 1 76 ? 125.639 75.504 23.379 1.00 95.94 53 CYS B O 1
ATOM 2849 N N . PRO B 1 77 ? 126.905 76.909 24.606 1.00 86.51 54 PRO B N 1
ATOM 2850 C CA . PRO B 1 77 ? 127.987 75.997 24.955 1.00 86.51 54 PRO B CA 1
ATOM 2851 C C . PRO B 1 77 ? 127.568 74.737 25.692 1.00 86.51 54 PRO B C 1
ATOM 2852 O O . PRO B 1 77 ? 127.846 73.627 25.231 1.00 86.51 54 PRO B O 1
ATOM 2856 N N . GLU B 1 78 ? 126.901 74.907 26.833 1.00 85.85 55 GLU B N 1
ATOM 2857 C CA . GLU B 1 78 ? 126.487 73.771 27.658 1.00 85.85 55 GLU B CA 1
ATOM 2858 C C . GLU B 1 78 ? 125.717 72.670 26.905 1.00 85.85 55 GLU B C 1
ATOM 2859 O O . GLU B 1 78 ? 125.358 72.833 25.743 1.00 85.85 55 GLU B O 1
ATOM 2865 N N . ASP B 1 79 ? 125.474 71.543 27.564 1.00 110.94 56 ASP B N 1
ATOM 2866 C CA . ASP B 1 79 ? 124.790 70.437 26.905 1.00 110.94 56 ASP B CA 1
ATOM 2867 C C . ASP B 1 79 ? 123.577 69.878 27.646 1.00 110.94 56 ASP B C 1
ATOM 2868 O O . ASP B 1 79 ? 123.478 68.662 27.828 1.00 110.94 56 ASP B O 1
ATOM 2873 N N . CYS B 1 80 ? 122.645 70.727 28.061 1.00 91.96 57 CYS B N 1
ATOM 2874 C CA . CYS B 1 80 ? 121.481 70.217 28.779 1.00 91.96 57 CYS B CA 1
ATOM 2875 C C . CYS B 1 80 ? 120.573 69.358 27.899 1.00 91.96 57 CYS B C 1
ATOM 2876 O O . CYS B 1 80 ? 120.013 69.824 26.903 1.00 91.96 57 CYS B O 1
ATOM 2879 N N . LYS B 1 81 ? 120.438 68.095 28.288 1.00 99.54 58 LYS B N 1
ATOM 2880 C CA . LYS B 1 81 ? 119.632 67.117 27.563 1.00 99.54 58 LYS B CA 1
ATOM 2881 C C . LYS B 1 81 ? 118.201 67.569 27.272 1.00 99.54 58 LYS B C 1
ATOM 2882 O O . LYS B 1 81 ? 117.509 66.960 26.458 1.00 99.54 58 LYS B O 1
ATOM 2888 N N . TYR B 1 82 ? 117.761 68.640 27.923 1.00 91.80 59 TYR B N 1
ATOM 2889 C CA . TYR B 1 82 ? 116.391 69.116 27.753 1.00 91.80 59 TYR B CA 1
ATOM 2890 C C . TYR B 1 82 ? 116.196 70.411 26.985 1.00 91.80 59 TYR B C 1
ATOM 2891 O O . TYR B 1 82 ? 115.176 70.596 26.325 1.00 91.80 59 TYR B O 1
ATOM 2900 N N . CYS B 1 83 ? 117.172 71.304 27.090 1.00 69.30 60 CYS B N 1
ATOM 2901 C CA . CYS B 1 83 ? 117.118 72.610 26.446 1.00 69.30 60 CYS B CA 1
ATOM 2902 C C . CYS B 1 83 ? 117.192 72.593 24.935 1.00 69.30 60 CYS B C 1
ATOM 2903 O O . CYS B 1 83 ? 117.914 71.796 24.343 1.00 69.30 60 CYS B O 1
ATOM 2906 N N . PRO B 1 84 ? 116.444 73.492 24.290 1.00 86.74 61 PRO B N 1
ATOM 2907 C CA . PRO B 1 84 ? 116.442 73.560 22.835 1.00 86.74 61 PRO B CA 1
ATOM 2908 C C . PRO B 1 84 ? 117.463 74.554 22.291 1.00 86.74 61 PRO B C 1
ATOM 2909 O O . PRO B 1 84 ? 117.633 74.662 21.077 1.00 86.74 61 PRO B O 1
ATOM 2913 N N . GLN B 1 85 ? 118.140 75.285 23.173 1.00 106.52 62 GLN B N 1
ATOM 2914 C CA . GLN B 1 85 ? 119.126 76.255 22.709 1.00 106.52 62 GLN B CA 1
ATOM 2915 C C . GLN B 1 85 ? 120.534 75.664 22.615 1.00 106.52 62 GLN B C 1
ATOM 2916 O O . GLN B 1 85 ? 121.391 76.187 21.894 1.00 106.52 62 GLN B O 1
ATOM 2922 N N . SER B 1 86 ? 120.760 74.557 23.318 1.00 84.61 63 SER B N 1
ATOM 2923 C CA . SER B 1 86 ? 122.062 73.896 23.315 1.00 84.61 63 SER B CA 1
ATOM 2924 C C . SER B 1 86 ? 122.638 73.710 21.917 1.00 84.61 63 SER B C 1
ATOM 2925 O O . SER B 1 86 ? 122.079 72.991 21.093 1.00 84.61 63 SER B O 1
ATOM 2928 N N . SER B 1 87 ? 123.769 74.349 21.655 1.00 157.68 64 SER B N 1
ATOM 2929 C CA . SER B 1 87 ? 124.405 74.232 20.355 1.00 157.68 64 SER B CA 1
ATOM 2930 C C . SER B 1 87 ? 124.741 72.775 20.041 1.00 157.68 64 SER B C 1
ATOM 2931 O O . SER B 1 87 ? 125.110 72.446 18.914 1.00 157.68 64 SER B O 1
ATOM 2934 N N . ARG B 1 88 ? 124.601 71.905 21.039 1.00 126.92 65 ARG B N 1
ATOM 2935 C CA . ARG B 1 88 ? 124.899 70.483 20.882 1.00 126.92 65 ARG B CA 1
ATOM 2936 C C . ARG B 1 88 ? 123.826 69.684 20.148 1.00 126.92 65 ARG B C 1
ATOM 2937 O O . ARG B 1 88 ? 124.027 68.498 19.877 1.00 126.92 65 ARG B O 1
ATOM 2945 N N . TYR B 1 89 ? 122.689 70.300 19.830 1.00 155.33 66 TYR B N 1
ATOM 2946 C CA . TYR B 1 89 ? 121.632 69.547 19.158 1.00 155.33 66 TYR B CA 1
ATOM 2947 C C . TYR B 1 89 ? 120.934 70.220 17.985 1.00 155.33 66 TYR B C 1
ATOM 2948 O O . TYR B 1 89 ? 121.099 71.416 17.739 1.00 155.33 66 TYR B O 1
ATOM 2957 N N . LYS B 1 90 ? 120.142 69.420 17.275 1.00 146.26 67 LYS B N 1
ATOM 2958 C CA . LYS B 1 90 ? 119.381 69.877 16.120 1.00 146.26 67 LYS B CA 1
ATOM 2959 C C . LYS B 1 90 ? 118.411 70.979 16.535 1.00 146.26 67 LYS B C 1
ATOM 2960 O O . LYS B 1 90 ? 118.779 72.151 16.616 1.00 146.26 67 LYS B O 1
ATOM 2962 N N . THR B 1 91 ? 117.165 70.590 16.784 1.00 106.87 68 THR B N 1
ATOM 2963 C CA . THR B 1 91 ? 116.122 71.517 17.212 1.00 106.87 68 THR B CA 1
ATOM 2964 C C . THR B 1 91 ? 115.983 72.783 16.372 1.00 106.87 68 THR B C 1
ATOM 2965 O O . THR B 1 91 ? 115.318 73.731 16.792 1.00 106.87 68 THR B O 1
ATOM 2969 N N . GLY B 1 92 ? 116.607 72.792 15.198 1.00 181.88 69 GLY B N 1
ATOM 2970 C CA . GLY B 1 92 ? 116.542 73.940 14.306 1.00 181.88 69 GLY B CA 1
ATOM 2971 C C . GLY B 1 92 ? 116.000 75.213 14.927 1.00 181.88 69 GLY B C 1
ATOM 2972 O O . GLY B 1 92 ? 114.829 75.551 14.748 1.00 181.88 69 GLY B O 1
ATOM 2973 N N . LEU B 1 93 ? 116.854 75.914 15.666 1.00 159.80 70 LEU B N 1
ATOM 2974 C CA . LEU B 1 93 ? 116.469 77.160 16.316 1.00 159.80 70 LEU B CA 1
ATOM 2975 C C . LEU B 1 93 ? 117.156 78.361 15.675 1.00 159.80 70 LEU B C 1
ATOM 2976 O O . LEU B 1 93 ? 118.387 78.436 15.629 1.00 159.80 70 LEU B O 1
ATOM 2981 N N . GLU B 1 94 ? 116.350 79.297 15.181 1.00 179.33 71 GLU B N 1
ATOM 2982 C CA . GLU B 1 94 ? 116.871 80.505 14.556 1.00 179.33 71 GLU B CA 1
ATOM 2983 C C . GLU B 1 94 ? 117.745 81.222 15.571 1.00 179.33 71 GLU B C 1
ATOM 2984 O O . GLU B 1 94 ? 117.247 81.978 16.403 1.00 179.33 71 GLU B O 1
ATOM 2990 N N . ALA B 1 95 ? 119.048 80.975 15.502 1.00 154.73 72 ALA B N 1
ATOM 2991 C CA . ALA B 1 95 ? 119.998 81.590 16.418 1.00 154.73 72 ALA B CA 1
ATOM 2992 C C . ALA B 1 95 ? 120.089 83.107 16.224 1.00 154.73 72 ALA B C 1
ATOM 2993 O O . ALA B 1 95 ? 120.482 83.585 15.159 1.00 154.73 72 ALA B O 1
ATOM 2995 N N . GLU B 1 96 ? 119.722 83.857 17.261 1.00 149.25 73 GLU B N 1
ATOM 2996 C CA . GLU B 1 96 ? 119.759 85.319 17.225 1.00 149.25 73 GLU B CA 1
ATOM 2997 C C . GLU B 1 96 ? 120.894 85.801 18.123 1.00 149.25 73 GLU B C 1
ATOM 2998 O O . GLU B 1 96 ? 121.356 85.058 18.987 1.00 149.25 73 GLU B O 1
ATOM 3004 N N . ARG B 1 97 ? 121.339 87.038 17.921 1.00 152.12 74 ARG B N 1
ATOM 3005 C CA . ARG B 1 97 ? 122.424 87.605 18.722 1.00 152.12 74 ARG B CA 1
ATOM 3006 C C . ARG B 1 97 ? 121.912 88.681 19.684 1.00 152.12 74 ARG B C 1
ATOM 3007 O O . ARG B 1 97 ? 120.963 89.393 19.359 1.00 152.12 74 ARG B O 1
ATOM 3015 N N . LEU B 1 98 ? 122.538 88.793 20.860 1.00 109.37 75 LEU B N 1
ATOM 3016 C CA . LEU B 1 98 ? 122.129 89.765 21.884 1.00 109.37 75 LEU B CA 1
ATOM 3017 C C . LEU B 1 98 ? 121.53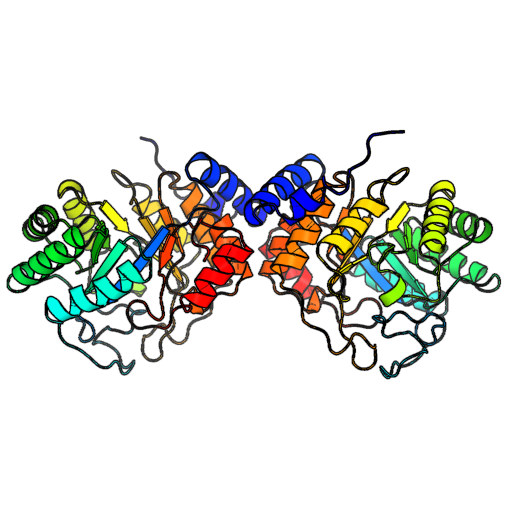8 91.037 21.287 1.00 109.37 75 LEU B C 1
ATOM 3018 O O . LEU B 1 98 ? 122.169 91.696 20.457 1.00 109.37 75 LEU B O 1
ATOM 3023 N N . MET B 1 99 ? 120.326 91.376 21.723 1.00 89.43 76 MET B N 1
ATOM 3024 C CA . MET B 1 99 ? 119.627 92.554 21.224 1.00 89.43 76 MET B CA 1
ATOM 3025 C C . MET B 1 99 ? 120.020 93.846 21.924 1.00 89.43 76 MET B C 1
ATOM 3026 O O . MET B 1 99 ? 120.345 93.852 23.109 1.00 89.43 76 MET B O 1
ATOM 3031 N N . GLU B 1 100 ? 119.977 94.943 21.175 1.00 116.24 77 GLU B N 1
ATOM 3032 C CA . GLU B 1 100 ? 120.342 96.252 21.701 1.00 116.24 77 GLU B CA 1
ATOM 3033 C C . GLU B 1 100 ? 119.487 96.614 22.908 1.00 116.24 77 GLU B C 1
ATOM 3034 O O . GLU B 1 100 ? 118.408 96.057 23.096 1.00 116.24 77 GLU B O 1
ATOM 3040 N N . VAL B 1 101 ? 119.973 97.544 23.725 1.00 104.69 78 VAL B N 1
ATOM 3041 C CA . VAL B 1 101 ? 119.248 97.953 24.923 1.00 104.69 78 VAL B CA 1
ATOM 3042 C C . VAL B 1 101 ? 117.845 98.439 24.590 1.00 104.69 78 VAL B C 1
ATOM 3043 O O . VAL B 1 101 ? 116.915 98.265 25.380 1.00 104.69 78 VAL B O 1
ATOM 3047 N N . GLU B 1 102 ? 117.692 99.059 23.427 1.00 102.62 79 GLU B N 1
ATOM 3048 C CA . GLU B 1 102 ? 116.380 99.533 23.014 1.00 102.62 79 GLU B CA 1
ATOM 3049 C C . GLU B 1 102 ? 115.470 98.326 22.833 1.00 102.62 79 GLU B C 1
ATOM 3050 O O . GLU B 1 102 ? 114.473 98.179 23.541 1.00 102.62 79 GLU B O 1
ATOM 3056 N N . GLN B 1 103 ? 115.834 97.460 21.892 1.00 131.09 80 GLN B N 1
ATOM 3057 C CA . GLN B 1 103 ? 115.073 96.246 21.609 1.00 131.09 80 GLN B CA 1
ATOM 3058 C C . GLN B 1 103 ? 114.522 95.571 22.864 1.00 131.09 80 GLN B C 1
ATOM 3059 O O . GLN B 1 103 ? 113.405 95.051 22.856 1.00 131.09 80 GLN B O 1
ATOM 3065 N N . VAL B 1 104 ? 115.312 95.578 23.935 1.00 108.39 81 VAL B N 1
ATOM 3066 C CA . VAL B 1 104 ? 114.910 94.976 25.204 1.00 108.39 81 VAL B CA 1
ATOM 3067 C C . VAL B 1 104 ? 113.861 95.847 25.865 1.00 108.39 81 VAL B C 1
ATOM 3068 O O . VAL B 1 104 ? 112.721 95.423 26.050 1.00 108.39 81 VAL B O 1
ATOM 3072 N N . LEU B 1 105 ? 114.257 97.066 26.219 1.00 98.03 82 LEU B N 1
ATOM 3073 C CA . LEU B 1 105 ? 113.348 98.007 26.854 1.00 98.03 82 LEU B CA 1
ATOM 3074 C C . LEU B 1 105 ? 112.069 98.112 26.050 1.00 98.03 82 LEU B C 1
ATOM 3075 O O . LEU B 1 105 ? 110.995 98.369 26.592 1.00 98.03 82 LEU B O 1
ATOM 3080 N N . GLU B 1 106 ? 112.190 97.914 24.746 1.00 132.70 83 GLU B N 1
ATOM 3081 C CA . GLU B 1 106 ? 111.026 97.946 23.885 1.00 132.70 83 GLU B CA 1
ATOM 3082 C C . GLU B 1 106 ? 110.089 96.867 24.429 1.00 132.70 83 GLU B C 1
ATOM 3083 O O . GLU B 1 106 ? 109.084 97.172 25.072 1.00 132.70 83 GLU B O 1
ATOM 3089 N N . SER B 1 107 ? 110.448 95.605 24.195 1.00 80.75 84 SER B N 1
ATOM 3090 C CA . SER B 1 107 ? 109.644 94.475 24.646 1.00 80.75 84 SER B CA 1
ATOM 3091 C C . SER B 1 107 ? 109.310 94.581 26.128 1.00 80.75 84 SER B C 1
ATOM 3092 O O . SER B 1 107 ? 108.261 94.118 26.577 1.00 80.75 84 SER B O 1
ATOM 3095 N N . ALA B 1 108 ? 110.208 95.195 26.884 1.00 60.61 85 ALA B N 1
ATOM 3096 C CA . ALA B 1 108 ? 110.001 95.351 28.312 1.00 60.61 85 ALA B CA 1
ATOM 3097 C C . ALA B 1 108 ? 108.774 96.200 28.543 1.00 60.61 85 ALA B C 1
ATOM 3098 O O . ALA B 1 108 ? 107.958 95.900 29.415 1.00 60.61 85 ALA B O 1
ATOM 3100 N N . ARG B 1 109 ? 108.654 97.261 27.749 1.00 75.75 86 ARG B N 1
ATOM 3101 C CA . ARG B 1 109 ? 107.539 98.190 27.856 1.00 75.75 86 ARG B CA 1
ATOM 3102 C C . ARG B 1 109 ? 106.217 97.507 27.531 1.00 75.75 86 ARG B C 1
ATOM 3103 O O . ARG B 1 109 ? 105.303 97.475 28.363 1.00 75.75 86 ARG B O 1
ATOM 3111 N N . LYS B 1 110 ? 106.120 96.961 26.321 1.00 95.07 87 LYS B N 1
ATOM 3112 C CA . LYS B 1 110 ? 104.906 96.277 25.898 1.00 95.07 87 LYS B CA 1
ATOM 3113 C C . LYS B 1 110 ? 104.448 95.290 26.965 1.00 95.07 87 LYS B C 1
ATOM 3114 O O . LYS B 1 110 ? 103.259 95.015 27.104 1.00 95.07 87 LYS B O 1
ATOM 3120 N N . ALA B 1 111 ? 105.404 94.780 27.731 1.00 58.98 88 ALA B N 1
ATOM 3121 C CA . ALA B 1 111 ? 105.119 93.819 28.781 1.00 58.98 88 ALA B CA 1
ATOM 3122 C C . ALA B 1 111 ? 104.651 94.492 30.067 1.00 58.98 88 ALA B C 1
ATOM 3123 O O . ALA B 1 111 ? 103.881 93.913 30.827 1.00 58.98 88 ALA B O 1
ATOM 3125 N N . LYS B 1 112 ? 105.127 95.704 30.327 1.00 94.72 89 LYS B N 1
ATOM 3126 C CA . LYS B 1 112 ? 104.706 96.422 31.525 1.00 94.72 89 LYS B CA 1
ATOM 3127 C C . LYS B 1 112 ? 103.254 96.774 31.303 1.00 94.72 89 LYS B C 1
ATOM 3128 O O . LYS B 1 112 ? 102.382 96.426 32.101 1.00 94.72 89 LYS B O 1
ATOM 3134 N N . ALA B 1 113 ? 103.017 97.476 30.199 1.00 118.47 90 ALA B N 1
ATOM 3135 C CA . ALA B 1 113 ? 101.681 97.887 29.819 1.00 118.47 90 ALA B CA 1
ATOM 3136 C C . ALA B 1 113 ? 100.827 96.636 29.725 1.00 118.47 90 ALA B C 1
ATOM 3137 O O . ALA B 1 113 ? 99.667 96.634 30.131 1.00 118.47 90 ALA B O 1
ATOM 3139 N N . ALA B 1 114 ? 101.412 95.570 29.194 1.00 83.91 91 ALA B N 1
ATOM 3140 C CA . ALA B 1 114 ? 100.706 94.303 29.065 1.00 83.91 91 ALA B CA 1
ATOM 3141 C C . ALA B 1 114 ? 100.197 93.849 30.432 1.00 83.91 91 ALA B C 1
ATOM 3142 O O . ALA B 1 114 ? 99.347 92.959 30.530 1.00 83.91 91 ALA B O 1
ATOM 3144 N N . GLY B 1 115 ? 100.734 94.448 31.489 1.00 78.66 92 GLY B N 1
ATOM 3145 C CA . GLY B 1 115 ? 100.274 94.104 32.820 1.00 78.66 92 GLY B CA 1
ATOM 3146 C C . GLY B 1 115 ? 101.179 93.298 33.728 1.00 78.66 92 GLY B C 1
ATOM 3147 O O . GLY B 1 115 ? 100.837 93.088 34.894 1.00 78.66 92 GLY B O 1
ATOM 3148 N N . SER B 1 116 ? 102.326 92.846 33.226 1.00 90.74 93 SER B N 1
ATOM 3149 C CA . SER B 1 116 ? 103.232 92.058 34.057 1.00 90.74 93 SER B CA 1
ATOM 3150 C C . SER B 1 116 ? 103.960 92.910 35.093 1.00 90.74 93 SER B C 1
ATOM 3151 O O . SER B 1 116 ? 104.176 94.106 34.895 1.00 90.74 93 SER B O 1
ATOM 3154 N N . THR B 1 117 ? 104.346 92.282 36.194 1.00 89.38 94 THR B N 1
ATOM 3155 C CA . THR B 1 117 ? 105.021 92.987 37.276 1.00 89.38 94 THR B CA 1
ATOM 3156 C C . THR B 1 117 ? 106.548 92.947 37.211 1.00 89.38 94 THR B C 1
ATOM 3157 O O . THR B 1 117 ? 107.220 93.956 37.462 1.00 89.38 94 THR B O 1
ATOM 3161 N N . ARG B 1 118 ? 107.084 91.774 36.877 1.00 72.37 95 ARG B N 1
ATOM 3162 C CA . ARG B 1 118 ? 108.525 91.543 36.820 1.00 72.37 95 ARG B CA 1
ATOM 3163 C C . ARG B 1 118 ? 108.990 91.175 35.412 1.00 72.37 95 ARG B C 1
ATOM 3164 O O . ARG B 1 118 ? 108.341 90.395 34.716 1.00 72.37 95 ARG B O 1
ATOM 3172 N N . PHE B 1 119 ? 110.111 91.746 34.989 1.00 81.62 96 PHE B N 1
ATOM 3173 C CA . PHE B 1 119 ? 110.644 91.439 33.673 1.00 81.62 96 PHE B CA 1
ATOM 3174 C C . PHE B 1 119 ? 111.847 90.512 33.830 1.00 81.62 96 PHE B C 1
ATOM 3175 O O . PHE B 1 119 ? 112.705 90.744 34.679 1.00 81.62 96 PHE B O 1
ATOM 3183 N N . CYS B 1 120 ? 111.918 89.464 33.016 1.00 77.74 97 CYS B N 1
ATOM 3184 C CA . CYS B 1 120 ? 113.017 88.510 33.126 1.00 77.74 97 CYS B CA 1
ATOM 3185 C C . CYS B 1 120 ? 113.855 88.300 31.874 1.00 77.74 97 CYS B C 1
ATOM 3186 O O . CYS B 1 120 ? 113.463 87.535 30.997 1.00 77.74 97 CYS B O 1
ATOM 3189 N N . MET B 1 121 ? 115.008 88.956 31.782 1.00 68.09 98 MET B N 1
ATOM 3190 C CA . MET B 1 121 ? 115.867 88.761 30.612 1.00 68.09 98 MET B CA 1
ATOM 3191 C C . MET B 1 121 ? 116.667 87.465 30.781 1.00 68.09 98 MET B C 1
ATOM 3192 O O . MET B 1 121 ? 117.136 87.163 31.876 1.00 68.09 98 MET B O 1
ATOM 3197 N N . GLY B 1 122 ? 116.829 86.705 29.700 1.00 74.85 99 GLY B N 1
ATOM 3198 C CA . GLY B 1 122 ? 117.561 85.457 29.792 1.00 74.85 99 GLY B CA 1
ATOM 3199 C C . GLY B 1 122 ? 118.502 85.210 28.635 1.00 74.85 99 GLY B C 1
ATOM 3200 O O . GLY B 1 122 ? 118.075 85.073 27.489 1.00 74.85 99 GLY B O 1
ATOM 3201 N N . ALA B 1 123 ? 119.792 85.150 28.945 1.00 86.96 100 ALA B N 1
ATOM 3202 C CA . ALA B 1 123 ? 120.823 84.919 27.944 1.00 86.96 100 ALA B CA 1
ATOM 3203 C C . ALA B 1 123 ? 121.112 83.440 27.823 1.00 86.96 100 ALA B C 1
ATOM 3204 O O . ALA B 1 123 ? 120.893 82.677 28.758 1.00 86.96 100 ALA B O 1
ATOM 3206 N N . ALA B 1 124 ? 121.620 83.029 26.673 1.00 77.30 101 ALA B N 1
ATOM 3207 C CA . ALA B 1 124 ? 121.929 81.623 26.479 1.00 77.30 101 ALA B CA 1
ATOM 3208 C C . ALA B 1 124 ? 123.418 81.425 26.655 1.00 77.30 101 ALA B C 1
ATOM 3209 O O . ALA B 1 124 ? 124.071 80.870 25.784 1.00 77.30 101 ALA B O 1
ATOM 3211 N N . TRP B 1 125 ? 123.957 81.880 27.779 1.00 81.14 102 TRP B N 1
ATOM 3212 C CA . TRP B 1 125 ? 125.390 81.762 28.032 1.00 81.14 102 TRP B CA 1
ATOM 3213 C C . TRP B 1 125 ? 125.743 80.792 29.135 1.00 81.14 102 TRP B C 1
ATOM 3214 O O . TRP B 1 125 ? 124.866 80.225 29.784 1.00 81.14 102 TRP B O 1
ATOM 3225 N N . LYS B 1 126 ? 127.045 80.612 29.340 1.00 73.62 103 LYS B N 1
ATOM 3226 C CA . LYS B 1 126 ? 127.521 79.754 30.408 1.00 73.62 103 LYS B CA 1
ATOM 3227 C C . LYS B 1 126 ? 127.698 80.764 31.509 1.00 73.62 103 LYS B C 1
ATOM 3228 O O . LYS B 1 126 ? 127.219 80.582 32.624 1.00 73.62 103 LYS B O 1
ATOM 3230 N N . ASN B 1 127 ? 128.386 81.844 31.154 1.00 46.43 104 ASN B N 1
ATOM 3231 C CA . ASN B 1 127 ? 128.639 82.955 32.057 1.00 46.43 104 ASN B CA 1
ATOM 3232 C C . ASN B 1 127 ? 128.708 84.226 31.227 1.00 46.43 104 ASN B C 1
ATOM 3233 O O . ASN B 1 127 ? 129.103 84.199 30.074 1.00 46.43 104 ASN B O 1
ATOM 3238 N N . PRO B 1 128 ? 128.294 85.359 31.795 1.00 57.94 105 PRO B N 1
ATOM 3239 C CA . PRO B 1 128 ? 128.348 86.609 31.030 1.00 57.94 105 PRO B CA 1
ATOM 3240 C C . PRO B 1 128 ? 129.805 86.997 30.764 1.00 57.94 105 PRO B C 1
ATOM 3241 O O . PRO B 1 128 ? 130.716 86.443 31.383 1.00 57.94 105 PRO B O 1
ATOM 3245 N N . HIS B 1 129 ? 130.019 87.942 29.852 1.00 80.68 106 HIS B N 1
ATOM 3246 C CA . HIS B 1 129 ? 131.367 88.424 29.538 1.00 80.68 106 HIS B CA 1
ATOM 3247 C C . HIS B 1 129 ? 131.519 89.880 29.972 1.00 80.68 106 HIS B C 1
ATOM 3248 O O . HIS B 1 129 ? 130.561 90.649 29.928 1.00 80.68 106 HIS B O 1
ATOM 3255 N N . GLU B 1 130 ? 132.725 90.259 30.385 1.00 73.54 107 GLU B N 1
ATOM 3256 C CA . GLU B 1 130 ? 132.966 91.626 30.835 1.00 73.54 107 GLU B CA 1
ATOM 3257 C C . GLU B 1 130 ? 132.507 92.635 29.803 1.00 73.54 107 GLU B C 1
ATOM 3258 O O . GLU B 1 130 ? 132.021 93.707 30.145 1.00 73.54 107 GLU B O 1
ATOM 3264 N N . ARG B 1 131 ? 132.659 92.300 28.534 1.00 79.36 108 ARG B N 1
ATOM 3265 C CA . ARG B 1 131 ? 132.222 93.218 27.504 1.00 79.36 108 ARG B CA 1
ATOM 3266 C C . ARG B 1 131 ? 130.704 93.394 27.589 1.00 79.36 108 ARG B C 1
ATOM 3267 O O . ARG B 1 131 ? 130.175 94.473 27.306 1.00 79.36 108 ARG B O 1
ATOM 3275 N N . ASP B 1 132 ? 130.008 92.337 28.001 1.00 87.42 109 ASP B N 1
ATOM 3276 C CA . ASP B 1 132 ? 128.552 92.374 28.129 1.00 87.42 109 ASP B CA 1
ATOM 3277 C C . ASP B 1 132 ? 128.090 93.377 29.179 1.00 87.42 109 ASP B C 1
ATOM 3278 O O . ASP B 1 132 ? 127.394 94.341 28.867 1.00 87.42 109 ASP B O 1
ATOM 3283 N N . MET B 1 133 ? 128.488 93.130 30.423 1.00 61.41 110 MET B N 1
ATOM 3284 C CA . MET B 1 133 ? 128.117 93.957 31.564 1.00 61.41 110 MET B CA 1
ATOM 3285 C C . MET B 1 133 ? 127.594 95.369 31.321 1.00 61.41 110 MET B C 1
ATOM 3286 O O . MET B 1 133 ? 126.506 95.705 31.774 1.00 61.41 110 MET B O 1
ATOM 3291 N N . PRO B 1 134 ? 128.353 96.222 30.618 1.00 101.48 111 PRO B N 1
ATOM 3292 C CA . PRO B 1 134 ? 127.858 97.584 30.380 1.00 101.48 111 PRO B CA 1
ATOM 3293 C C . PRO B 1 134 ? 126.444 97.597 29.804 1.00 101.48 111 PRO B C 1
ATOM 3294 O O . PRO B 1 134 ? 125.615 98.439 30.154 1.00 101.48 111 PRO B O 1
ATOM 3298 N N . TYR B 1 135 ? 126.177 96.650 28.917 1.00 76.32 112 TYR B N 1
ATOM 3299 C CA . TYR B 1 135 ? 124.876 96.548 28.281 1.00 76.32 112 TYR B CA 1
ATOM 3300 C C . TYR B 1 135 ? 123.894 95.894 29.235 1.00 76.32 112 TYR B C 1
ATOM 3301 O O . TYR B 1 135 ? 122.803 96.411 29.457 1.00 76.32 112 TYR B O 1
ATOM 3310 N N . LEU B 1 136 ? 124.283 94.765 29.811 1.00 67.60 113 LEU B N 1
ATOM 3311 C CA . LEU B 1 136 ? 123.400 94.100 30.747 1.00 67.60 113 LEU B CA 1
ATOM 3312 C C . LEU B 1 136 ? 123.019 95.123 31.812 1.00 67.60 113 LEU B C 1
ATOM 3313 O O . LEU B 1 136 ? 121.844 95.251 32.171 1.00 67.60 113 LEU B O 1
ATOM 3318 N N . GLU B 1 137 ? 124.016 95.860 32.297 1.00 82.77 114 GLU B N 1
ATOM 3319 C CA . GLU B 1 137 ? 123.797 96.890 33.307 1.00 82.77 114 GLU B CA 1
ATOM 3320 C C . GLU B 1 137 ? 122.799 97.898 32.772 1.00 82.77 114 GLU B C 1
ATOM 3321 O O . GLU B 1 137 ? 121.786 98.192 33.405 1.00 82.77 114 GLU B O 1
ATOM 3327 N N . GLN B 1 138 ? 123.100 98.428 31.594 1.00 101.61 115 GLN B N 1
ATOM 3328 C CA . GLN B 1 138 ? 122.245 99.423 30.973 1.00 101.61 115 GLN B CA 1
ATOM 3329 C C . GLN B 1 138 ? 120.804 98.948 30.854 1.00 101.61 115 GLN B C 1
ATOM 3330 O O . GLN B 1 138 ? 119.873 99.746 30.966 1.00 101.61 115 GLN B O 1
ATOM 3336 N N . MET B 1 139 ? 120.622 97.650 30.633 1.00 72.72 116 MET B N 1
ATOM 3337 C CA . MET B 1 139 ? 119.287 97.077 30.511 1.00 72.72 116 MET B CA 1
ATOM 3338 C C . MET B 1 139 ? 118.542 97.165 31.830 1.00 72.72 116 MET B C 1
ATOM 3339 O O . MET B 1 139 ? 117.438 97.696 31.892 1.00 72.72 116 MET B O 1
ATOM 3344 N N . VAL B 1 140 ? 119.144 96.632 32.884 1.00 74.22 117 VAL B N 1
ATOM 3345 C CA . VAL B 1 140 ? 118.532 96.683 34.201 1.00 74.22 117 VAL B CA 1
ATOM 3346 C C . VAL B 1 140 ? 118.118 98.121 34.493 1.00 74.22 117 VAL B C 1
ATOM 3347 O O . VAL B 1 140 ? 117.051 98.369 35.049 1.00 74.22 117 VAL B O 1
ATOM 3351 N N . GLN B 1 141 ? 118.966 99.069 34.114 1.00 92.41 118 GLN B N 1
ATOM 3352 C CA . GLN B 1 141 ? 118.665 100.479 34.332 1.00 92.41 118 GLN B CA 1
ATOM 3353 C C . GLN B 1 141 ? 117.250 100.766 33.831 1.00 92.41 118 GLN B C 1
ATOM 3354 O O . GLN B 1 141 ? 116.327 100.985 34.618 1.00 92.41 118 GLN B O 1
ATOM 3360 N N . GLY B 1 142 ? 117.092 100.743 32.511 1.00 133.30 119 GLY B N 1
ATOM 3361 C CA . GLY B 1 142 ? 115.801 101.005 31.900 1.00 133.30 119 GLY B CA 1
ATOM 3362 C C . GLY B 1 142 ? 114.640 100.225 32.481 1.00 133.30 119 GLY B C 1
ATOM 3363 O O . GLY B 1 142 ? 113.586 100.793 32.761 1.00 133.30 119 GLY B O 1
ATOM 3364 N N . VAL B 1 143 ? 114.818 98.923 32.654 1.00 61.91 120 VAL B N 1
ATOM 3365 C CA . VAL B 1 143 ? 113.756 98.094 33.212 1.00 61.91 120 VAL B CA 1
ATOM 3366 C C . VAL B 1 143 ? 113.415 98.511 34.641 1.00 61.91 120 VAL B C 1
ATOM 3367 O O . VAL B 1 143 ? 112.252 98.507 35.037 1.00 61.91 120 VAL B O 1
ATOM 3371 N N . LYS B 1 144 ? 114.424 98.877 35.416 1.00 112.96 121 LYS B N 1
ATOM 3372 C CA . LYS B 1 144 ? 114.173 99.255 36.794 1.00 112.96 121 LYS B CA 1
ATOM 3373 C C . LYS B 1 144 ? 113.459 100.596 36.891 1.00 112.96 121 LYS B C 1
ATOM 3374 O O . LYS B 1 144 ? 112.578 100.779 37.734 1.00 112.96 121 LYS B O 1
ATOM 3380 N N . ALA B 1 145 ? 113.836 101.532 36.026 1.00 141.45 122 ALA B N 1
ATOM 3381 C CA . ALA B 1 145 ? 113.224 102.856 36.023 1.00 141.45 122 ALA B CA 1
ATOM 3382 C C . ALA B 1 145 ? 111.861 102.802 35.360 1.00 141.45 122 ALA B C 1
ATOM 3383 O O . ALA B 1 145 ? 110.952 103.541 35.730 1.00 141.45 122 ALA B O 1
ATOM 3385 N N . MET B 1 146 ? 111.729 101.921 34.376 1.00 120.95 123 MET B N 1
ATOM 3386 C CA . MET B 1 146 ? 110.477 101.768 33.657 1.00 120.95 123 MET B CA 1
ATOM 3387 C C . MET B 1 146 ? 109.325 101.494 34.619 1.00 120.95 123 MET B C 1
ATOM 3388 O O . MET B 1 146 ? 108.159 101.629 34.255 1.00 120.95 123 MET B O 1
ATOM 3393 N N . GLY B 1 147 ? 109.654 101.108 35.847 1.00 98.88 124 GLY B N 1
ATOM 3394 C CA . GLY B 1 147 ? 108.619 100.856 36.830 1.00 98.88 124 GLY B CA 1
ATOM 3395 C C . GLY B 1 147 ? 108.402 99.417 37.266 1.00 98.88 124 GLY B C 1
ATOM 3396 O O . GLY B 1 147 ? 107.706 99.179 38.258 1.00 98.88 124 GLY B O 1
ATOM 3397 N N . LEU B 1 148 ? 108.980 98.452 36.552 1.00 86.50 125 LEU B N 1
ATOM 3398 C CA . LEU B 1 148 ? 108.799 97.047 36.920 1.00 86.50 125 LEU B CA 1
ATOM 3399 C C . LEU B 1 148 ? 110.035 96.381 37.512 1.00 86.50 125 LEU B C 1
ATOM 3400 O O . LEU B 1 148 ? 111.130 96.947 37.508 1.00 86.50 125 LEU B O 1
ATOM 3405 N N . GLU B 1 149 ? 109.841 95.172 38.031 1.00 86.50 126 GLU B N 1
ATOM 3406 C CA . GLU B 1 149 ? 110.932 94.417 38.616 1.00 86.50 126 GLU B CA 1
ATOM 3407 C C . GLU B 1 149 ? 111.848 93.897 37.523 1.00 86.50 126 GLU B C 1
ATOM 3408 O O . GLU B 1 149 ? 111.409 93.569 36.413 1.00 86.50 126 GLU B O 1
ATOM 3414 N N . ALA B 1 150 ? 113.135 93.843 37.853 1.00 88.45 127 ALA B N 1
ATOM 3415 C CA . ALA B 1 150 ? 114.156 93.382 36.927 1.00 88.45 127 ALA B CA 1
ATOM 3416 C C . ALA B 1 150 ? 114.872 92.153 37.459 1.00 88.45 127 ALA B C 1
ATOM 3417 O O . ALA B 1 150 ? 115.402 92.145 38.573 1.00 88.45 127 ALA B O 1
ATOM 3419 N N . CYS B 1 151 ? 114.876 91.111 36.639 1.00 77.40 128 CYS B N 1
ATOM 3420 C CA . CYS B 1 151 ? 115.515 89.857 36.980 1.00 77.40 128 CYS B CA 1
ATOM 3421 C C . CYS B 1 151 ? 116.032 89.212 35.726 1.00 77.40 128 CYS B C 1
ATOM 3422 O O . CYS B 1 151 ? 115.266 88.980 34.790 1.00 77.40 128 CYS B O 1
ATOM 3425 N N . MET B 1 152 ? 117.324 88.921 35.695 1.00 69.72 129 MET B N 1
ATOM 3426 C CA . MET B 1 152 ? 117.875 88.245 34.535 1.00 69.72 129 MET B CA 1
ATOM 3427 C C . MET B 1 152 ? 118.629 86.970 34.916 1.00 69.72 129 MET B C 1
ATOM 3428 O O . MET B 1 152 ? 119.032 86.760 36.069 1.00 69.72 129 MET B O 1
ATOM 3433 N N . THR B 1 153 ? 118.747 86.087 33.938 1.00 78.75 130 THR B N 1
ATOM 3434 C CA . THR B 1 153 ? 119.426 84.824 34.116 1.00 78.75 130 THR B CA 1
ATOM 3435 C C . THR B 1 153 ? 120.481 84.781 33.025 1.00 78.75 130 THR B C 1
ATOM 3436 O O . THR B 1 153 ? 120.184 84.640 31.838 1.00 78.75 130 THR B O 1
ATOM 3440 N N . LEU B 1 154 ? 121.725 84.929 33.450 1.00 71.91 131 LEU B N 1
ATOM 3441 C CA . LEU B 1 154 ? 122.837 84.964 32.530 1.00 71.91 131 LEU B CA 1
ATOM 3442 C C . LEU B 1 154 ? 123.793 83.802 32.743 1.00 71.91 131 LEU B C 1
ATOM 3443 O O . LEU B 1 154 ? 124.863 83.744 32.128 1.00 71.91 131 LEU B O 1
ATOM 3448 N N . GLY B 1 155 ? 123.413 82.878 33.613 1.00 94.82 132 GLY B N 1
ATOM 3449 C CA . GLY B 1 155 ? 124.280 81.748 33.872 1.00 94.82 132 GLY B CA 1
ATOM 3450 C C . GLY B 1 155 ? 125.075 81.945 35.147 1.00 94.82 132 GLY B C 1
ATOM 3451 O O . GLY B 1 155 ? 124.555 82.485 36.127 1.00 94.82 132 GLY B O 1
ATOM 3452 N N . THR B 1 156 ? 126.335 81.516 35.131 1.00 81.61 133 THR B N 1
ATOM 3453 C CA . THR B 1 156 ? 127.206 81.624 36.296 1.00 81.61 133 THR B CA 1
ATOM 3454 C C . THR B 1 156 ? 127.899 82.966 36.350 1.00 81.61 133 THR B C 1
ATOM 3455 O O . THR B 1 156 ? 128.937 83.142 35.731 1.00 81.61 133 THR B O 1
ATOM 3459 N N . LEU B 1 157 ? 127.341 83.922 37.077 1.00 76.42 134 LEU B N 1
ATOM 3460 C CA . LEU B 1 157 ? 128.012 85.208 37.160 1.00 76.42 134 LEU B CA 1
ATOM 3461 C C . LEU B 1 157 ? 128.977 85.085 38.325 1.00 76.42 134 LEU B C 1
ATOM 3462 O O . LEU B 1 157 ? 128.889 84.119 39.099 1.00 76.42 134 LEU B O 1
ATOM 3467 N N . SER B 1 158 ? 129.904 86.037 38.434 1.00 69.77 135 SER B N 1
ATOM 3468 C CA . SER B 1 158 ? 130.901 86.009 39.502 1.00 69.77 135 SER B CA 1
ATOM 3469 C C . SER B 1 158 ? 130.911 87.272 40.350 1.00 69.77 135 SER B C 1
ATOM 3470 O O . SER B 1 158 ? 130.672 88.361 39.842 1.00 69.77 135 SER B O 1
ATOM 3473 N N . GLU B 1 159 ? 131.192 87.091 41.643 1.00 95.05 136 GLU B N 1
ATOM 3474 C CA . GLU B 1 159 ? 131.235 88.158 42.644 1.00 95.05 136 GLU B CA 1
ATOM 3475 C C . GLU B 1 159 ? 131.264 89.565 42.084 1.00 95.05 136 GLU B C 1
ATOM 3476 O O . GLU B 1 159 ? 130.532 90.433 42.548 1.00 95.05 136 GLU B O 1
ATOM 3482 N N . SER B 1 160 ? 132.116 89.793 41.092 1.00 68.40 137 SER B N 1
ATOM 3483 C CA . SER B 1 160 ? 132.221 91.107 40.463 1.00 68.40 137 SER B CA 1
ATOM 3484 C C . SER B 1 160 ? 130.925 91.453 39.724 1.00 68.40 137 SER B C 1
ATOM 3485 O O . SER B 1 160 ? 130.255 92.435 40.038 1.00 68.40 137 SER B O 1
ATOM 3488 N N . GLN B 1 161 ? 130.586 90.623 38.744 1.00 139.78 138 GLN B N 1
ATOM 3489 C CA . GLN B 1 161 ? 129.388 90.803 37.935 1.00 139.78 138 GLN B CA 1
ATOM 3490 C C . GLN B 1 161 ? 128.136 91.001 38.784 1.00 139.78 138 GLN B C 1
ATOM 3491 O O . GLN B 1 161 ? 127.336 91.902 38.524 1.00 139.78 138 GLN B O 1
ATOM 3497 N N . ALA B 1 162 ? 127.969 90.158 39.797 1.00 63.07 139 ALA B N 1
ATOM 3498 C CA . ALA B 1 162 ? 126.808 90.247 40.685 1.00 63.07 139 ALA B CA 1
ATOM 3499 C C . ALA B 1 162 ? 126.678 91.660 41.240 1.00 63.07 139 ALA B C 1
ATOM 3500 O O . ALA B 1 162 ? 125.724 92.379 40.939 1.00 63.07 139 ALA B O 1
ATOM 3502 N N . GLN B 1 163 ? 127.661 92.040 42.046 1.00 83.21 140 GLN B N 1
ATOM 3503 C CA . GLN B 1 163 ? 127.694 93.345 42.677 1.00 83.21 140 GLN B CA 1
ATOM 3504 C C . GLN B 1 163 ? 127.449 94.457 41.674 1.00 83.21 140 GLN B C 1
ATOM 3505 O O . GLN B 1 163 ? 126.982 95.537 42.038 1.00 83.21 140 GLN B O 1
ATOM 3511 N N . ARG B 1 164 ? 127.776 94.200 40.413 1.00 87.62 141 ARG B N 1
ATOM 3512 C CA . ARG B 1 164 ? 127.579 95.194 39.364 1.00 87.62 141 ARG B CA 1
ATOM 3513 C C . ARG B 1 164 ? 126.098 95.212 38.986 1.00 87.62 141 ARG B C 1
ATOM 3514 O O . ARG B 1 164 ? 125.477 96.278 38.923 1.00 87.62 141 ARG B O 1
ATOM 3522 N N . LEU B 1 165 ? 125.534 94.028 38.759 1.00 120.16 142 LEU B N 1
ATOM 3523 C CA . LEU B 1 165 ? 124.124 93.907 38.416 1.00 120.16 142 LEU B CA 1
ATOM 3524 C C . LEU B 1 165 ? 123.278 94.472 39.542 1.00 120.16 142 LEU B C 1
ATOM 3525 O O . LEU B 1 165 ? 122.326 95.212 39.307 1.00 120.16 142 LEU B O 1
ATOM 3530 N N . ALA B 1 166 ? 123.628 94.110 40.769 1.00 86.83 143 ALA B N 1
ATOM 3531 C CA . ALA B 1 166 ? 122.909 94.600 41.931 1.00 86.83 143 ALA B CA 1
ATOM 3532 C C . ALA B 1 166 ? 122.948 96.129 41.956 1.00 86.83 143 ALA B C 1
ATOM 3533 O O . ALA B 1 166 ? 121.911 96.772 42.090 1.00 86.83 143 ALA B O 1
ATOM 3535 N N . ASN B 1 167 ? 124.140 96.710 41.822 1.00 91.42 144 ASN B N 1
ATOM 3536 C CA . ASN B 1 167 ? 124.283 98.164 41.833 1.00 91.42 144 ASN B CA 1
ATOM 3537 C C . ASN B 1 167 ? 123.415 98.821 40.772 1.00 91.42 144 ASN B C 1
ATOM 3538 O O . ASN B 1 167 ? 122.900 99.920 40.975 1.00 91.42 144 ASN B O 1
ATOM 3543 N N . ALA B 1 168 ? 123.252 98.141 39.643 1.00 93.06 145 ALA B N 1
ATOM 3544 C CA . ALA B 1 168 ? 122.437 98.666 38.553 1.00 93.06 145 ALA B CA 1
ATOM 3545 C C . ALA B 1 168 ? 120.957 98.625 38.915 1.00 93.06 145 ALA B C 1
ATOM 3546 O O . ALA B 1 168 ? 120.193 99.529 38.570 1.00 93.06 145 ALA B O 1
ATOM 3548 N N . GLY B 1 169 ? 120.562 97.563 39.609 1.00 74.66 146 GLY B N 1
ATOM 3549 C CA . GLY B 1 169 ? 119.179 97.419 40.018 1.00 74.66 146 GLY B CA 1
ATOM 3550 C C . GLY B 1 169 ? 118.727 95.989 40.254 1.00 74.66 146 GLY B C 1
ATOM 3551 O O . GLY B 1 169 ? 118.254 95.658 41.342 1.00 74.66 146 GLY B O 1
ATOM 3552 N N . LEU B 1 170 ? 118.889 95.145 39.238 1.00 90.03 147 LEU B N 1
ATOM 3553 C CA . LEU B 1 170 ? 118.469 93.747 39.291 1.00 90.03 147 LEU B CA 1
ATOM 3554 C C . LEU B 1 170 ? 117.913 93.318 40.643 1.00 90.03 147 LEU B C 1
ATOM 3555 O O . LEU B 1 170 ? 118.617 93.322 41.653 1.00 90.03 147 LEU B O 1
ATOM 3560 N N . ASP B 1 171 ? 116.642 92.940 40.643 1.00 82.81 148 ASP B N 1
ATOM 3561 C CA . ASP B 1 171 ? 115.961 92.522 41.856 1.00 82.81 148 ASP B CA 1
ATOM 3562 C C . ASP B 1 171 ? 116.061 91.021 42.086 1.00 82.81 148 ASP B C 1
ATOM 3563 O O . ASP B 1 171 ? 116.032 90.551 43.227 1.00 82.81 148 ASP B O 1
ATOM 3568 N N . TYR B 1 172 ? 116.180 90.270 40.999 1.00 97.65 149 TYR B N 1
ATOM 3569 C CA . TYR B 1 172 ? 116.273 88.819 41.088 1.00 97.65 149 TYR B CA 1
ATOM 3570 C C . TYR B 1 172 ? 117.312 88.241 40.132 1.00 97.65 149 TYR B C 1
ATOM 3571 O O . TYR B 1 172 ? 117.690 88.876 39.143 1.00 97.65 149 TYR B O 1
ATOM 3580 N N . TYR B 1 173 ? 117.769 87.031 40.443 1.00 45.51 150 TYR B N 1
ATOM 3581 C CA . TYR B 1 173 ? 118.691 86.314 39.573 1.00 45.51 150 TYR B CA 1
ATOM 3582 C C . TYR B 1 173 ? 118.197 84.871 39.522 1.00 45.51 150 TYR B C 1
ATOM 3583 O O . TYR B 1 173 ? 117.837 84.281 40.557 1.00 45.51 150 TYR B O 1
ATOM 3592 N N . ASN B 1 174 ? 118.160 84.323 38.313 1.00 85.42 151 ASN B N 1
ATOM 3593 C CA . ASN B 1 174 ? 117.709 82.959 38.109 1.00 85.42 151 ASN B CA 1
ATOM 3594 C C . ASN B 1 174 ? 118.894 82.000 37.985 1.00 85.42 151 ASN B C 1
ATOM 3595 O O . ASN B 1 174 ? 119.890 82.317 37.330 1.00 85.42 151 ASN B O 1
ATOM 3600 N N . HIS B 1 175 ? 118.778 80.825 38.606 1.00 62.78 152 HIS B N 1
ATOM 3601 C CA . HIS B 1 175 ? 119.832 79.807 38.570 1.00 62.78 152 HIS B CA 1
ATOM 3602 C C . HIS B 1 175 ? 119.234 78.528 39.127 1.00 62.78 152 HIS B C 1
ATOM 3603 O O . HIS B 1 175 ? 119.074 78.391 40.336 1.00 62.78 152 HIS B O 1
ATOM 3610 N N . ASN B 1 176 ? 118.910 77.586 38.253 1.00 69.12 153 ASN B N 1
ATOM 3611 C CA . ASN B 1 176 ? 118.263 76.351 38.699 1.00 69.12 153 ASN B CA 1
ATOM 3612 C C . ASN B 1 176 ? 119.183 75.172 39.022 1.00 69.12 153 ASN B C 1
ATOM 3613 O O . ASN B 1 176 ? 120.327 75.095 38.563 1.00 69.12 153 ASN B O 1
ATOM 3618 N N . LEU B 1 177 ? 118.657 74.244 39.812 1.00 81.79 154 LEU B N 1
ATOM 3619 C CA . LEU B 1 177 ? 119.400 73.053 40.187 1.00 81.79 154 LEU B CA 1
ATOM 3620 C C . LEU B 1 177 ? 118.872 71.874 39.376 1.00 81.79 154 LEU B C 1
ATOM 3621 O O . LEU B 1 177 ? 119.431 70.781 39.412 1.00 81.79 154 LEU B O 1
ATOM 3626 N N . ASP B 1 178 ? 117.781 72.110 38.653 1.00 82.47 155 ASP B N 1
ATOM 3627 C CA . ASP B 1 178 ? 117.169 71.105 37.782 1.00 82.47 155 ASP B CA 1
ATOM 3628 C C . ASP B 1 178 ? 116.766 69.766 38.413 1.00 82.47 155 ASP B C 1
ATOM 3629 O O . ASP B 1 178 ? 115.674 69.269 38.145 1.00 82.47 155 ASP B O 1
ATOM 3634 N N . THR B 1 179 ? 117.633 69.175 39.230 1.00 80.43 156 THR B N 1
ATOM 3635 C CA . THR B 1 179 ? 117.302 67.915 39.893 1.00 80.43 156 THR B CA 1
ATOM 3636 C C . THR B 1 179 ? 118.206 67.594 41.050 1.00 80.43 156 THR B C 1
ATOM 3637 O O . THR B 1 179 ? 118.895 68.457 41.587 1.00 80.43 156 THR B O 1
ATOM 3641 N N . SER B 1 180 ? 118.183 66.324 41.429 1.00 86.92 157 SER B N 1
ATOM 3642 C CA . SER B 1 180 ? 119.009 65.835 42.513 1.00 86.92 157 SER B CA 1
ATOM 3643 C C . SER B 1 180 ? 120.461 65.909 42.063 1.00 86.92 157 SER B C 1
ATOM 3644 O O . SER B 1 180 ? 120.759 65.800 40.873 1.00 86.92 157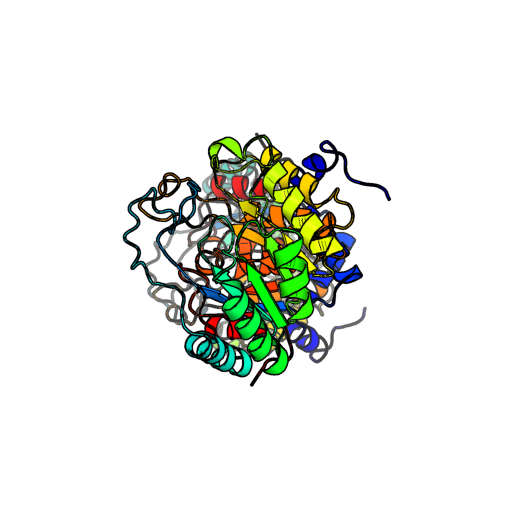 SER B O 1
ATOM 3647 N N . PRO B 1 181 ? 121.385 66.120 43.006 1.00 82.07 158 PRO B N 1
ATOM 3648 C CA . PRO B 1 181 ? 122.785 66.182 42.592 1.00 82.07 158 PRO B CA 1
ATOM 3649 C C . PRO B 1 181 ? 123.141 64.820 42.009 1.00 82.07 158 PRO B C 1
ATOM 3650 O O . PRO B 1 181 ? 123.904 64.718 41.043 1.00 82.07 158 PRO B O 1
ATOM 3654 N N . GLU B 1 182 ? 122.553 63.781 42.603 1.00 90.02 159 GLU B N 1
ATOM 3655 C CA . GLU B 1 182 ? 122.782 62.402 42.185 1.00 90.02 159 GLU B CA 1
ATOM 3656 C C . GLU B 1 182 ? 122.170 62.047 40.837 1.00 90.02 159 GLU B C 1
ATOM 3657 O O . GLU B 1 182 ? 122.076 60.878 40.485 1.00 90.02 159 GLU B O 1
ATOM 3663 N N . PHE B 1 183 ? 121.769 63.052 40.074 1.00 108.81 160 PHE B N 1
ATOM 3664 C CA . PHE B 1 183 ? 121.176 62.806 38.770 1.00 108.81 160 PHE B CA 1
ATOM 3665 C C . PHE B 1 183 ? 121.609 63.888 37.794 1.00 108.81 160 PHE B C 1
ATOM 3666 O O . PHE B 1 183 ? 121.566 63.696 36.577 1.00 108.81 160 PHE B O 1
ATOM 3674 N N . TYR B 1 184 ? 122.025 65.028 38.339 1.00 84.64 161 TYR B N 1
ATOM 3675 C CA . TYR B 1 184 ? 122.459 66.158 37.527 1.00 84.64 161 TYR B CA 1
ATOM 3676 C C . TYR B 1 184 ? 123.312 65.639 36.371 1.00 84.64 161 TYR B C 1
ATOM 3677 O O . TYR B 1 184 ? 123.232 66.137 35.243 1.00 84.64 161 TYR B O 1
ATOM 3686 N N . GLY B 1 185 ? 124.110 64.619 36.669 1.00 116.71 162 GLY B N 1
ATOM 3687 C CA . GLY B 1 185 ? 124.984 64.036 35.671 1.00 116.71 162 GLY B CA 1
ATOM 3688 C C . GLY B 1 185 ? 124.315 63.515 34.414 1.00 116.71 162 GLY B C 1
ATOM 3689 O O . GLY B 1 185 ? 124.820 63.717 33.310 1.00 116.71 162 GLY B O 1
ATOM 3690 N N . ASN B 1 186 ? 123.178 62.847 34.565 1.00 104.67 163 ASN B N 1
ATOM 3691 C CA . ASN B 1 186 ? 122.489 62.286 33.410 1.00 104.67 163 ASN B CA 1
ATOM 3692 C C . ASN B 1 186 ? 121.876 63.354 32.516 1.00 104.67 163 ASN B C 1
ATOM 3693 O O . ASN B 1 186 ? 121.582 63.097 31.353 1.00 104.67 163 ASN B O 1
ATOM 3698 N N . ILE B 1 187 ? 121.698 64.553 33.055 1.00 83.14 164 ILE B N 1
ATOM 3699 C CA . ILE B 1 187 ? 121.107 65.640 32.289 1.00 83.14 164 ILE B CA 1
ATOM 3700 C C . ILE B 1 187 ? 122.138 66.671 31.834 1.00 83.14 164 ILE B C 1
ATOM 3701 O O . ILE B 1 187 ? 122.282 66.953 30.641 1.00 83.14 164 ILE B O 1
ATOM 3706 N N . ILE B 1 188 ? 122.842 67.245 32.800 1.00 111.01 165 ILE B N 1
ATOM 3707 C CA . ILE B 1 188 ? 123.841 68.260 32.523 1.00 111.01 165 ILE B CA 1
ATOM 3708 C C . ILE B 1 188 ? 125.216 67.738 32.898 1.00 111.01 165 ILE B C 1
ATOM 3709 O O . ILE B 1 188 ? 125.366 67.041 33.899 1.00 111.01 165 ILE B O 1
ATOM 3714 N N . THR B 1 189 ? 126.222 68.085 32.102 1.00 117.58 166 THR B N 1
ATOM 3715 C CA . THR B 1 189 ? 127.580 67.620 32.357 1.00 117.58 166 THR B CA 1
ATOM 3716 C C . THR B 1 189 ? 128.601 68.757 32.348 1.00 117.58 166 THR B C 1
ATOM 3717 O O . THR B 1 189 ? 129.585 68.740 33.091 1.00 117.58 166 THR B O 1
ATOM 3721 N N . THR B 1 190 ? 128.354 69.742 31.498 1.00 72.94 167 THR B N 1
ATOM 3722 C CA . THR B 1 190 ? 129.240 70.883 31.355 1.00 72.94 167 THR B CA 1
ATOM 3723 C C . THR B 1 190 ? 129.329 71.799 32.588 1.00 72.94 167 THR B C 1
ATOM 3724 O O . THR B 1 190 ? 129.916 72.892 32.530 1.00 72.94 167 THR B O 1
ATOM 3728 N N . ARG B 1 191 ? 128.751 71.369 33.701 1.00 95.60 168 ARG B N 1
ATOM 3729 C CA . ARG B 1 191 ? 128.787 72.180 34.910 1.00 95.60 168 ARG B CA 1
ATOM 3730 C C . ARG B 1 191 ? 128.772 71.309 36.158 1.00 95.60 168 ARG B C 1
ATOM 3731 O O . ARG B 1 191 ? 128.272 70.179 36.138 1.00 95.60 168 ARG B O 1
ATOM 3739 N N . THR B 1 192 ? 129.322 71.837 37.247 1.00 103.59 169 THR B N 1
ATOM 3740 C CA . THR B 1 192 ? 129.351 71.100 38.503 1.00 103.59 169 THR B CA 1
ATOM 3741 C C . THR B 1 192 ? 128.077 71.435 39.243 1.00 103.59 169 THR B C 1
ATOM 3742 O O . THR B 1 192 ? 127.713 72.607 39.338 1.00 103.59 169 THR B O 1
ATOM 3746 N N . TYR B 1 193 ? 127.393 70.428 39.770 1.00 74.35 170 TYR B N 1
ATOM 3747 C CA . TYR B 1 193 ? 126.172 70.720 40.502 1.00 74.35 170 TYR B CA 1
ATOM 3748 C C . TYR B 1 193 ? 126.537 71.840 41.465 1.00 74.35 170 TYR B C 1
ATOM 3749 O O . TYR B 1 193 ? 125.867 72.865 41.537 1.00 74.35 170 TYR B O 1
ATOM 3758 N N . GLN B 1 194 ? 127.632 71.632 42.183 1.00 86.50 171 GLN B N 1
ATOM 3759 C CA . GLN B 1 194 ? 128.141 72.600 43.145 1.00 86.50 171 GLN B CA 1
ATOM 3760 C C . GLN B 1 194 ? 128.329 73.962 42.485 1.00 86.50 171 GLN B C 1
ATOM 3761 O O . GLN B 1 194 ? 127.927 74.993 43.023 1.00 86.50 171 GLN B O 1
ATOM 3767 N N . GLU B 1 195 ? 128.944 73.942 41.308 1.00 66.58 172 GLU B N 1
ATOM 3768 C CA . GLU B 1 195 ? 129.228 75.144 40.543 1.00 66.58 172 GLU B CA 1
ATOM 3769 C C . GLU B 1 195 ? 128.068 76.144 40.557 1.00 66.58 172 GLU B C 1
ATOM 3770 O O . GLU B 1 195 ? 128.276 77.358 40.507 1.00 66.58 172 GLU B O 1
ATOM 3776 N N . ARG B 1 196 ? 126.847 75.632 40.640 1.00 62.55 173 ARG B N 1
ATOM 3777 C CA . ARG B 1 196 ? 125.669 76.482 40.657 1.00 62.55 173 ARG B CA 1
ATOM 3778 C C . ARG B 1 196 ? 125.443 77.018 42.061 1.00 62.55 173 ARG B C 1
ATOM 3779 O O . ARG B 1 196 ? 125.349 78.226 42.253 1.00 62.55 173 ARG B O 1
ATOM 3787 N N . LEU B 1 197 ? 125.356 76.121 43.040 1.00 86.06 174 LEU B N 1
ATOM 3788 C CA . LEU B 1 197 ? 125.154 76.529 44.427 1.00 86.06 174 LEU B CA 1
ATOM 3789 C C . LEU B 1 197 ? 126.019 77.758 44.676 1.00 86.06 174 LEU B C 1
ATOM 3790 O O . LEU B 1 197 ? 125.576 78.753 45.254 1.00 86.06 174 LEU B O 1
ATOM 3795 N N . ASP B 1 198 ? 127.263 77.675 44.219 1.00 81.68 175 ASP B N 1
ATOM 3796 C CA . ASP B 1 198 ? 128.221 78.754 44.391 1.00 81.68 175 ASP B CA 1
ATOM 3797 C C . ASP B 1 198 ? 127.665 80.057 43.853 1.00 81.68 175 ASP B C 1
ATOM 3798 O O . ASP B 1 198 ? 127.747 81.101 44.502 1.00 81.68 175 ASP B O 1
ATOM 3803 N N . THR B 1 199 ? 127.077 79.987 42.670 1.00 54.23 176 THR B N 1
ATOM 3804 C CA . THR B 1 199 ? 126.520 81.174 42.049 1.00 54.23 176 THR B CA 1
ATOM 3805 C C . THR B 1 199 ? 125.374 81.786 42.855 1.00 54.23 176 THR B C 1
ATOM 3806 O O . THR B 1 199 ? 125.268 83.008 42.976 1.00 54.23 176 THR B O 1
ATOM 3810 N N . LEU B 1 200 ? 124.507 80.949 43.406 1.00 67.44 177 LEU B N 1
ATOM 3811 C CA . LEU B 1 200 ? 123.408 81.470 44.195 1.00 67.44 177 LEU B CA 1
ATOM 3812 C C . LEU B 1 200 ? 123.989 82.356 45.274 1.00 67.44 177 LEU B C 1
ATOM 3813 O O . LEU B 1 200 ? 123.741 83.562 45.284 1.00 67.44 177 LEU B O 1
ATOM 3818 N N . GLU B 1 201 ? 124.780 81.759 46.166 1.00 83.53 178 GLU B N 1
ATOM 3819 C CA . GLU B 1 201 ? 125.394 82.510 47.253 1.00 83.53 178 GLU B CA 1
ATOM 3820 C C . GLU B 1 201 ? 126.044 83.799 46.763 1.00 83.53 178 GLU B C 1
ATOM 3821 O O . GLU B 1 201 ? 125.968 84.831 47.428 1.00 83.53 178 GLU B O 1
ATOM 3827 N N . LYS B 1 202 ? 126.681 83.756 45.602 1.00 75.67 179 LYS B N 1
ATOM 3828 C CA . LYS B 1 202 ? 127.308 84.966 45.093 1.00 75.67 179 LYS B CA 1
ATOM 3829 C C . LYS B 1 202 ? 126.240 86.042 44.950 1.00 75.67 179 LYS B C 1
ATOM 3830 O O . LYS B 1 202 ? 126.460 87.215 45.265 1.00 75.67 179 LYS B O 1
ATOM 3836 N N . VAL B 1 203 ? 125.076 85.616 44.476 1.00 77.30 180 VAL B N 1
ATOM 3837 C CA . VAL B 1 203 ? 123.945 86.499 44.268 1.00 77.30 180 VAL B CA 1
ATOM 3838 C C . VAL B 1 203 ? 123.331 86.885 45.608 1.00 77.30 180 VAL B C 1
ATOM 3839 O O . VAL B 1 203 ? 122.923 88.027 45.814 1.00 77.30 180 VAL B O 1
ATOM 3843 N N . ARG B 1 204 ? 123.263 85.917 46.512 1.00 84.37 181 ARG B N 1
ATOM 3844 C CA . ARG B 1 204 ? 122.723 86.133 47.851 1.00 84.37 181 ARG B CA 1
ATOM 3845 C C . ARG B 1 204 ? 123.450 87.343 48.430 1.00 84.37 181 ARG B C 1
ATOM 3846 O O . ARG B 1 204 ? 122.883 88.430 48.564 1.00 84.37 181 ARG B O 1
ATOM 3854 N N . ASP B 1 205 ? 124.724 87.117 48.756 1.00 82.71 182 ASP B N 1
ATOM 3855 C CA . ASP B 1 205 ? 125.621 88.117 49.327 1.00 82.71 182 ASP B CA 1
ATOM 3856 C C . ASP B 1 205 ? 125.626 89.382 48.501 1.00 82.71 182 ASP B C 1
ATOM 3857 O O . ASP B 1 205 ? 125.892 90.469 49.007 1.00 82.71 182 ASP B O 1
ATOM 3862 N N . ALA B 1 206 ? 125.340 89.232 47.217 1.00 84.25 183 ALA B N 1
ATOM 3863 C CA . ALA B 1 206 ? 125.307 90.374 46.319 1.00 84.25 183 ALA B CA 1
ATOM 3864 C C . ALA B 1 206 ? 124.199 91.338 46.742 1.00 84.25 183 ALA B C 1
ATOM 3865 O O . ALA B 1 206 ? 124.287 92.550 46.519 1.00 84.25 183 ALA B O 1
ATOM 3867 N N . GLY B 1 207 ? 123.164 90.786 47.367 1.00 114.09 184 GLY B N 1
ATOM 3868 C CA . GLY B 1 207 ? 122.042 91.592 47.801 1.00 114.09 184 GLY B CA 1
ATOM 3869 C C . GLY B 1 207 ? 120.957 91.538 46.746 1.00 114.09 184 GLY B C 1
ATOM 3870 O O . GLY B 1 207 ? 120.311 92.541 46.451 1.00 114.09 184 GLY B O 1
ATOM 3871 N N . ILE B 1 208 ? 120.768 90.359 46.164 1.00 85.79 185 ILE B N 1
ATOM 3872 C CA . ILE B 1 208 ? 119.761 90.169 45.130 1.00 85.79 185 ILE B CA 1
ATOM 3873 C C . ILE B 1 208 ? 118.917 88.947 45.457 1.00 85.79 185 ILE B C 1
ATOM 3874 O O . ILE B 1 208 ? 119.403 87.996 46.065 1.00 85.79 185 ILE B O 1
ATOM 3879 N N . LYS B 1 209 ? 117.649 88.976 45.059 1.00 69.95 186 LYS B N 1
ATOM 3880 C CA . LYS B 1 209 ? 116.768 87.858 45.325 1.00 69.95 186 LYS B CA 1
ATOM 3881 C C . LYS B 1 209 ? 117.076 86.657 44.435 1.00 69.95 186 LYS B C 1
ATOM 3882 O O . LYS B 1 209 ? 117.286 86.774 43.226 1.00 69.95 186 LYS B O 1
ATOM 3888 N N . VAL B 1 210 ? 117.098 85.494 45.065 1.00 76.67 187 VAL B N 1
ATOM 3889 C CA . VAL B 1 210 ? 117.385 84.249 44.390 1.00 76.67 187 VAL B CA 1
ATOM 3890 C C . VAL B 1 210 ? 116.174 83.490 43.864 1.00 76.67 187 VAL B C 1
ATOM 3891 O O . VAL B 1 210 ? 115.270 83.133 44.622 1.00 76.67 187 VAL B O 1
ATOM 3895 N N . CYS B 1 211 ? 116.163 83.231 42.565 1.00 58.68 188 CYS B N 1
ATOM 3896 C CA . CYS B 1 211 ? 115.077 82.454 41.977 1.00 58.68 188 CYS B CA 1
ATOM 3897 C C . CYS B 1 211 ? 115.728 81.169 41.518 1.00 58.68 188 CYS B C 1
ATOM 3898 O O . CYS B 1 211 ? 116.461 81.163 40.532 1.00 58.68 188 CYS B O 1
ATOM 3901 N N . SER B 1 212 ? 115.485 80.087 42.243 1.00 53.62 189 SER B N 1
ATOM 3902 C CA . SER B 1 212 ? 116.068 78.803 41.889 1.00 53.62 189 SER B CA 1
ATOM 3903 C C . SER B 1 212 ? 115.041 77.688 41.872 1.00 53.62 189 SER B C 1
ATOM 3904 O O . SER B 1 212 ? 114.208 77.579 42.768 1.00 53.62 189 SER B O 1
ATOM 3907 N N . GLY B 1 213 ? 115.105 76.844 40.854 1.00 57.59 190 GLY B N 1
ATOM 3908 C CA . GLY B 1 213 ? 114.145 75.763 40.782 1.00 57.59 190 GLY B CA 1
ATOM 3909 C C . GLY B 1 213 ? 114.615 74.630 39.901 1.00 57.59 190 GLY B C 1
ATOM 3910 O O . GLY B 1 213 ? 115.808 74.536 39.590 1.00 57.59 190 GLY B O 1
ATOM 3911 N N . GLY B 1 214 ? 113.679 73.776 39.490 1.00 86.65 191 GLY B N 1
ATOM 3912 C CA . GLY B 1 214 ? 114.035 72.651 38.653 1.00 86.65 191 GLY B CA 1
ATOM 3913 C C . GLY B 1 214 ? 113.023 72.279 37.595 1.00 86.65 191 GLY B C 1
ATOM 3914 O O . GLY B 1 214 ? 112.080 73.013 37.309 1.00 86.65 191 GLY B O 1
ATOM 3915 N N . ILE B 1 215 ? 113.240 71.109 37.012 1.00 53.85 192 ILE B N 1
ATOM 3916 C CA . ILE B 1 215 ? 112.386 70.588 35.967 1.00 53.85 192 ILE B CA 1
ATOM 3917 C C . ILE B 1 215 ? 111.892 69.242 36.408 1.00 53.85 192 ILE B C 1
ATOM 3918 O O . ILE B 1 215 ? 112.553 68.564 37.187 1.00 53.85 192 ILE B O 1
ATOM 3923 N N . VAL B 1 216 ? 110.736 68.847 35.900 1.00 66.64 193 VAL B N 1
ATOM 3924 C CA . VAL B 1 216 ? 110.175 67.557 36.259 1.00 66.64 193 VAL B CA 1
ATOM 3925 C C . VAL B 1 216 ? 109.978 66.687 35.027 1.00 66.64 193 VAL B C 1
ATOM 3926 O O . VAL B 1 216 ? 109.544 67.171 33.982 1.00 66.64 193 VAL B O 1
ATOM 3930 N N . GLY B 1 217 ? 110.307 65.405 35.155 1.00 120.13 194 GLY B N 1
ATOM 3931 C CA . GLY B 1 217 ? 110.141 64.484 34.044 1.00 120.13 194 GLY B CA 1
ATOM 3932 C C . GLY B 1 217 ? 111.298 64.422 33.065 1.00 120.13 194 GLY B C 1
ATOM 3933 O O . GLY B 1 217 ? 111.106 64.199 31.871 1.00 120.13 194 GLY B O 1
ATOM 3934 N N . LEU B 1 218 ? 112.506 64.624 33.573 1.00 86.86 195 LEU B N 1
ATOM 3935 C CA . LEU B 1 218 ? 113.703 64.577 32.751 1.00 86.86 195 LEU B CA 1
ATOM 3936 C C . LEU B 1 218 ? 114.081 63.124 32.627 1.00 86.86 195 LEU B C 1
ATOM 3937 O O . LEU B 1 218 ? 114.688 62.711 31.652 1.00 86.86 195 LEU B O 1
ATOM 3942 N N . GLY B 1 219 ? 113.690 62.359 33.637 1.00 67.25 196 GLY B N 1
ATOM 3943 C CA . GLY B 1 219 ? 113.982 60.942 33.699 1.00 67.25 196 GLY B CA 1
ATOM 3944 C C . GLY B 1 219 ? 114.065 60.637 35.178 1.00 67.25 196 GLY B C 1
ATOM 3945 O O . GLY B 1 219 ? 114.009 59.487 35.620 1.00 67.25 196 GLY B O 1
ATOM 3946 N N . GLU B 1 220 ? 114.208 61.718 35.935 1.00 75.78 197 GLU B N 1
ATOM 3947 C CA . GLU B 1 220 ? 114.291 61.716 37.388 1.00 75.78 197 GLU B CA 1
ATOM 3948 C C . GLU B 1 220 ? 113.261 60.776 38.016 1.00 75.78 197 GLU B C 1
ATOM 3949 O O . GLU B 1 220 ? 112.322 60.347 37.354 1.00 75.78 197 GLU B O 1
ATOM 3955 N N . THR B 1 221 ? 113.442 60.458 39.295 1.00 71.93 198 THR B N 1
ATOM 3956 C CA . THR B 1 221 ? 112.500 59.600 40.008 1.00 71.93 198 THR B CA 1
ATOM 3957 C C . THR B 1 221 ? 111.998 60.348 41.229 1.00 71.93 198 THR B C 1
ATOM 3958 O O . THR B 1 221 ? 112.570 61.364 41.631 1.00 71.93 198 THR B O 1
ATOM 3962 N N . VAL B 1 222 ? 110.927 59.831 41.817 1.00 80.57 199 VAL B N 1
ATOM 3963 C CA . VAL B 1 222 ? 110.340 60.431 42.996 1.00 80.57 199 VAL B CA 1
ATOM 3964 C C . VAL B 1 222 ? 111.447 60.862 43.941 1.00 80.57 199 VAL B C 1
ATOM 3965 O O . VAL B 1 222 ? 111.421 61.976 44.473 1.00 80.57 199 VAL B O 1
ATOM 3969 N N . LYS B 1 223 ? 112.428 59.980 44.125 1.00 86.83 200 LYS B N 1
ATOM 3970 C CA . LYS B 1 223 ? 113.544 60.252 45.016 1.00 86.83 200 LYS B CA 1
ATOM 3971 C C . LYS B 1 223 ? 114.341 61.452 44.515 1.00 86.83 200 LYS B C 1
ATOM 3972 O O . LYS B 1 223 ? 114.631 62.382 45.275 1.00 86.83 200 LYS B O 1
ATOM 3978 N N . ASP B 1 224 ? 114.679 61.448 43.231 1.00 69.03 201 ASP B N 1
ATOM 3979 C CA . ASP B 1 224 ? 115.439 62.553 42.667 1.00 69.03 201 ASP B CA 1
ATOM 3980 C C . ASP B 1 224 ? 114.761 63.884 42.962 1.00 69.03 201 ASP B C 1
ATOM 3981 O O . ASP B 1 224 ? 115.357 64.765 43.585 1.00 69.03 201 ASP B O 1
ATOM 3986 N N . ARG B 1 225 ? 113.513 64.024 42.524 1.00 95.81 202 ARG B N 1
ATOM 3987 C CA . ARG B 1 225 ? 112.762 65.253 42.760 1.00 95.81 202 ARG B CA 1
ATOM 3988 C C . ARG B 1 225 ? 112.906 65.623 44.222 1.00 95.81 202 ARG B C 1
ATOM 3989 O O . ARG B 1 225 ? 113.307 66.737 44.555 1.00 95.81 202 ARG B O 1
ATOM 3997 N N . ALA B 1 226 ? 112.585 64.674 45.093 1.00 74.82 203 ALA B N 1
ATOM 3998 C CA . ALA B 1 226 ? 112.695 64.906 46.523 1.00 74.82 203 ALA B CA 1
ATOM 3999 C C . ALA B 1 226 ? 114.020 65.597 46.780 1.00 74.82 203 ALA B C 1
ATOM 4000 O O . ALA B 1 226 ? 114.062 66.696 47.338 1.00 74.82 203 ALA B O 1
ATOM 4002 N N . GLY B 1 227 ? 115.094 64.943 46.343 1.00 70.84 204 GLY B N 1
ATOM 4003 C CA . GLY B 1 227 ? 116.424 65.484 46.522 1.00 70.84 204 GLY B CA 1
ATOM 4004 C C . GLY B 1 227 ? 116.546 66.929 46.087 1.00 70.84 204 GLY B C 1
ATOM 4005 O O . GLY B 1 227 ? 117.235 67.716 46.740 1.00 70.84 204 GLY B O 1
ATOM 4006 N N . LEU B 1 228 ? 115.882 67.284 44.990 1.00 56.75 205 LEU B N 1
ATOM 4007 C CA . LEU B 1 228 ? 115.946 68.648 44.489 1.00 56.75 205 LEU B CA 1
ATOM 4008 C C . LEU B 1 228 ? 115.384 69.610 45.519 1.00 56.75 205 LEU B C 1
ATOM 4009 O O . LEU B 1 228 ? 116.112 70.457 46.013 1.00 56.75 205 LEU B O 1
ATOM 4014 N N . LEU B 1 229 ? 114.098 69.503 45.839 1.00 68.09 206 LEU B N 1
ATOM 4015 C CA . LEU B 1 229 ? 113.523 70.405 46.833 1.00 68.09 206 LEU B CA 1
ATOM 4016 C C . LEU B 1 229 ? 114.418 70.378 48.067 1.00 68.09 206 LEU B C 1
ATOM 4017 O O . LEU B 1 229 ? 114.951 71.405 48.507 1.00 68.09 206 LEU B O 1
ATOM 4022 N N . LEU B 1 230 ? 114.573 69.173 48.607 1.00 69.23 207 LEU B N 1
ATOM 4023 C CA . LEU B 1 230 ? 115.383 68.915 49.788 1.00 69.23 207 LEU B CA 1
ATOM 4024 C C . LEU B 1 230 ? 116.682 69.684 49.720 1.00 69.23 207 LEU B C 1
ATOM 4025 O O . LEU B 1 230 ? 117.252 70.044 50.735 1.00 69.23 207 LEU B O 1
ATOM 4030 N N . GLN B 1 231 ? 117.131 69.936 48.499 1.00 58.05 208 GLN B N 1
ATOM 4031 C CA . GLN B 1 231 ? 118.367 70.663 48.235 1.00 58.05 208 GLN B CA 1
ATOM 4032 C C . GLN B 1 231 ? 118.196 72.164 48.461 1.00 58.05 208 GLN B C 1
ATOM 4033 O O . GLN B 1 231 ? 118.623 72.705 49.477 1.00 58.05 208 GLN B O 1
ATOM 4039 N N . LEU B 1 232 ? 117.564 72.836 47.509 1.00 53.41 209 LEU B N 1
ATOM 4040 C CA . LEU B 1 232 ? 117.367 74.268 47.625 1.00 53.41 209 LEU B CA 1
ATOM 4041 C C . LEU B 1 232 ? 116.499 74.626 48.823 1.00 53.41 209 LEU B C 1
ATOM 4042 O O . LEU B 1 232 ? 116.235 75.801 49.077 1.00 53.41 209 LEU B O 1
ATOM 4047 N N . ALA B 1 233 ? 116.073 73.615 49.571 1.00 53.91 210 ALA B N 1
ATOM 4048 C CA . ALA B 1 233 ? 115.236 73.851 50.737 1.00 53.91 210 ALA B CA 1
ATOM 4049 C C . ALA B 1 233 ? 116.092 73.999 51.984 1.00 53.91 210 ALA B C 1
ATOM 4050 O O . ALA B 1 233 ? 115.786 74.788 52.879 1.00 53.91 210 ALA B O 1
ATOM 4052 N N . ASN B 1 234 ? 117.164 73.221 52.035 1.00 69.70 211 ASN B N 1
ATOM 4053 C CA . ASN B 1 234 ? 118.093 73.248 53.154 1.00 69.70 211 ASN B CA 1
ATOM 4054 C C . ASN B 1 234 ? 119.252 74.155 52.776 1.00 69.70 211 ASN B C 1
ATOM 4055 O O . ASN B 1 234 ? 120.399 73.724 52.727 1.00 69.70 211 ASN B O 1
ATOM 4060 N N . LEU B 1 235 ? 118.953 75.411 52.487 1.00 95.00 212 LEU B N 1
ATOM 4061 C CA . LEU B 1 235 ? 119.998 76.352 52.122 1.00 95.00 212 LEU B CA 1
ATOM 4062 C C . LEU B 1 235 ? 120.046 77.448 53.175 1.00 95.00 212 LEU B C 1
ATOM 4063 O O . LEU B 1 235 ? 119.174 77.515 54.039 1.00 95.00 212 LEU B O 1
ATOM 4068 N N . PRO B 1 236 ? 121.070 78.315 53.123 1.00 84.35 213 PRO B N 1
ATOM 4069 C CA . PRO B 1 236 ? 121.186 79.402 54.095 1.00 84.35 213 PRO B CA 1
ATOM 4070 C C . PRO B 1 236 ? 119.836 80.094 54.238 1.00 84.35 213 PRO B C 1
ATOM 4071 O O . PRO B 1 236 ? 119.343 80.321 55.343 1.00 84.35 213 PRO B O 1
ATOM 4075 N N . THR B 1 237 ? 119.241 80.416 53.102 1.00 86.64 214 THR B N 1
ATOM 4076 C CA . THR B 1 237 ? 117.946 81.064 53.071 1.00 86.64 214 THR B CA 1
ATOM 4077 C C . THR B 1 237 ? 117.316 80.724 51.732 1.00 86.64 214 THR B C 1
ATOM 4078 O O . THR B 1 237 ? 117.586 81.385 50.727 1.00 86.64 214 THR B O 1
ATOM 4082 N N . PRO B 1 238 ? 116.466 79.680 51.700 1.00 91.00 215 PRO B N 1
ATOM 4083 C CA . PRO B 1 238 ? 115.782 79.220 50.488 1.00 91.00 215 PRO B CA 1
ATOM 4084 C C . PRO B 1 238 ? 115.339 80.355 49.578 1.00 91.00 215 PRO B C 1
ATOM 4085 O O . PRO B 1 238 ? 115.008 81.448 50.039 1.00 91.00 215 PRO B O 1
ATOM 4089 N N . PRO B 1 239 ? 115.313 80.092 48.267 1.00 58.39 216 PRO B N 1
ATOM 4090 C CA . PRO B 1 239 ? 114.933 81.056 47.233 1.00 58.39 216 PRO B CA 1
ATOM 4091 C C . PRO B 1 239 ? 113.559 81.669 47.410 1.00 58.39 216 PRO B C 1
ATOM 4092 O O . PRO B 1 239 ? 112.612 80.992 47.814 1.00 58.39 216 PRO B O 1
ATOM 4096 N N . GLU B 1 240 ? 113.461 82.961 47.115 1.00 81.31 217 GLU B N 1
ATOM 4097 C CA . GLU B 1 240 ? 112.201 83.675 47.229 1.00 81.31 217 GLU B CA 1
ATOM 4098 C C . GLU B 1 240 ? 111.256 83.008 46.253 1.00 81.31 217 GLU B C 1
ATOM 4099 O O . GLU B 1 240 ? 110.167 82.583 46.631 1.00 81.31 217 GLU B O 1
ATOM 4105 N N . SER B 1 241 ? 111.688 82.910 44.999 1.00 49.55 218 SER B N 1
ATOM 4106 C CA . SER B 1 241 ? 110.892 82.271 43.958 1.00 49.55 218 SER B CA 1
ATOM 4107 C C . SER B 1 241 ? 111.453 80.893 43.659 1.00 49.55 218 SER B C 1
ATOM 4108 O O . SER B 1 241 ? 112.663 80.731 43.522 1.00 49.55 218 SER B O 1
ATOM 4111 N N . VAL B 1 242 ? 110.570 79.904 43.567 1.00 71.28 219 VAL B N 1
ATOM 4112 C CA . VAL B 1 242 ? 110.978 78.536 43.281 1.00 71.28 219 VAL B CA 1
ATOM 4113 C C . VAL B 1 242 ? 110.202 77.979 42.112 1.00 71.28 219 VAL B C 1
ATOM 4114 O O . VAL B 1 242 ? 109.161 77.344 42.291 1.00 71.28 219 VAL B O 1
ATOM 4118 N N . PRO B 1 243 ? 110.697 78.208 40.890 1.00 48.45 220 PRO B N 1
ATOM 4119 C CA . PRO B 1 243 ? 110.012 77.704 39.701 1.00 48.45 220 PRO B CA 1
ATOM 4120 C C . PRO B 1 243 ? 110.035 76.200 39.599 1.00 48.45 220 PRO B C 1
ATOM 4121 O O . PRO B 1 243 ? 110.948 75.547 40.077 1.00 48.45 220 PRO B O 1
ATOM 4125 N N . ILE B 1 244 ? 109.002 75.649 39.001 1.00 61.88 221 ILE B N 1
ATOM 4126 C CA . ILE B 1 244 ? 108.964 74.228 38.814 1.00 61.88 221 ILE B CA 1
ATOM 4127 C C . ILE B 1 244 ? 108.467 74.012 37.417 1.00 61.88 221 ILE B C 1
ATOM 4128 O O . ILE B 1 244 ? 107.269 74.040 37.173 1.00 61.88 221 ILE B O 1
ATOM 4133 N N . ASN B 1 245 ? 109.396 73.815 36.493 1.00 64.36 222 ASN B N 1
ATOM 4134 C CA . ASN B 1 245 ? 109.051 73.605 35.101 1.00 64.36 222 ASN B CA 1
ATOM 4135 C C . ASN B 1 245 ? 108.754 72.150 34.847 1.00 64.36 222 ASN B C 1
ATOM 4136 O O . ASN B 1 245 ? 109.283 71.272 35.538 1.00 64.36 222 ASN B O 1
ATOM 4141 N N . MET B 1 246 ? 107.884 71.900 33.873 1.00 85.70 223 MET B N 1
ATOM 4142 C CA . MET B 1 246 ? 107.562 70.542 33.486 1.00 85.70 223 MET B CA 1
ATOM 4143 C C . MET B 1 246 ? 108.362 70.417 32.200 1.00 85.70 223 MET B C 1
ATOM 4144 O O . MET B 1 246 ? 108.424 71.365 31.422 1.00 85.70 223 MET B O 1
ATOM 4149 N N . LEU B 1 247 ? 108.989 69.270 31.975 1.00 85.42 224 LEU B N 1
ATOM 4150 C CA . LEU B 1 247 ? 109.813 69.102 30.787 1.00 85.42 224 LEU B CA 1
ATOM 4151 C C . LEU B 1 247 ? 109.129 69.389 29.458 1.00 85.42 224 LEU B C 1
ATOM 4152 O O . LEU B 1 247 ? 108.063 68.853 29.160 1.00 85.42 224 LEU B O 1
ATOM 4157 N N . VAL B 1 248 ? 109.761 70.244 28.662 1.00 99.96 225 VAL B N 1
ATOM 4158 C CA . VAL B 1 248 ? 109.245 70.605 27.348 1.00 99.96 225 VAL B CA 1
ATOM 4159 C C . VAL B 1 248 ? 110.010 69.786 26.324 1.00 99.96 225 VAL B C 1
ATOM 4160 O O . VAL B 1 248 ? 111.091 70.174 25.895 1.00 99.96 225 VAL B O 1
ATOM 4164 N N . LYS B 1 249 ? 109.461 68.646 25.937 1.00 118.46 226 LYS B N 1
ATOM 4165 C CA . LYS B 1 249 ? 110.131 67.795 24.965 1.00 118.46 226 LYS B CA 1
ATOM 4166 C C . LYS B 1 249 ? 110.291 68.550 23.643 1.00 118.46 226 LYS B C 1
ATOM 4167 O O . LYS B 1 249 ? 109.328 69.107 23.121 1.00 118.46 226 LYS B O 1
ATOM 4173 N N . VAL B 1 250 ? 111.509 68.590 23.114 1.00 136.26 227 VAL B N 1
ATOM 4174 C CA . VAL B 1 250 ? 111.758 69.290 21.857 1.00 136.26 227 VAL B CA 1
ATOM 4175 C C . VAL B 1 250 ? 112.521 68.396 20.896 1.00 136.26 227 VAL B C 1
ATOM 4176 O O . VAL B 1 250 ? 113.612 67.929 21.218 1.00 136.26 227 VAL B O 1
ATOM 4180 N N . LYS B 1 251 ? 111.957 68.159 19.715 1.00 133.04 228 LYS B N 1
ATOM 4181 C CA . LYS B 1 251 ? 112.627 67.310 18.734 1.00 133.04 228 LYS B CA 1
ATOM 4182 C C . LYS B 1 251 ? 114.069 67.759 18.575 1.00 133.04 228 LYS B C 1
ATOM 4183 O O . LYS B 1 251 ? 114.345 68.899 18.206 1.00 133.04 228 LYS B O 1
ATOM 4189 N N . GLY B 1 252 ? 114.988 66.851 18.869 1.00 117.69 229 GLY B N 1
ATOM 4190 C CA . GLY B 1 252 ? 116.392 67.178 18.778 1.00 117.69 229 GLY B CA 1
ATOM 4191 C C . GLY B 1 252 ? 117.033 66.875 20.114 1.00 117.69 229 GLY B C 1
ATOM 4192 O O . GLY B 1 252 ? 117.928 66.033 20.195 1.00 117.69 229 GLY B O 1
ATOM 4193 N N . THR B 1 253 ? 116.572 67.552 21.166 1.00 86.35 230 THR B N 1
ATOM 4194 C CA . THR B 1 253 ? 117.115 67.324 22.504 1.00 86.35 230 THR B CA 1
ATOM 4195 C C . THR B 1 253 ? 117.025 65.829 22.784 1.00 86.35 230 THR B C 1
ATOM 4196 O O . THR B 1 253 ? 116.060 65.179 22.397 1.00 86.35 230 THR B O 1
ATOM 4200 N N . PRO B 1 254 ? 118.042 65.260 23.445 1.00 94.19 231 PRO B N 1
ATOM 4201 C CA . PRO B 1 254 ? 118.060 63.829 23.761 1.00 94.19 231 PRO B CA 1
ATOM 4202 C C . PRO B 1 254 ? 116.872 63.370 24.605 1.00 94.19 231 PRO B C 1
ATOM 4203 O O . PRO B 1 254 ? 116.610 62.172 24.726 1.00 94.19 231 PRO B O 1
ATOM 4207 N N . LEU B 1 255 ? 116.158 64.322 25.195 1.00 122.17 232 LEU B N 1
ATOM 4208 C CA . LEU B 1 255 ? 115.013 63.976 26.019 1.00 122.17 232 LEU B CA 1
ATOM 4209 C C . LEU B 1 255 ? 113.727 63.995 25.218 1.00 122.17 232 LEU B C 1
ATOM 4210 O O . LEU B 1 255 ? 112.728 63.414 25.631 1.00 122.17 232 LEU B O 1
ATOM 4215 N N . ALA B 1 256 ? 113.765 64.658 24.066 1.00 146.01 233 ALA B N 1
ATOM 4216 C CA . ALA B 1 256 ? 112.607 64.764 23.180 1.00 146.01 233 ALA B CA 1
ATOM 4217 C C . ALA B 1 256 ? 111.671 63.570 23.332 1.00 146.01 233 ALA B C 1
ATOM 4218 O O . ALA B 1 256 ? 110.551 63.703 23.826 1.00 146.01 233 ALA B O 1
ATOM 4220 N N . ASP B 1 257 ? 112.136 62.401 22.909 1.00 142.77 234 ASP B N 1
ATOM 4221 C CA . ASP B 1 257 ? 111.330 61.199 23.013 1.00 142.77 234 ASP B CA 1
ATOM 4222 C C . ASP B 1 257 ? 111.361 60.732 24.465 1.00 142.77 234 ASP B C 1
ATOM 4223 O O . ASP B 1 257 ? 112.208 59.927 24.853 1.00 142.77 234 ASP B O 1
ATOM 4228 N N . ASN B 1 258 ? 110.437 61.260 25.265 1.00 145.18 235 ASN B N 1
ATOM 4229 C CA . ASN B 1 258 ? 110.342 60.915 26.682 1.00 145.18 235 ASN B CA 1
ATOM 4230 C C . ASN B 1 258 ? 108.909 60.636 27.105 1.00 145.18 235 ASN B C 1
ATOM 4231 O O . ASN B 1 258 ? 107.963 61.082 26.456 1.00 145.18 235 ASN B O 1
ATOM 4236 N N . ASP B 1 259 ? 108.757 59.898 28.201 1.00 110.62 236 ASP B N 1
ATOM 4237 C CA . ASP B 1 259 ? 107.436 59.574 28.731 1.00 110.62 236 ASP B CA 1
ATOM 4238 C C . ASP B 1 259 ? 106.883 60.822 29.389 1.00 110.62 236 ASP B C 1
ATOM 4239 O O . ASP B 1 259 ? 107.584 61.481 30.153 1.00 110.62 236 ASP B O 1
ATOM 4244 N N . ASP B 1 260 ? 105.632 61.152 29.092 1.00 126.80 237 ASP B N 1
ATOM 4245 C CA . ASP B 1 260 ? 105.005 62.331 29.679 1.00 126.80 237 ASP B CA 1
ATOM 4246 C C . ASP B 1 260 ? 104.763 62.063 31.169 1.00 126.80 237 ASP B C 1
ATOM 4247 O O . ASP B 1 260 ? 104.547 60.914 31.573 1.00 126.80 237 ASP B O 1
ATOM 4252 N N . VAL B 1 261 ? 104.804 63.116 31.983 1.00 88.98 238 VAL B N 1
ATOM 4253 C CA . VAL B 1 261 ? 104.590 62.976 33.426 1.00 88.98 238 VAL B CA 1
ATOM 4254 C C . VAL B 1 261 ? 103.135 63.119 33.818 1.00 88.98 238 VAL B C 1
ATOM 4255 O O . VAL B 1 261 ? 102.482 64.104 33.468 1.00 88.98 238 VAL B O 1
ATOM 4259 N N . ASP B 1 262 ? 102.625 62.140 34.556 1.00 63.35 239 ASP B N 1
ATOM 4260 C CA . ASP B 1 262 ? 101.237 62.205 34.971 1.00 63.35 239 ASP B CA 1
ATOM 4261 C C . ASP B 1 262 ? 101.069 63.548 35.645 1.00 63.35 239 ASP B C 1
ATOM 4262 O O . ASP B 1 262 ? 101.880 63.935 36.484 1.00 63.35 239 ASP B O 1
ATOM 4267 N N . ALA B 1 263 ? 100.024 64.265 35.257 1.00 43.20 240 ALA B N 1
ATOM 4268 C CA . ALA B 1 263 ? 99.749 65.578 35.813 1.00 43.20 240 ALA B CA 1
ATOM 4269 C C . ALA B 1 263 ? 99.798 65.501 37.319 1.00 43.20 240 ALA B C 1
ATOM 4270 O O . ALA B 1 263 ? 100.426 66.327 37.971 1.00 43.20 240 ALA B O 1
ATOM 4272 N N . PHE B 1 264 ? 99.138 64.495 37.869 1.00 75.10 241 PHE B N 1
ATOM 4273 C CA . PHE B 1 264 ? 99.107 64.338 39.300 1.00 75.10 241 PHE B CA 1
ATOM 4274 C C . PHE B 1 264 ? 100.483 64.331 39.946 1.00 75.10 241 PHE B C 1
ATOM 4275 O O . PHE B 1 264 ? 100.614 64.630 41.131 1.00 75.10 241 PHE B O 1
ATOM 4283 N N . ASP B 1 265 ? 101.516 63.996 39.185 1.00 45.61 242 ASP B N 1
ATOM 4284 C CA . ASP B 1 265 ? 102.849 63.985 39.757 1.00 45.61 242 ASP B CA 1
ATOM 4285 C C . ASP B 1 265 ? 103.478 65.365 39.656 1.00 45.61 242 ASP B C 1
ATOM 4286 O O . ASP B 1 265 ? 104.223 65.782 40.540 1.00 45.61 242 ASP B O 1
ATOM 4291 N N . PHE B 1 266 ? 103.173 66.090 38.589 1.00 30.14 243 PHE B N 1
ATOM 4292 C CA . PHE B 1 266 ? 103.696 67.440 38.472 1.00 30.14 243 PHE B CA 1
ATOM 4293 C C . PHE B 1 266 ? 102.938 68.284 39.476 1.00 30.14 243 PHE B C 1
ATOM 4294 O O . PHE B 1 266 ? 103.341 69.397 39.786 1.00 30.14 243 PHE B O 1
ATOM 4302 N N . ILE B 1 267 ? 101.816 67.755 39.953 1.00 30.86 244 ILE B N 1
ATOM 4303 C CA . ILE B 1 267 ? 101.000 68.456 40.931 1.00 30.86 244 ILE B CA 1
ATOM 4304 C C . ILE B 1 267 ? 101.709 68.309 42.248 1.00 30.86 244 ILE B C 1
ATOM 4305 O O . ILE B 1 267 ? 102.198 69.281 42.817 1.00 30.86 244 ILE B O 1
ATOM 4310 N N . ARG B 1 268 ? 101.755 67.065 42.703 1.00 63.35 245 ARG B N 1
ATOM 4311 C CA . ARG B 1 268 ? 102.377 66.692 43.957 1.00 63.35 245 ARG B CA 1
ATOM 4312 C C . ARG B 1 268 ? 103.676 67.435 44.148 1.00 63.35 245 ARG B C 1
ATOM 4313 O O . ARG B 1 268 ? 103.943 67.942 45.234 1.00 63.35 245 ARG B O 1
ATOM 4321 N N . THR B 1 269 ? 104.478 67.515 43.094 1.00 62.45 246 THR B N 1
ATOM 4322 C CA . THR B 1 269 ? 105.747 68.213 43.198 1.00 62.45 246 THR B CA 1
ATOM 4323 C C . THR B 1 269 ? 105.568 69.631 43.711 1.00 62.45 246 THR B C 1
ATOM 4324 O O . THR B 1 269 ? 106.349 70.103 44.539 1.00 62.45 246 THR B O 1
ATOM 4328 N N . ILE B 1 270 ? 104.541 70.317 43.231 1.00 50.18 247 ILE B N 1
ATOM 4329 C CA . ILE B 1 270 ? 104.303 71.674 43.697 1.00 50.18 247 ILE B CA 1
ATOM 4330 C C . ILE B 1 270 ? 103.869 71.655 45.161 1.00 50.18 247 ILE B C 1
ATOM 4331 O O . ILE B 1 270 ? 104.283 72.495 45.954 1.00 50.18 247 ILE B O 1
ATOM 4336 N N . ALA B 1 271 ? 103.035 70.684 45.507 1.00 48.31 248 ALA B N 1
ATOM 4337 C CA . ALA B 1 271 ? 102.529 70.549 46.865 1.00 48.31 248 ALA B CA 1
ATOM 4338 C C . ALA B 1 271 ? 103.689 70.502 47.839 1.00 48.31 248 ALA B C 1
ATOM 4339 O O . ALA B 1 271 ? 103.797 71.321 48.758 1.00 48.31 248 ALA B O 1
ATOM 4341 N N . VAL B 1 272 ? 104.555 69.523 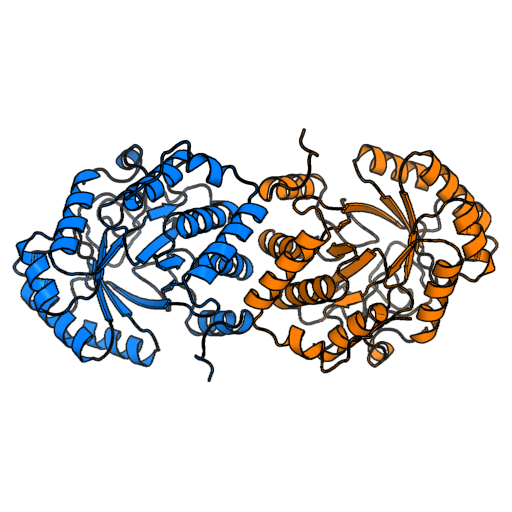47.635 1.00 53.71 249 VAL B N 1
ATOM 4342 C CA . VAL B 1 272 ? 105.714 69.367 48.486 1.00 53.71 249 VAL B CA 1
ATOM 4343 C C . VAL B 1 272 ? 106.451 70.702 48.582 1.00 53.71 249 VAL B C 1
ATOM 4344 O O . VAL B 1 272 ? 106.62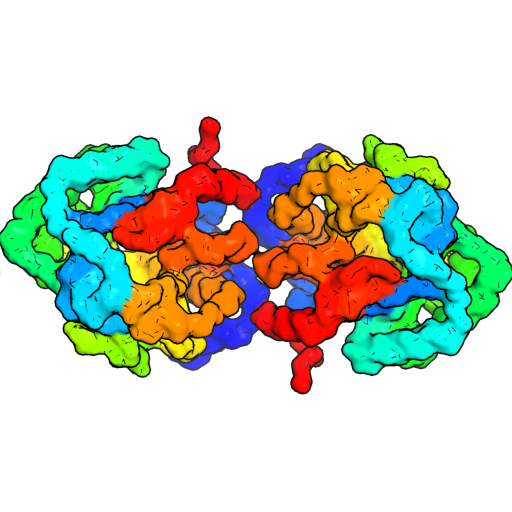5 71.238 49.675 1.00 53.71 249 VAL B O 1
ATOM 4348 N N . ALA B 1 273 ? 106.853 71.251 47.441 1.00 40.02 250 ALA B N 1
ATOM 4349 C CA . ALA B 1 273 ? 107.566 72.529 47.430 1.00 40.02 250 ALA B CA 1
ATOM 4350 C C . ALA B 1 273 ? 106.876 73.584 48.296 1.00 40.02 250 ALA B C 1
ATOM 4351 O O . ALA B 1 273 ? 107.531 74.298 49.042 1.00 40.02 250 ALA B O 1
ATOM 4353 N N . ARG B 1 274 ? 105.557 73.684 48.196 1.00 47.60 251 ARG B N 1
ATOM 4354 C CA . ARG B 1 274 ? 104.807 74.658 48.988 1.00 47.60 251 ARG B CA 1
ATOM 4355 C C . ARG B 1 274 ? 104.992 74.412 50.478 1.00 47.60 251 ARG B C 1
ATOM 4356 O O . ARG B 1 274 ? 105.270 75.336 51.239 1.00 47.60 251 ARG B O 1
ATOM 4364 N N . ILE B 1 275 ? 104.830 73.161 50.886 1.00 47.55 252 ILE B N 1
ATOM 4365 C CA . ILE B 1 275 ? 104.976 72.809 52.283 1.00 47.55 252 ILE B CA 1
ATOM 4366 C C . ILE B 1 275 ? 106.403 73.023 52.741 1.00 47.55 252 ILE B C 1
ATOM 4367 O O . ILE B 1 275 ? 106.648 73.586 53.803 1.00 47.55 252 ILE B O 1
ATOM 4372 N N . MET B 1 276 ? 107.345 72.562 51.929 1.00 63.47 253 MET B N 1
ATOM 4373 C CA . MET B 1 276 ? 108.755 72.668 52.257 1.00 63.47 253 MET B CA 1
ATOM 4374 C C . MET B 1 276 ? 109.348 74.067 52.295 1.00 63.47 253 MET B C 1
ATOM 4375 O O . MET B 1 276 ? 110.392 74.274 52.893 1.00 63.47 253 MET B O 1
ATOM 4380 N N . MET B 1 277 ? 108.710 75.037 51.669 1.00 52.80 254 MET B N 1
ATOM 4381 C CA . MET B 1 277 ? 109.269 76.380 51.709 1.00 52.80 254 MET B CA 1
ATOM 4382 C C . MET B 1 277 ? 108.156 77.419 51.779 1.00 52.80 254 MET B C 1
ATOM 4383 O O . MET B 1 277 ? 108.019 78.273 50.909 1.00 52.80 254 MET B O 1
ATOM 4388 N N . PRO B 1 278 ? 107.355 77.360 52.847 1.00 61.37 255 PRO B N 1
ATOM 4389 C CA . PRO B 1 278 ? 106.228 78.252 53.102 1.00 61.37 255 PRO B CA 1
ATOM 4390 C C . PRO B 1 278 ? 106.470 79.673 52.659 1.00 61.37 255 PRO B C 1
ATOM 4391 O O . PRO B 1 278 ? 105.740 80.218 51.839 1.00 61.37 255 PRO B O 1
ATOM 4395 N N . THR B 1 279 ? 107.509 80.275 53.201 1.00 62.04 256 THR B N 1
ATOM 4396 C CA . THR B 1 279 ? 107.819 81.639 52.866 1.00 62.04 256 THR B CA 1
ATOM 4397 C C . THR B 1 279 ? 108.119 81.866 51.379 1.00 62.04 256 THR B C 1
ATOM 4398 O O . THR B 1 279 ? 108.279 83.008 50.954 1.00 62.04 256 THR B O 1
ATOM 4402 N N . SER B 1 280 ? 108.166 80.805 50.576 1.00 62.23 257 SER B N 1
ATOM 4403 C CA . SER B 1 280 ? 108.519 80.951 49.151 1.00 62.23 257 SER B CA 1
ATOM 4404 C C . SER B 1 280 ? 107.436 80.952 48.069 1.00 62.23 257 SER B C 1
ATOM 4405 O O . SER B 1 280 ? 106.414 80.277 48.175 1.00 62.23 257 SER B O 1
ATOM 4408 N N . TYR B 1 281 ? 107.702 81.708 47.009 1.00 50.68 258 TYR B N 1
ATOM 4409 C CA . TYR B 1 281 ? 106.807 81.790 45.862 1.00 50.68 258 TYR B CA 1
ATOM 4410 C C . TYR B 1 281 ? 107.043 80.582 44.961 1.00 50.68 258 TYR B C 1
ATOM 4411 O O . TYR B 1 281 ? 108.123 80.419 44.402 1.00 50.68 258 TYR B O 1
ATOM 4420 N N . VAL B 1 282 ? 106.050 79.726 44.809 1.00 54.04 259 VAL B N 1
ATOM 4421 C CA . VAL B 1 282 ? 106.235 78.600 43.917 1.00 54.04 259 VAL B CA 1
ATOM 4422 C C . VAL B 1 282 ? 105.626 78.985 42.578 1.00 54.04 259 VAL B C 1
ATOM 4423 O O . VAL B 1 282 ? 104.417 79.190 42.477 1.00 54.04 259 VAL B O 1
ATOM 4427 N N . ARG B 1 283 ? 106.472 79.094 41.557 1.00 78.28 260 ARG B N 1
ATOM 4428 C CA . ARG B 1 283 ? 106.015 79.490 40.230 1.00 78.28 260 ARG B CA 1
ATOM 4429 C C . ARG B 1 283 ? 105.750 78.384 39.233 1.00 78.28 260 ARG B C 1
ATOM 4430 O O . ARG B 1 283 ? 106.680 77.788 38.689 1.00 78.28 260 ARG B O 1
ATOM 4438 N N . LEU B 1 284 ? 104.471 78.142 38.972 1.00 57.01 261 LEU B N 1
ATOM 4439 C CA . LEU B 1 284 ? 104.063 77.138 38.010 1.00 57.01 261 LEU B CA 1
ATOM 4440 C C . LEU B 1 284 ? 104.522 77.733 36.711 1.00 57.01 261 LEU B C 1
ATOM 4441 O O . LEU B 1 284 ? 103.996 78.753 36.280 1.00 57.01 261 LEU B O 1
ATOM 4446 N N . SER B 1 285 ? 105.502 77.100 36.085 1.00 89.91 262 SER B N 1
ATOM 4447 C CA . SER B 1 285 ? 106.047 77.624 34.842 1.00 89.91 262 SER B CA 1
ATOM 4448 C C . SER B 1 285 ? 106.326 76.549 33.815 1.00 89.91 262 SER B C 1
ATOM 4449 O O . SER B 1 285 ? 105.949 75.400 33.983 1.00 89.91 262 SER B O 1
ATOM 4452 N N . ALA B 1 286 ? 107.007 76.954 32.751 1.00 54.21 263 ALA B N 1
ATOM 4453 C CA . ALA B 1 286 ? 107.401 76.068 31.669 1.00 54.21 263 ALA B CA 1
ATOM 4454 C C . ALA B 1 286 ? 106.588 74.792 31.539 1.00 54.21 263 ALA B C 1
ATOM 4455 O O . ALA B 1 286 ? 106.800 73.819 32.277 1.00 54.21 263 ALA B O 1
ATOM 4457 N N . GLY B 1 287 ? 105.672 74.792 30.579 1.00 90.12 264 GLY B N 1
ATOM 4458 C CA . GLY B 1 287 ? 104.865 73.613 30.356 1.00 90.12 264 GLY B CA 1
ATOM 4459 C C . GLY B 1 287 ? 103.409 73.845 30.653 1.00 90.12 264 GLY B C 1
ATOM 4460 O O . GLY B 1 287 ? 102.593 72.943 30.488 1.00 90.12 264 GLY B O 1
ATOM 4461 N N . ARG B 1 288 ? 103.073 75.042 31.114 1.00 68.06 265 ARG B N 1
ATOM 4462 C CA . ARG B 1 288 ? 101.683 75.314 31.394 1.00 68.06 265 ARG B CA 1
ATOM 4463 C C . ARG B 1 288 ? 100.937 75.094 30.091 1.00 68.06 265 ARG B C 1
ATOM 4464 O O . ARG B 1 288 ? 99.877 74.467 30.070 1.00 68.06 265 ARG B O 1
ATOM 4472 N N . GLU B 1 289 ? 101.517 75.590 29.002 1.00 72.06 266 GLU B N 1
ATOM 4473 C CA . GLU B 1 289 ? 100.924 75.443 27.682 1.00 72.06 266 GLU B CA 1
ATOM 4474 C C . GLU B 1 289 ? 100.443 74.013 27.445 1.00 72.06 266 GLU B C 1
ATOM 4475 O O . GLU B 1 289 ? 99.427 73.793 26.788 1.00 72.06 266 GLU B O 1
ATOM 4481 N N . GLN B 1 290 ? 101.168 73.043 27.991 1.00 93.13 267 GLN B N 1
ATOM 4482 C CA . GLN B 1 290 ? 100.816 71.635 27.823 1.00 93.13 267 GLN B CA 1
ATOM 4483 C C . GLN B 1 290 ? 99.744 71.222 28.824 1.00 93.13 267 GLN B C 1
ATOM 4484 O O . GLN B 1 290 ? 99.008 70.269 28.593 1.00 93.13 267 GLN B O 1
ATOM 4490 N N . MET B 1 291 ? 99.657 71.939 29.938 1.00 88.70 268 MET B N 1
ATOM 4491 C CA . MET B 1 291 ? 98.674 71.626 30.969 1.00 88.70 268 MET B CA 1
ATOM 4492 C C . MET B 1 291 ? 97.263 72.127 30.667 1.00 88.70 268 MET B C 1
ATOM 4493 O O . MET B 1 291 ? 97.071 73.124 29.965 1.00 88.70 268 MET B O 1
ATOM 4498 N N . ASN B 1 292 ? 96.280 71.431 31.228 1.00 66.13 269 ASN B N 1
ATOM 4499 C CA . ASN B 1 292 ? 94.886 71.782 31.037 1.00 66.13 269 ASN B CA 1
ATOM 4500 C C . ASN B 1 292 ? 94.362 72.595 32.212 1.00 66.13 269 ASN B C 1
ATOM 4501 O O . ASN B 1 292 ? 94.906 72.536 33.317 1.00 66.13 269 ASN B O 1
ATOM 4506 N N . GLU B 1 293 ? 93.281 73.328 31.959 1.00 51.36 270 GLU B N 1
ATOM 4507 C CA . GLU B 1 293 ? 92.632 74.167 32.960 1.00 51.36 270 GLU B CA 1
ATOM 4508 C C . GLU B 1 293 ? 92.722 73.564 34.361 1.00 51.36 270 GLU B C 1
ATOM 4509 O O . GLU B 1 293 ? 93.479 74.042 35.202 1.00 51.36 270 GLU B O 1
ATOM 4515 N N . GLN B 1 294 ? 91.960 72.503 34.598 1.00 80.40 271 GLN B N 1
ATOM 4516 C CA . GLN B 1 294 ? 91.935 71.860 35.904 1.00 80.40 271 GLN B CA 1
ATOM 4517 C C . GLN B 1 294 ? 93.299 71.748 36.551 1.00 80.40 271 GLN B C 1
ATOM 4518 O O . GLN B 1 294 ? 93.499 72.187 37.688 1.00 80.40 271 GLN B O 1
ATOM 4524 N N . THR B 1 295 ? 94.239 71.148 35.834 1.00 49.01 272 THR B N 1
ATOM 4525 C CA . THR B 1 295 ? 95.581 70.984 36.373 1.00 49.01 272 THR B CA 1
ATOM 4526 C C . THR B 1 295 ? 96.124 72.292 36.966 1.00 49.01 272 THR B C 1
ATOM 4527 O O . THR B 1 295 ? 96.409 72.365 38.162 1.00 49.01 272 THR B O 1
ATOM 4531 N N . GLN B 1 296 ? 96.258 73.322 36.141 1.00 40.18 273 GLN B N 1
ATOM 4532 C CA . GLN B 1 296 ? 96.738 74.580 36.655 1.00 40.18 273 GLN B CA 1
ATOM 4533 C C . GLN B 1 296 ? 95.963 74.907 37.936 1.00 40.18 273 GLN B C 1
ATOM 4534 O O . GLN B 1 296 ? 96.540 75.349 38.935 1.00 40.18 273 GLN B O 1
ATOM 4540 N N . ALA B 1 297 ? 94.656 74.670 37.922 1.00 51.22 274 ALA B N 1
ATOM 4541 C CA . ALA B 1 297 ? 93.828 74.937 39.102 1.00 51.22 274 ALA B CA 1
ATOM 4542 C C . ALA B 1 297 ? 94.392 74.149 40.275 1.00 51.22 274 ALA B C 1
ATOM 4543 O O . ALA B 1 297 ? 94.684 74.694 41.342 1.00 51.22 274 ALA B O 1
ATOM 4545 N N . MET B 1 298 ? 94.518 72.847 40.057 1.00 58.80 275 MET B N 1
ATOM 4546 C CA . MET B 1 298 ? 95.069 71.960 41.049 1.00 58.80 275 MET B CA 1
ATOM 4547 C C . MET B 1 298 ? 96.358 72.612 41.524 1.00 58.80 275 MET B C 1
ATOM 4548 O O . MET B 1 298 ? 96.554 72.790 42.721 1.00 58.80 275 MET B O 1
ATOM 4553 N N . CYS B 1 299 ? 97.226 72.977 40.578 1.00 47.34 276 CYS B N 1
ATOM 4554 C CA . CYS B 1 299 ? 98.502 73.617 40.899 1.00 47.34 276 CYS B CA 1
ATOM 4555 C C . CYS B 1 299 ? 98.368 74.825 41.821 1.00 47.34 276 CYS B C 1
ATOM 4556 O O . CYS B 1 299 ? 98.946 74.848 42.911 1.00 47.34 276 CYS B O 1
ATOM 4559 N N . PHE B 1 300 ? 97.626 75.837 41.383 1.00 52.91 277 PHE B N 1
ATOM 4560 C CA . PHE B 1 300 ? 97.430 77.018 42.214 1.00 52.91 277 PHE B CA 1
ATOM 4561 C C . PHE B 1 300 ? 96.998 76.596 43.610 1.00 52.91 277 PHE B C 1
ATOM 4562 O O . PHE B 1 300 ? 97.506 77.108 44.609 1.00 52.91 277 PHE B O 1
ATOM 4570 N N . MET B 1 301 ? 96.042 75.673 43.674 1.00 68.33 278 MET B N 1
ATOM 4571 C CA . MET B 1 301 ? 95.567 75.184 44.952 1.00 68.33 278 MET B CA 1
ATOM 4572 C C . MET B 1 301 ? 96.751 74.614 45.698 1.00 68.33 278 MET B C 1
ATOM 4573 O O . MET B 1 301 ? 96.978 74.939 46.859 1.00 68.33 278 MET B O 1
ATOM 4578 N N . ALA B 1 302 ? 97.502 73.762 45.007 1.00 64.67 279 ALA B N 1
ATOM 4579 C CA . ALA B 1 302 ? 98.679 73.107 45.558 1.00 64.67 279 ALA B CA 1
ATOM 4580 C C . ALA B 1 302 ? 99.610 74.078 46.265 1.00 64.67 279 ALA B C 1
ATOM 4581 O O . ALA B 1 302 ? 100.270 73.713 47.228 1.00 64.67 279 ALA B O 1
ATOM 4583 N N . GLY B 1 303 ? 99.675 75.311 45.788 1.00 37.30 280 GLY B N 1
ATOM 4584 C CA . GLY B 1 303 ? 100.527 76.284 46.433 1.00 37.30 280 GLY B CA 1
ATOM 4585 C C . GLY B 1 303 ? 101.140 77.193 45.399 1.00 37.30 280 GLY B C 1
ATOM 4586 O O . GLY B 1 303 ? 101.576 78.299 45.724 1.00 37.30 280 GLY B O 1
ATOM 4587 N N . ALA B 1 304 ? 101.177 76.726 44.152 1.00 41.80 281 ALA B N 1
ATOM 4588 C CA . ALA B 1 304 ? 101.748 77.499 43.055 1.00 41.80 281 ALA B CA 1
ATOM 4589 C C . ALA B 1 304 ? 101.117 78.882 43.029 1.00 41.80 281 ALA B C 1
ATOM 4590 O O . ALA B 1 304 ? 99.893 79.014 43.017 1.00 41.80 281 ALA B O 1
ATOM 4592 N N . ASN B 1 305 ? 101.939 79.923 43.011 1.00 42.66 282 ASN B N 1
ATOM 4593 C CA . ASN B 1 305 ? 101.376 81.256 43.007 1.00 42.66 282 ASN B CA 1
ATOM 4594 C C . ASN B 1 305 ? 102.138 82.263 42.171 1.00 42.66 282 ASN B C 1
ATOM 4595 O O . ASN B 1 305 ? 102.203 83.445 42.520 1.00 42.66 282 ASN B O 1
ATOM 4600 N N . SER B 1 306 ? 102.735 81.799 41.082 1.00 55.28 283 SER B N 1
ATOM 4601 C CA . SER B 1 306 ? 103.433 82.693 40.168 1.00 55.28 283 SER B CA 1
ATOM 4602 C C . SER B 1 306 ? 103.437 82.026 38.820 1.00 55.28 283 SER B C 1
ATOM 4603 O O . SER B 1 306 ? 103.441 80.801 38.739 1.00 55.28 283 SER B O 1
ATOM 4606 N N . ILE B 1 307 ? 103.432 82.819 37.757 1.00 57.45 284 ILE B N 1
ATOM 4607 C CA . ILE B 1 307 ? 103.438 82.234 36.431 1.00 57.45 284 ILE B CA 1
ATOM 4608 C C . ILE B 1 307 ? 104.122 83.153 35.455 1.00 57.45 284 ILE B C 1
ATOM 4609 O O . ILE B 1 307 ? 104.412 84.307 35.767 1.00 57.45 284 ILE B O 1
ATOM 4614 N N . PHE B 1 308 ? 104.393 82.613 34.276 1.00 73.13 285 PHE B N 1
ATOM 4615 C CA . PHE B 1 308 ? 104.964 83.402 33.218 1.00 73.13 285 PHE B CA 1
ATOM 4616 C C . PHE B 1 308 ? 103.728 83.698 32.390 1.00 73.13 285 PHE B C 1
ATOM 4617 O O . PHE B 1 308 ? 102.949 82.788 32.058 1.00 73.13 285 PHE B O 1
ATOM 4625 N N . TYR B 1 309 ? 103.554 84.978 32.079 1.00 87.19 286 TYR B N 1
ATOM 4626 C CA . TYR B 1 309 ? 102.397 85.480 31.346 1.00 87.19 286 TYR B CA 1
ATOM 4627 C C . TYR B 1 309 ? 102.794 85.948 29.956 1.00 87.19 286 TYR B C 1
ATOM 4628 O O . TYR B 1 309 ? 103.604 86.862 29.827 1.00 87.19 286 TYR B O 1
ATOM 4637 N N . GLY B 1 310 ? 102.241 85.314 28.920 1.00 83.06 287 GLY B N 1
ATOM 4638 C CA . GLY B 1 310 ? 102.574 85.719 27.558 1.00 83.06 287 GLY B CA 1
ATOM 4639 C C . GLY B 1 310 ? 102.506 84.666 26.458 1.00 83.06 287 GLY B C 1
ATOM 4640 O O . GLY B 1 310 ? 102.271 83.488 26.725 1.00 83.06 287 GLY B O 1
ATOM 4641 N N . CYS B 1 311 ? 102.716 85.094 25.212 1.00 135.00 288 CYS B N 1
ATOM 4642 C CA . CYS B 1 311 ? 102.681 84.187 24.060 1.00 135.00 288 CYS B CA 1
ATOM 4643 C C . CYS B 1 311 ? 103.759 83.125 24.158 1.00 135.00 288 CYS B C 1
ATOM 4644 O O . CYS B 1 311 ? 103.513 81.942 23.918 1.00 135.00 288 CYS B O 1
ATOM 4647 N N . LYS B 1 312 ? 104.965 83.567 24.494 1.00 117.77 289 LYS B N 1
ATOM 4648 C CA . LYS B 1 312 ? 106.099 82.672 24.617 1.00 117.77 289 LYS B CA 1
ATOM 4649 C C . LYS B 1 312 ? 106.985 83.138 25.759 1.00 117.77 289 LYS B C 1
ATOM 4650 O O . LYS B 1 312 ? 106.929 84.298 26.180 1.00 117.77 289 LYS B O 1
ATOM 4656 N N . LEU B 1 313 ? 107.803 82.218 26.252 1.00 155.16 290 LEU B N 1
ATOM 4657 C CA . LEU B 1 313 ? 108.728 82.508 27.334 1.00 155.16 290 LEU B CA 1
ATOM 4658 C C . LEU B 1 313 ? 110.114 82.713 26.742 1.00 155.16 290 LEU B C 1
ATOM 4659 O O . LEU B 1 313 ? 110.468 83.826 26.344 1.00 155.16 290 LEU B O 1
ATOM 4664 N N . LEU B 1 314 ? 110.897 81.643 26.672 1.00 111.46 291 LEU B N 1
ATOM 4665 C CA . LEU B 1 314 ? 112.229 81.751 26.112 1.00 111.46 291 LEU B CA 1
ATOM 4666 C C . LEU B 1 314 ? 112.270 81.311 24.656 1.00 111.46 291 LEU B C 1
ATOM 4667 O O . LEU B 1 314 ? 112.832 82.005 23.813 1.00 111.46 291 LEU B O 1
ATOM 4672 N N . THR B 1 315 ? 111.670 80.168 24.351 1.00 93.60 292 THR B N 1
ATOM 4673 C CA . THR B 1 315 ? 111.662 79.682 22.978 1.00 93.60 292 THR B CA 1
ATOM 4674 C C . THR B 1 315 ? 110.528 78.735 22.653 1.00 93.60 292 THR B C 1
ATOM 4675 O O . THR B 1 315 ? 110.320 78.403 21.487 1.00 93.60 292 THR B O 1
ATOM 4679 N N . THR B 1 316 ? 109.807 78.278 23.672 1.00 121.51 293 THR B N 1
ATOM 4680 C CA . THR B 1 316 ? 108.693 77.372 23.431 1.00 121.51 293 THR B CA 1
ATOM 4681 C C . THR B 1 316 ? 107.381 78.148 23.542 1.00 121.51 293 THR B C 1
ATOM 4682 O O . THR B 1 316 ? 107.373 79.339 23.865 1.00 121.51 293 THR B O 1
ATOM 4686 N N . PRO B 1 317 ? 106.254 77.489 23.254 1.00 127.65 294 PRO B N 1
ATOM 4687 C CA . PRO B 1 317 ? 104.956 78.164 23.334 1.00 127.65 294 PRO B CA 1
ATOM 4688 C C . PRO B 1 317 ? 104.451 78.349 24.767 1.00 127.65 294 PRO B C 1
ATOM 4689 O O . PRO B 1 317 ? 104.770 77.553 25.652 1.00 127.65 294 PRO B O 1
ATOM 4693 N N . ASN B 1 318 ? 103.659 79.400 24.981 1.00 127.23 295 ASN B N 1
ATOM 4694 C CA . ASN B 1 318 ? 103.070 79.695 26.292 1.00 127.23 295 ASN B CA 1
ATOM 4695 C C . ASN B 1 318 ? 101.613 80.141 26.109 1.00 127.23 295 ASN B C 1
ATOM 4696 O O . ASN B 1 318 ? 101.267 80.746 25.095 1.00 127.23 295 ASN B O 1
ATOM 4701 N N . PRO B 1 319 ? 100.739 79.835 27.081 1.00 110.64 296 PRO B N 1
ATOM 4702 C CA . PRO B 1 319 ? 99.328 80.225 26.995 1.00 110.64 296 PRO B CA 1
ATOM 4703 C C . PRO B 1 319 ? 99.164 81.728 26.768 1.00 110.64 296 PRO B C 1
ATOM 4704 O O . PRO B 1 319 ? 99.773 82.538 27.469 1.00 110.64 296 PRO B O 1
ATOM 4708 N N . GLU B 1 320 ? 98.329 82.093 25.796 1.00 115.49 297 GLU B N 1
ATOM 4709 C CA . GLU B 1 320 ? 98.100 83.497 25.441 1.00 115.49 297 GLU B CA 1
ATOM 4710 C C . GLU B 1 320 ? 97.422 84.351 26.511 1.00 115.49 297 GLU B C 1
ATOM 4711 O O . GLU B 1 320 ? 96.451 83.929 27.137 1.00 115.49 297 GLU B O 1
ATOM 4717 N N . GLU B 1 321 ? 97.954 85.559 26.700 1.00 110.41 298 GLU B N 1
ATOM 4718 C CA . GLU B 1 321 ? 97.456 86.520 27.688 1.00 110.41 298 GLU B CA 1
ATOM 4719 C C . GLU B 1 321 ? 95.969 86.395 28.016 1.00 110.41 298 GLU B C 1
ATOM 4720 O O . GLU B 1 321 ? 95.586 86.329 29.186 1.00 110.41 298 GLU B O 1
ATOM 4726 N N . ASP B 1 322 ? 95.132 86.376 26.985 1.00 104.90 299 ASP B N 1
ATOM 4727 C CA . ASP B 1 322 ? 93.701 86.254 27.201 1.00 104.90 299 ASP B CA 1
ATOM 4728 C C . ASP B 1 322 ? 93.378 84.960 27.933 1.00 104.90 299 ASP B C 1
ATOM 4729 O O . ASP B 1 322 ? 92.857 85.000 29.047 1.00 104.90 299 ASP B O 1
ATOM 4734 N N . LYS B 1 323 ? 93.693 83.818 27.324 1.00 87.63 300 LYS B N 1
ATOM 4735 C CA . LYS B 1 323 ? 93.386 82.550 27.965 1.00 87.63 300 LYS B CA 1
ATOM 4736 C C . LYS B 1 323 ? 93.788 82.612 29.430 1.00 87.63 300 LYS B C 1
ATOM 4737 O O . LYS B 1 323 ? 93.039 82.165 30.305 1.00 87.63 300 LYS B O 1
ATOM 4743 N N . ASP B 1 324 ? 94.966 83.178 29.694 1.00 88.29 301 ASP B N 1
ATOM 4744 C CA . ASP B 1 324 ? 95.480 83.308 31.059 1.00 88.29 301 ASP B CA 1
ATOM 4745 C C . ASP B 1 324 ? 94.529 84.159 31.893 1.00 88.29 301 ASP B C 1
ATOM 4746 O O . ASP B 1 324 ? 94.012 83.724 32.928 1.00 88.29 301 ASP B O 1
ATOM 4751 N N . LEU B 1 325 ? 94.306 85.379 31.420 1.00 82.70 302 LEU B N 1
ATOM 4752 C CA . LEU B 1 325 ? 93.424 86.319 32.089 1.00 82.70 302 LEU B CA 1
ATOM 4753 C C . LEU B 1 325 ? 92.076 85.692 32.326 1.00 82.70 302 LEU B C 1
ATOM 4754 O O . LEU B 1 325 ? 91.505 85.833 33.402 1.00 82.70 302 LEU B O 1
ATOM 4759 N N . GLN B 1 326 ? 91.572 84.990 31.318 1.00 90.00 303 GLN B N 1
ATOM 4760 C CA . GLN B 1 326 ? 90.277 84.346 31.440 1.00 90.00 303 GLN B CA 1
ATOM 4761 C C . GLN B 1 326 ? 90.286 83.298 32.554 1.00 90.00 303 GLN B C 1
ATOM 4762 O O . GLN B 1 326 ? 89.412 83.317 33.420 1.00 90.00 303 GLN B O 1
ATOM 4768 N N . LEU B 1 327 ? 91.262 82.390 32.555 1.00 64.09 304 LEU B N 1
ATOM 4769 C CA . LEU B 1 327 ? 91.301 81.383 33.615 1.00 64.09 304 LEU B CA 1
ATOM 4770 C C . LEU B 1 327 ? 91.485 82.060 34.959 1.00 64.09 304 LEU B C 1
ATOM 4771 O O . LEU B 1 327 ? 90.902 81.658 35.966 1.00 64.09 304 LEU B O 1
ATOM 4776 N N . PHE B 1 328 ? 92.307 83.094 34.974 1.00 96.11 305 PHE B N 1
ATOM 4777 C CA . PHE B 1 328 ? 92.536 83.810 36.205 1.00 96.11 305 PHE B CA 1
ATOM 4778 C C . PHE B 1 328 ? 91.217 84.184 36.865 1.00 96.11 305 PHE B C 1
ATOM 4779 O O . PHE B 1 328 ? 91.090 84.103 38.089 1.00 96.11 305 PHE B O 1
ATOM 4787 N N . ARG B 1 329 ? 90.227 84.577 36.064 1.00 73.76 306 ARG B N 1
ATOM 4788 C CA . ARG B 1 329 ? 88.955 84.959 36.648 1.00 73.76 306 ARG B CA 1
ATOM 4789 C C . ARG B 1 329 ? 88.088 83.758 36.965 1.00 73.76 306 ARG B C 1
ATOM 4790 O O . ARG B 1 329 ? 87.507 83.704 38.038 1.00 73.76 306 ARG B O 1
ATOM 4798 N N . LYS B 1 330 ? 88.002 82.786 36.063 1.00 76.55 307 LYS B N 1
ATOM 4799 C CA . LYS B 1 330 ? 87.174 81.614 36.345 1.00 76.55 307 LYS B CA 1
ATOM 4800 C C . LYS B 1 330 ? 87.443 81.137 37.773 1.00 76.55 307 LYS B C 1
ATOM 4801 O O . LYS B 1 330 ? 86.513 80.830 38.533 1.00 76.55 307 LYS B O 1
ATOM 4807 N N . LEU B 1 331 ? 88.721 81.091 38.140 1.00 62.25 308 LEU B N 1
ATOM 4808 C CA . LEU B 1 331 ? 89.109 80.627 39.465 1.00 62.25 308 LEU B CA 1
ATOM 4809 C C . LEU B 1 331 ? 88.988 81.761 40.462 1.00 62.25 308 LEU B C 1
ATOM 4810 O O . LEU B 1 331 ? 88.936 81.546 41.678 1.00 62.25 308 LEU B O 1
ATOM 4815 N N . GLY B 1 332 ? 88.934 82.975 39.930 1.00 64.60 309 GLY B N 1
ATOM 4816 C CA . GLY B 1 332 ? 88.797 84.145 40.779 1.00 64.60 309 GLY B CA 1
ATOM 4817 C C . GLY B 1 332 ? 90.100 84.636 41.370 1.00 64.60 309 GLY B C 1
ATOM 4818 O O . GLY B 1 332 ? 90.228 84.858 42.576 1.00 64.60 309 GLY B O 1
ATOM 4819 N N . LEU B 1 333 ? 91.079 84.823 40.509 1.00 69.95 310 LEU B N 1
ATOM 4820 C CA . LEU B 1 333 ? 92.352 85.271 40.989 1.00 69.95 310 LEU B CA 1
ATOM 4821 C C . LEU B 1 333 ? 92.618 86.669 40.497 1.00 69.95 310 LEU B C 1
ATOM 4822 O O . LEU B 1 333 ? 92.442 86.964 39.315 1.00 69.95 310 LEU B O 1
ATOM 4827 N N . ASN B 1 334 ? 92.995 87.537 41.432 1.00 87.16 311 ASN B N 1
ATOM 4828 C CA . ASN B 1 334 ? 93.355 88.908 41.121 1.00 87.16 311 ASN B CA 1
ATOM 4829 C C . ASN B 1 334 ? 92.237 89.931 40.831 1.00 87.16 311 ASN B C 1
ATOM 4830 O O . ASN B 1 334 ? 91.073 89.586 40.623 1.00 87.16 311 ASN B O 1
ATOM 4835 N N . PRO B 1 335 ? 92.600 91.223 40.871 1.00 127.79 312 PRO B N 1
ATOM 4836 C CA . PRO B 1 335 ? 91.758 92.391 40.620 1.00 127.79 312 PRO B CA 1
ATOM 4837 C C . PRO B 1 335 ? 92.328 92.945 39.317 1.00 127.79 312 PRO B C 1
ATOM 4838 O O . PRO B 1 335 ? 92.713 94.109 39.225 1.00 127.79 312 PRO B O 1
ATOM 4842 N N . GLN B 1 336 ? 92.417 92.071 38.326 1.00 89.08 313 GLN B N 1
ATOM 4843 C CA . GLN B 1 336 ? 92.967 92.416 37.021 1.00 89.08 313 GLN B CA 1
ATOM 4844 C C . GLN B 1 336 ? 91.867 92.118 36.004 1.00 89.08 313 GLN B C 1
ATOM 4845 O O . GLN B 1 336 ? 92.090 91.423 35.010 1.00 89.08 313 GLN B O 1
ATOM 4851 N N . GLN B 1 337 ? 90.671 92.643 36.275 1.00 185.54 314 GLN B N 1
ATOM 4852 C CA . GLN B 1 337 ? 89.515 92.439 35.404 1.00 185.54 314 GLN B CA 1
ATOM 4853 C C . GLN B 1 337 ? 89.020 93.731 34.766 1.00 185.54 314 GLN B C 1
ATOM 4854 O O . GLN B 1 337 ? 88.656 94.680 35.461 1.00 185.54 314 GLN B O 1
ATOM 4860 N N . THR B 1 338 ? 88.997 93.754 33.438 1.00 189.02 315 THR B N 1
ATOM 4861 C CA . THR B 1 338 ? 88.539 94.922 32.698 1.00 189.02 315 THR B CA 1
ATOM 4862 C C . THR B 1 338 ? 87.742 94.478 31.474 1.00 189.02 315 THR B C 1
ATOM 4863 O O . THR B 1 338 ? 88.075 94.926 30.357 1.00 189.02 315 THR B O 1
#

Solvent-accessible surface area: 25288 Å² total; per-residue (Å²): 140,137,160,61,61,59,93,78,0,33,105,18,18,142,65,40,2,11,28,0,1,26,58,0,4,79,20,11,57,147,94,38,84,28,93,72,13,24,8,0,17,24,19,12,0,27,9,3,67,14,81,26,12,14,72,34,29,25,15,5,75,135,49,82,24,82,57,134,56,78,205,44,49,108,24,114,99,0,26,68,34,0,110,137,10,88,90,44,31,8,67,9,1,8,0,0,13,9,44,31,66,1,123,102,199,28,0,60,105,0,43,89,0,0,99,18,0,82,93,38,56,10,46,0,6,0,32,0,12,22,0,39,115,64,16,0,86,72,0,21,123,19,17,4,25,5,2,28,5,33,0,3,0,0,45,117,30,6,45,93,3,2,83,47,25,81,26,106,68,24,23,61,0,7,93,53,1,60,123,9,64,6,84,5,6,0,0,2,18,4,8,3,48,11,64,89,112,14,25,0,5,10,5,22,50,0,10,53,38,102,75,38,0,41,0,1,6,5,24,17,6,27,61,34,185,36,4,63,19,23,147,44,127,111,24,52,25,6,51,1,0,28,5,0,0,0,0,0,18,3,2,34,101,1,77,0,8,0,1,18,4,7,69,107,16,54,37,16,0,2,0,1,0,10,11,0,0,2,5,0,0,24,15,5,75,140,17,51,47,22,90,11,2,117,64,112,75,4,51,103,7,8,138,65,0,19,2,24,121,55,73,174,238,103,120,174,74,74,59,92,81,0,34,108,19,18,142,66,38,1,10,28,0,1,28,60,0,3,79,21,10,61,148,95,36,85,30,96,72,13,22,9,0,17,23,19,12,0,27,9,2,67,14,81,26,12,13,70,33,27,23,15,4,76,134,50,80,23,83,56,134,54,78,205,45,48,106,24,114,100,0,28,68,35,0,109,136,11,88,90,44,32,8,68,8,1,8,0,0,13,9,44,30,67,1,121,102,199,28,0,60,107,0,43,90,0,0,95,18,0,82,92,37,55,10,47,0,6,0,32,0,10,23,0,40,116,64,15,0,87,70,0,22,123,19,17,3,27,6,3,29,5,32,0,3,0,0,46,119,29,6,45,93,2,2,84,46,26,81,26,107,68,24,24,64,0,7,92,54,1,62,124,9,66,5,84,5,5,0,0,4,18,4,8,3,47,12,66,88,113,15,26,0,5,10,4,22,50,0,3,35,26,89,72,27,0,40,0,1,6,5,23,18,6,26,61,31,187,36,3,63,20,24,147,43,128,111,23,47,25,5,51,0,0,27,4,0,0,0,0,0,18,3,3,35,101,1,75,0,7,0,1,18,5,8,69,112,16,52,37,15,1,2,0,1,0,12,11,0,0,1,5,0,1,23,15,6,76,137,18,52,48,19,89,11,2,118,62,112,76,4,53,104,5,8,138,66,0,18,2,25,120,56,72,176

Sequence (625 aa):
RPRWTLSQVTELFEKPLLDLLFEAQQVHRQHFDPRQVQVSTLLSIKTGACPEDCKYCPQSSRYKTGLEAERLMEVEQVLESARKAKAAGSTRFCMGAAWKNPHERDMPYLEQMVQGVKAMGLEACMTLGTLSESQAQRLANAGLDYYNHNLDTSPEFYGNIITTRTYQERLDTLEKVRDAGIKVCSGGIVGLGETVKDRAGLLLQLANLPTPPESVPINMLVKVKGTPLADNDDVDAFDFIRTIAVARIMMPTSYVRLSAGREQMNEQTQAMCFMAGANSIFYGCKLLTTPNPEEDKDLQLFRKLGLNPQQTHRPRWTLSQVTELFEKPLLDLLFEAQQVHRQHFDPRQVQVSTLLSIKTGACPEDCKYCPQSSRYKTGLEAERLMEVEQVLESARKAKAAGSTRFCMGAAWKNPHERDMPYLEQMVQGVKAMGLEACMTLGTLSESQAQRLANAGLDYYNHNLDTSPEFYGNIITTRTYQERLDTLEKVRDAGIKVCSGGIVGLGETVKDRAGLLLQLANLPTPPESVPINMLVKVKGTPLADNDDVDAFDFIRTIAVARIMMPTSYVRLSAGREQMNEQTQAMCFMAGANSIFYGCKLLTTPNPEEDKDLQLFRKLGLNPQQT

Foldseek 3Di:
DDAADLVRLLVLVVPDLVVLLVVLLVLLVVQHDALAFAEEAEEEQFAADADWAFLFDLRDVPWDLPDPGDGGDALCVLLVVLLCVVVLPHAEYEYEYRYQEDDPVCLVRLLSNQQSSVVVHHAYEYEGHQYALVSLLSNVVSPHQEYEFELAKAQVCCVVGTDVARSVSRVVRQVSNVVSVHFYAYEHEPFLVDDSSTLSNRLSPLLPDPARGQEYEYAYGDQGPIRNSNPGDHDDLSSSLSSLLSSCVSHVNHAYADEHCVVVPDLVSVVSNSSSNHRYYHAAQDHYGDGDDHNVVVVVSSPVSNHDPPDD/DDDAADLVRLLVLVVPDLVVLLVVLLVLLVVQHDALAFAEEAEEEQFAADADWAFLFDLRDVPWDLPDPGDGGDALCVLLVVLLCVVVLPHAEYEYEYRYQEDDPVCLVRLLSNLQSSVVVHHAYEYEGHQYALVSLLSNVVSPHQEYEFELAKAQVCCVVGTDVARSVSRVVRQVSNVVSVHFYAYEHEPFLVDDSSTLSNRLSPLLPDPARGQEYEYAYGDQGPIRNSNPGDHDDLSSSLSSLLSSCVSHVNHAYADEHCVVVPDLVSVVSNSSSNHRYYHAAQDHYGDGDDHNVVVVVSSPVSNHDPPDD

Organism: Escherichia coli (strain K12) (NCBI:txid83333)

B-factor: mean 90.6, std 35.46, range [20.03, 202.57]

Secondary structure (DSSP, 8-state):
-----STTTHHHHHS-HHHHHHHHHHHHHHHS-TT--EEEEEEEEE-S-BSS--SS-S-BTTS-TT--------HHHHHHHHHHHHHTT-SEEEEEE--SS--TTTHHHHHHHHHHHHHTTSEEEEE-SS--HHHHHHHHHH---EEE---BS-HHHHHHH--SS-HHHHHHHHHHHHHHH-EEE--EEE-SS--HHHHHHHHHHHHSSSS--SEEEEEEP---BTBTTSS-PPPPHHHHHHHHHHHHHH-TTSEEEEESSGGGS-HHHHHHHHHHT--EEE-SSBSSSSB---HHHHHHHHHHTT--S---/------STTTHHHHHS-HHHHHHHHHHHHHHHS-TT--EEEEEEEEE-S-BSS--SS-S-BTTS-TT--------HHHHHHHHHHHHHTT-SEEEEEE--SS--TTTHHHHHHHHHHHHHTTSEEEEE-SS--HHHHHHHHHH---EEE---BS-HHHHHHH--SS-HHHHHHHHHHHHHHH-EEE--EEE-SS--HHHHHHHHHHHHSSSS--SEEEEEEP---BTBTTSS-PPPPHHHHHHHHHHHHHH-TTSEEEEESSGGGS-HHHHHHHHHHT--EEE-SSBSSSSB---HHHHHHHHHHTT--S---

Radius of gyration: 28.71 Å; Cα contacts (8 Å, |Δi|>4): 1268; chains: 2; bounding box: 82×68×48 Å

CATH classification: 3.20.20.70